Protein AF-A0A1V5K699-F1 (afdb_monomer)

Foldseek 3Di:
DVCCVPPNLVSLVVVVVCLVPDDPVVVVVSLVVLAVCVVVLCVSLVPDDLVSLLDPSVLQSLLSYDQVVLLVVLVVCVVVVNLSNSVSSLSSHDPVCQPPPSNLVSVCSSCLQLLALVSNLVSLVVVCPDDDCNVVSLQSNLVSCQQALVLLSNCVPCVLSSLLQCLLQLPLVSQLSNLVVLVVVLDPVSLLVNLVSNLVSLVVLLVLLLLLLLCQLPVPCQLVVLLVQLQVLVVQLVVDPDPVSNVVSVVSNLVSLVSNLVSLVSSLVSLVCLLPDDLVRLVVVLVVVCVVVVKDWDDPPPDDPPPPDVRPPPWWDTKIKHADDDGRCSPDPPNQDDDSSSSNSCLQSLWRWHWHGHPSMTMITTTHNDPADDCVPCPQQADSPDPCNSVSLSCLSLQANSSNSSSRSSSSSSVVSNVSSNVLSVLSSVLSVLSNVLSDDVCPPVNLVPDVPNDPVVVVSVVSNLVSSQSNCVSSVHDGRDDPDDDDDDDDDDDDDDDDDDDDDDDPPDDDPPPDDSLRSLLSNLVNVLVCQLVVNDDLVSNVCNLVSLLCNLLVLLCVQPVVLQDLVLLVVLLVVQFPDDDPPDTHGDPVLLVQLDVLLDDVQDSVNLVVLSNVLCCCRVVVPPDGCSPALCSQLSSLCSSCVVVVPPLSSQLSNLSNQLNVLSVVSVVVSVCPVPDDDDDSPVSSVSSVSNSVSSVSNNVSSNDDDDD

Sequence (711 aa):
MFELFHRGPKSIDRLRSFAESASLELRAKIEASVVRQWTRVQELLANLDPAALSSPGVKYALGLGPADAIARRALRSIERGEYETAACLAAALPEETSGRYDGAELESLLAMASGRPERALELLRPYLAPGAHTERATPMFARAALAAGRFSKAYPALHSEALVALIGGADSEGLGECVYQVATSGRPEMWKCMAEGICEAVASLAAECQRAVRDWADPTGDLVQAVEAVRYAADDLAQAGSEGLARSLRLELAAAAEELARQARTAAEALSELIEADHEELVATAGSLLEGEGFSAAQISDEPTVQAPTDGAKSLIARWFKEVQGFGAGGSRQDAGCPSRVRVIAGVAGLGVKAFWAGGRRIIELVEPTPGVPAERAERSIDFDSPDCVSATLAVLRGSVPALAAEGIVAQAITFVRARTRACARDGVRVMLDVINATGSDDGPAAREASGSVAGAESSALLRQAEAWRSVSAWLGLAPWPDAGGVDGQRCGDEEAGQGGECDGENPEQAGDDRLSDTEQAWRTASMLVRAAAAGQLPDEQCELIPFLMTRAVMGTLERERGDELATYRLRPTLIDMIDRAGKRRREFRPAAIARLSEALGTQWDAVRVRATLEKLCSIVLDGANRKVTAEPTIAGLALVGAGLASGDADQLLAGQALARLALVLQRVQARAGDGRAQGRGDHGDAHAIWSELEEAATDAFEAVARRKPV

Secondary structure (DSSP, 8-state):
-HHHHHH-THHHHHHHHHHHHS-HHHHHHHHHHHHHTHHHHHHHTTT--HHHHTSHHHHHHHHTS-HHHHHHHHHHHHHTT-HHHHHHHHTTS-GGGTT-HHHHHHHHHHHHHTT-HHHHHHHHGGG-SSSTTHHHHHHHHHHHHHHTT-HHHHTTT-HHHHHHHHHHTT-HHHHHHHHHHHHHHT-HHHHHHHHHHHHHHHHHHHHHHHHHHHHHH-SSSHHHHHHHHHHHHHHHHHT--SHHHHHHHHHHHHHHHHHHHHHHHHHHHHHHHHHH--HHHHHHHHHHHHHHTT-EEPPTT-S--S------TTSEEEEEEEE--SSSTTTSTTTSSPPHHHHHHHHHHT-EEEEEEETTEEEEEEEPPP-PSPGGG-S----TTSTTHHHHHHHHHHSS-HHHHHHHHHHHHHHHHHHHHHHHHHHHHHHHHHHHHHH--S--TTTTTS-S-HHHHHHHHHHHHHHHHHHHHHHHTPPPPPPS-----------------------S--S------HHHHHHHHHHHHHHHHHTT-S-HHHHTHHHHHHHHHHHHHHHHHHTTTT-HHHHHHHHHHTEEE--SS--EE-HHHHHHHHHHH-TT--HHHHHHHHHHHHHHHTT--SS-GGG-HHHHHHHHHHHHHHHT-HHHHHHHHHHHHHHHHHHHHHHHHHHTTT--S--HHHHHHHHHHHHHHHHHHHHHHH-----

Radius of gyration: 36.94 Å; Cα contacts (8 Å, |Δi|>4): 902; chains: 1; bounding box: 96×70×120 Å

Structure (mmCIF, N/CA/C/O backbone):
data_AF-A0A1V5K699-F1
#
_entry.id   AF-A0A1V5K699-F1
#
loop_
_atom_site.group_PDB
_atom_site.id
_atom_site.type_symbol
_atom_site.label_atom_id
_atom_site.label_alt_id
_atom_site.label_comp_id
_atom_site.label_asym_id
_atom_site.label_entity_id
_atom_site.label_seq_id
_atom_site.pdbx_PDB_ins_code
_atom_site.Cartn_x
_atom_site.Cartn_y
_atom_site.Cartn_z
_atom_site.occupancy
_atom_site.B_iso_or_equiv
_atom_site.auth_seq_id
_atom_site.auth_comp_id
_atom_site.auth_asym_id
_atom_site.auth_atom_id
_atom_site.pdbx_PDB_model_num
ATOM 1 N N . MET A 1 1 ? -48.395 5.084 -13.829 1.00 57.62 1 MET A N 1
ATOM 2 C CA . MET A 1 1 ? -48.309 4.176 -14.998 1.00 57.62 1 MET A CA 1
ATOM 3 C C . MET A 1 1 ? -48.771 4.831 -16.295 1.00 57.62 1 MET A C 1
ATOM 5 O O . MET A 1 1 ? -47.930 5.011 -17.159 1.00 57.62 1 MET A O 1
ATOM 9 N N . PHE A 1 2 ? -50.045 5.231 -16.439 1.00 62.12 2 PHE A N 1
ATOM 10 C CA . PHE A 1 2 ? -50.549 5.888 -17.663 1.00 62.12 2 PHE A CA 1
ATOM 11 C C . PHE A 1 2 ? -49.746 7.146 -18.050 1.00 62.12 2 PHE A C 1
ATOM 13 O O . PHE A 1 2 ? -49.212 7.212 -19.152 1.00 62.12 2 PHE A O 1
ATOM 20 N N . GLU A 1 3 ? -49.581 8.083 -17.111 1.00 60.97 3 GLU A N 1
ATOM 21 C CA . GLU A 1 3 ? -48.786 9.312 -17.294 1.00 60.97 3 GLU A CA 1
ATOM 22 C C . GLU A 1 3 ? -47.315 9.019 -17.647 1.00 60.97 3 GLU A C 1
ATOM 24 O O . GLU A 1 3 ? -46.775 9.582 -18.594 1.00 60.97 3 GLU A O 1
ATOM 29 N N . LEU A 1 4 ? -46.711 8.049 -16.955 1.00 58.53 4 LEU A N 1
ATOM 30 C CA . LEU A 1 4 ? -45.339 7.571 -17.169 1.00 58.53 4 LEU A CA 1
ATOM 31 C C . LEU A 1 4 ? -45.106 7.034 -18.594 1.00 58.53 4 LEU A C 1
ATOM 33 O O . LEU A 1 4 ? -44.118 7.395 -19.224 1.00 58.53 4 LEU A O 1
ATOM 37 N N . PHE A 1 5 ? -46.029 6.212 -19.108 1.00 57.25 5 PHE A N 1
ATOM 38 C CA . PHE A 1 5 ? -45.947 5.621 -20.451 1.00 57.25 5 PHE A CA 1
ATOM 39 C C . PHE A 1 5 ? -46.197 6.631 -21.583 1.00 57.25 5 PHE A C 1
ATOM 41 O O . PHE A 1 5 ? -45.643 6.468 -22.663 1.00 57.25 5 PHE A O 1
ATOM 48 N N . HIS A 1 6 ? -47.034 7.651 -21.362 1.00 58.59 6 HIS A N 1
ATOM 49 C CA . HIS A 1 6 ? -47.495 8.544 -22.439 1.00 58.59 6 HIS A CA 1
ATOM 50 C C . HIS A 1 6 ? -46.826 9.922 -22.438 1.00 58.59 6 HIS A C 1
ATOM 52 O O . HIS A 1 6 ? -46.829 10.599 -23.462 1.00 58.59 6 HIS A O 1
ATOM 58 N N . ARG A 1 7 ? -46.289 10.376 -21.299 1.00 65.19 7 ARG A N 1
ATOM 59 C CA . ARG A 1 7 ? -45.743 11.736 -21.136 1.00 65.19 7 ARG A CA 1
ATOM 60 C C . ARG A 1 7 ? -44.312 11.773 -20.591 1.00 65.19 7 ARG A C 1
ATOM 62 O O . ARG A 1 7 ? -43.765 12.860 -20.401 1.00 65.19 7 ARG A O 1
ATOM 69 N N . GLY A 1 8 ? -43.703 10.610 -20.362 1.00 62.88 8 GLY A N 1
ATOM 70 C CA . GLY A 1 8 ? -42.309 10.478 -19.943 1.00 62.88 8 GLY A CA 1
ATOM 71 C C . GLY A 1 8 ? -42.038 10.875 -18.480 1.00 62.88 8 GLY A C 1
ATOM 72 O O . GLY A 1 8 ? -42.974 11.127 -17.716 1.00 62.88 8 GLY A O 1
ATOM 73 N N . PRO A 1 9 ? -40.760 10.957 -18.067 1.00 63.03 9 PRO A N 1
ATOM 74 C CA . PRO A 1 9 ? -40.345 11.102 -16.661 1.00 63.03 9 PRO A CA 1
ATOM 75 C C . PRO A 1 9 ? -40.858 12.376 -15.977 1.00 63.03 9 PRO A C 1
ATOM 77 O O . PRO A 1 9 ? -41.264 12.336 -14.819 1.00 63.03 9 PRO A O 1
ATOM 80 N N . LYS A 1 10 ? -40.954 13.489 -16.720 1.00 69.62 10 LYS A N 1
ATOM 81 C CA . LYS A 1 10 ? -41.470 14.787 -16.230 1.00 69.62 10 LYS A CA 1
ATOM 82 C C . LYS A 1 10 ? -42.926 14.730 -15.750 1.00 69.62 10 LYS A C 1
ATOM 84 O O . LYS A 1 10 ? -43.391 15.616 -15.036 1.00 69.62 10 LYS A O 1
ATOM 89 N N . SER A 1 11 ? -43.680 13.709 -16.156 1.00 75.44 11 SER A N 1
ATOM 90 C CA . SER A 1 11 ? -45.047 13.493 -15.672 1.00 75.44 11 SER A CA 1
ATOM 91 C C . SER A 1 11 ? -45.093 13.003 -14.220 1.00 75.44 11 SER A C 1
ATOM 93 O O . SER A 1 11 ? -46.090 13.222 -13.532 1.00 75.44 11 SER A O 1
ATOM 95 N N . ILE A 1 12 ? -44.003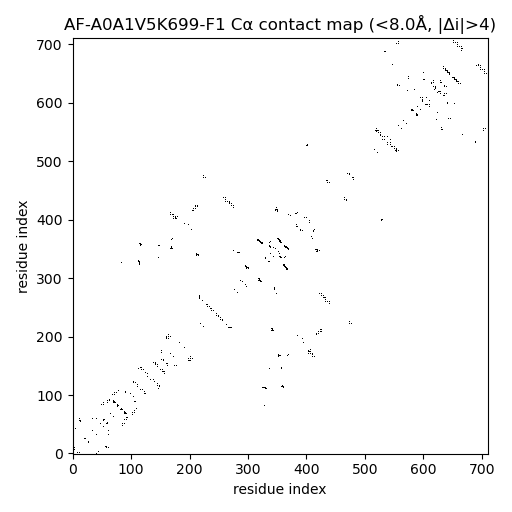 12.410 -13.721 1.00 74.25 12 ILE A N 1
ATOM 96 C CA . ILE A 1 12 ? -43.893 11.945 -12.336 1.00 74.25 12 ILE A CA 1
ATOM 97 C C . ILE A 1 12 ? -43.727 13.129 -11.383 1.00 74.25 12 ILE A C 1
ATOM 99 O O . ILE A 1 12 ? -44.324 13.128 -10.311 1.00 74.25 12 ILE A O 1
ATOM 103 N N . ASP A 1 13 ? -43.012 14.179 -11.790 1.00 79.75 13 ASP A N 1
ATOM 104 C CA . ASP A 1 13 ? -42.919 15.421 -11.009 1.00 79.75 13 ASP A CA 1
ATOM 105 C C . ASP A 1 13 ? -44.299 16.067 -10.817 1.00 79.75 13 ASP A C 1
ATOM 107 O O . ASP A 1 13 ? -44.636 16.538 -9.731 1.00 79.75 13 ASP A O 1
ATOM 111 N N . ARG A 1 14 ? -45.149 16.021 -11.853 1.00 80.25 14 ARG A N 1
ATOM 112 C CA . ARG A 1 14 ? -46.541 16.491 -11.766 1.00 80.25 14 ARG A CA 1
ATOM 113 C C . ARG A 1 14 ? -47.384 15.614 -10.847 1.00 80.25 14 ARG A C 1
ATOM 115 O O . ARG A 1 14 ? -48.176 16.143 -10.075 1.00 80.25 14 ARG A O 1
ATOM 122 N N . LEU A 1 15 ? -47.208 14.291 -10.911 1.00 76.19 15 LEU A N 1
ATOM 123 C CA . LEU A 1 15 ? -47.880 13.350 -10.012 1.00 76.19 15 LEU A CA 1
ATOM 124 C C . LEU A 1 15 ? -47.490 13.608 -8.551 1.00 76.19 15 LEU A C 1
ATOM 126 O O . LEU A 1 15 ? -48.363 13.627 -7.689 1.00 76.19 15 LEU A O 1
ATOM 130 N N . ARG A 1 16 ? -46.204 13.859 -8.285 1.00 83.00 16 ARG A N 1
ATOM 131 C CA . ARG A 1 16 ? -45.712 14.245 -6.961 1.00 83.00 16 ARG A CA 1
ATOM 132 C C . ARG A 1 16 ? -46.343 15.559 -6.497 1.00 83.00 16 ARG A C 1
ATOM 134 O O . ARG A 1 16 ? -46.926 15.592 -5.422 1.00 83.00 16 ARG A O 1
ATOM 141 N N . SER A 1 17 ? -46.279 16.613 -7.312 1.00 84.19 17 SER A N 1
ATOM 142 C CA . SER A 1 17 ? -46.859 17.923 -6.974 1.00 84.19 17 SER A CA 1
ATOM 143 C C . SER A 1 17 ? -48.371 17.839 -6.711 1.00 84.19 17 SER A C 1
ATOM 145 O O . SER A 1 17 ? -48.892 18.470 -5.789 1.00 84.19 17 SER A O 1
ATOM 147 N N . PHE A 1 18 ? -49.085 16.999 -7.466 1.00 83.19 18 PHE A N 1
ATOM 148 C CA . PHE A 1 18 ? -50.495 16.706 -7.217 1.00 83.19 18 PHE A CA 1
ATOM 149 C C . PHE A 1 18 ? -50.707 15.944 -5.901 1.00 83.19 18 PHE A C 1
ATOM 151 O O . PHE A 1 18 ? -51.585 16.303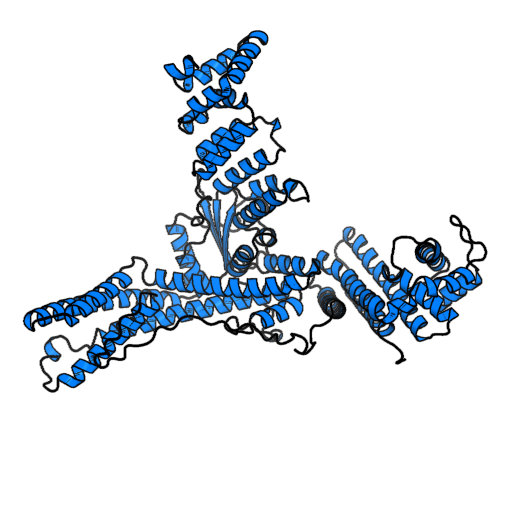 -5.126 1.00 83.19 18 PHE A O 1
ATOM 158 N N . ALA A 1 19 ? -49.899 14.921 -5.612 1.00 81.31 19 ALA A N 1
ATOM 159 C CA . ALA A 1 19 ? -49.985 14.168 -4.362 1.00 81.31 19 ALA A CA 1
ATOM 160 C C . ALA A 1 19 ? -49.675 15.034 -3.124 1.00 81.31 19 ALA A C 1
ATOM 162 O O . ALA A 1 19 ? -50.330 14.876 -2.096 1.00 81.31 19 ALA A O 1
ATOM 163 N N . GLU A 1 20 ? -48.725 15.969 -3.224 1.00 84.31 20 GLU A N 1
ATOM 164 C CA . GLU A 1 20 ? -48.370 16.919 -2.158 1.00 84.31 20 GLU A CA 1
ATOM 165 C C . GLU A 1 20 ? -49.467 17.964 -1.903 1.00 84.31 20 GLU A C 1
ATOM 167 O O . GLU A 1 20 ? -49.658 18.380 -0.763 1.00 84.31 20 GLU A O 1
ATOM 172 N N . SER A 1 21 ? -50.206 18.367 -2.942 1.00 85.88 21 SER A N 1
ATOM 173 C CA . SER A 1 21 ? -51.321 19.325 -2.841 1.00 85.88 21 SER A CA 1
ATOM 174 C C . SER A 1 21 ? -52.684 18.674 -2.567 1.00 85.88 21 SER A C 1
ATOM 176 O O . SER A 1 21 ? -53.663 19.373 -2.297 1.00 85.88 21 SER A O 1
ATOM 178 N N . ALA A 1 22 ? -52.767 17.344 -2.623 1.00 86.50 22 ALA A N 1
ATOM 179 C CA . ALA A 1 22 ? -53.984 16.585 -2.372 1.00 86.50 22 ALA A CA 1
ATOM 180 C C . ALA A 1 22 ? -54.299 16.448 -0.871 1.00 86.50 22 ALA A C 1
ATOM 182 O O . ALA A 1 22 ? -53.426 16.504 -0.007 1.00 86.50 22 ALA A O 1
ATOM 183 N N . SER A 1 23 ? -55.570 16.179 -0.550 1.00 89.94 23 SER A N 1
ATOM 184 C CA . SER A 1 23 ? -55.974 15.769 0.804 1.00 89.94 23 SER A CA 1
ATOM 185 C C . SER A 1 23 ? -55.221 14.507 1.251 1.00 89.94 23 SER A C 1
ATOM 187 O O . SER A 1 23 ? -54.981 13.626 0.422 1.00 89.94 23 SER A O 1
ATOM 189 N N . LEU A 1 24 ? -54.956 14.365 2.555 1.00 88.44 24 LEU A N 1
ATOM 190 C CA . LEU A 1 24 ? -54.247 13.212 3.139 1.00 88.44 24 LEU A CA 1
ATOM 191 C C . LEU A 1 24 ? -54.814 11.855 2.690 1.00 88.44 24 LEU A C 1
ATOM 193 O O . LEU A 1 24 ? -54.058 10.947 2.355 1.00 88.44 24 LEU A O 1
ATOM 197 N N . GLU A 1 25 ? -56.140 11.725 2.622 1.00 89.38 25 GLU A N 1
ATOM 198 C CA . GLU A 1 25 ? -56.799 10.478 2.218 1.00 89.38 25 GLU A CA 1
ATOM 199 C C . GLU A 1 25 ? -56.543 10.132 0.740 1.00 89.38 25 GLU A C 1
ATOM 201 O O . GLU A 1 25 ? -56.332 8.972 0.381 1.00 89.38 25 GLU A O 1
ATOM 206 N N . LEU A 1 26 ? -56.532 11.143 -0.134 1.00 85.88 26 LEU A N 1
ATOM 207 C CA . LEU A 1 26 ? -56.246 10.968 -1.557 1.00 85.88 26 LEU A CA 1
ATOM 208 C C . LEU A 1 26 ? -54.758 10.694 -1.797 1.00 85.88 26 LEU A C 1
ATOM 210 O O . LEU A 1 26 ? -54.428 9.817 -2.593 1.00 85.88 26 LEU A O 1
ATOM 214 N N . ARG A 1 27 ? -53.870 11.377 -1.067 1.00 85.62 27 ARG A N 1
ATOM 215 C CA . ARG A 1 27 ? -52.428 11.108 -1.086 1.00 85.62 27 ARG A CA 1
ATOM 216 C C . ARG A 1 27 ? -52.128 9.660 -0.694 1.00 85.62 27 ARG A C 1
ATOM 218 O O . ARG A 1 27 ? -51.453 8.966 -1.44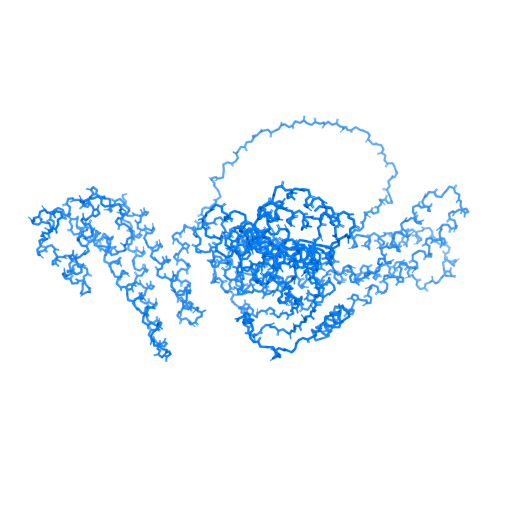8 1.00 85.62 27 ARG A O 1
ATOM 225 N N . ALA A 1 28 ? -52.715 9.168 0.398 1.00 85.81 28 ALA A N 1
ATOM 226 C CA . ALA A 1 28 ? -52.551 7.780 0.833 1.00 85.81 28 ALA A CA 1
ATOM 227 C C . ALA A 1 28 ? -53.043 6.766 -0.220 1.00 85.81 28 ALA A C 1
ATOM 229 O O . ALA A 1 28 ? -52.414 5.729 -0.432 1.00 85.81 28 ALA A O 1
ATOM 230 N N . LYS A 1 29 ? -54.140 7.067 -0.934 1.00 87.06 29 LYS A N 1
ATOM 231 C CA . LYS A 1 29 ? -54.632 6.232 -2.048 1.00 87.06 29 LYS A CA 1
ATOM 232 C C . LYS A 1 29 ? -53.664 6.221 -3.237 1.00 87.06 29 LYS A C 1
ATOM 234 O O . LYS A 1 29 ? -53.457 5.163 -3.833 1.00 87.06 29 LYS A O 1
ATOM 239 N N . ILE A 1 30 ? -53.067 7.368 -3.573 1.00 82.19 30 ILE A N 1
ATOM 240 C CA . ILE A 1 30 ? -52.050 7.481 -4.631 1.00 82.19 30 ILE A CA 1
ATOM 241 C C . ILE A 1 30 ? -50.810 6.664 -4.252 1.00 82.19 30 ILE A C 1
ATOM 243 O O . ILE A 1 30 ? -50.379 5.821 -5.038 1.00 82.19 30 ILE A O 1
ATOM 247 N N . GLU A 1 31 ? -50.285 6.850 -3.040 1.00 86.12 31 GLU A N 1
ATOM 248 C CA . GLU A 1 31 ? -49.111 6.131 -2.532 1.00 86.12 31 GLU A CA 1
ATOM 249 C C . GLU A 1 31 ? -49.355 4.615 -2.508 1.00 86.12 31 GLU A C 1
ATOM 251 O O . GLU A 1 31 ? -48.582 3.857 -3.094 1.00 86.12 31 GLU A O 1
ATOM 256 N N . ALA A 1 32 ? -50.490 4.160 -1.967 1.00 86.31 32 ALA A N 1
ATOM 257 C CA . ALA A 1 32 ? -50.862 2.744 -1.966 1.00 86.31 32 ALA A CA 1
ATOM 258 C C . ALA A 1 32 ? -50.978 2.153 -3.384 1.00 86.31 32 ALA A C 1
ATOM 260 O O . ALA A 1 32 ? -50.642 0.986 -3.608 1.00 86.31 32 ALA A O 1
ATOM 261 N N . SER A 1 33 ? -51.439 2.944 -4.360 1.00 83.50 33 SER A N 1
ATOM 262 C CA . SER A 1 33 ? -51.484 2.519 -5.761 1.00 83.50 33 SER A CA 1
ATOM 263 C C . SER A 1 33 ? -50.087 2.366 -6.366 1.00 83.50 33 SER A C 1
ATOM 265 O O . SER A 1 33 ? -49.875 1.435 -7.144 1.00 83.50 33 SER A O 1
ATOM 267 N N . VAL A 1 34 ? -49.145 3.256 -6.033 1.00 79.69 34 VAL A N 1
ATOM 268 C CA . VAL A 1 34 ? -47.747 3.164 -6.488 1.00 79.69 34 VAL A CA 1
ATOM 269 C C . VAL A 1 34 ? -47.075 1.935 -5.879 1.00 79.69 34 VAL A C 1
ATOM 271 O O . VAL A 1 34 ? -46.499 1.141 -6.620 1.00 79.69 34 VAL A O 1
ATOM 274 N N . VAL A 1 35 ? -47.243 1.715 -4.572 1.00 84.94 35 VAL A N 1
ATOM 275 C CA . VAL A 1 35 ? -46.706 0.547 -3.849 1.00 84.94 35 VAL A CA 1
ATOM 276 C C . VAL A 1 35 ? -47.173 -0.766 -4.487 1.00 84.94 35 VAL A C 1
ATOM 278 O O . VAL A 1 35 ? -46.361 -1.644 -4.773 1.00 84.94 35 VAL A O 1
ATOM 281 N N . ARG A 1 36 ? -48.474 -0.898 -4.791 1.00 87.06 36 ARG A N 1
ATOM 282 C CA . ARG A 1 36 ? -49.034 -2.107 -5.432 1.00 87.06 36 ARG A CA 1
ATOM 283 C C . ARG A 1 36 ? -48.464 -2.394 -6.821 1.00 87.06 36 ARG A C 1
ATOM 285 O O . ARG A 1 36 ? -48.504 -3.536 -7.266 1.00 87.06 36 ARG A O 1
ATOM 292 N N . GLN A 1 37 ? -47.985 -1.371 -7.523 1.00 83.62 37 GLN A N 1
ATOM 293 C CA . GLN A 1 37 ? -47.470 -1.480 -8.890 1.00 83.62 37 GLN A CA 1
ATOM 294 C C . GLN A 1 37 ? -45.950 -1.335 -8.953 1.00 83.62 37 GLN A C 1
ATOM 296 O O . GLN A 1 37 ? -45.396 -1.169 -10.041 1.00 83.62 37 GLN A O 1
ATOM 301 N N . TRP A 1 38 ? -45.275 -1.397 -7.805 1.00 84.50 38 TRP A N 1
ATOM 302 C CA . TRP A 1 38 ? -43.910 -0.920 -7.685 1.00 84.50 38 TRP A CA 1
ATOM 303 C C . TRP A 1 38 ? -42.923 -1.620 -8.629 1.00 84.50 38 TRP A C 1
ATOM 305 O O . TRP A 1 38 ? -42.141 -0.955 -9.303 1.00 84.50 38 TRP A O 1
ATOM 315 N N . THR A 1 39 ? -43.027 -2.939 -8.796 1.00 80.62 39 THR A N 1
ATOM 316 C CA . THR A 1 39 ? -42.201 -3.710 -9.744 1.00 80.62 39 THR A CA 1
ATOM 317 C C . THR A 1 39 ? -42.276 -3.151 -11.166 1.00 80.62 39 THR A C 1
ATOM 319 O O . THR A 1 39 ? -41.266 -3.010 -11.847 1.00 80.62 39 THR A O 1
ATOM 322 N N . ARG A 1 40 ? -43.472 -2.741 -11.595 1.00 79.62 40 ARG A N 1
ATOM 323 C CA . ARG A 1 40 ? -43.708 -2.201 -12.937 1.00 79.62 40 ARG A CA 1
ATOM 324 C C . ARG A 1 40 ? -43.250 -0.754 -13.076 1.00 79.62 40 ARG A C 1
ATOM 326 O O . ARG A 1 40 ? -42.863 -0.326 -14.160 1.00 79.62 40 ARG A O 1
ATOM 333 N N . VAL A 1 41 ? -43.276 0.006 -11.982 1.00 79.19 41 VAL A N 1
ATOM 334 C CA . VAL A 1 41 ? -42.654 1.332 -11.942 1.00 79.19 41 VAL A CA 1
ATOM 335 C C . VAL A 1 41 ? -41.130 1.188 -12.045 1.00 79.19 41 VAL A C 1
ATOM 337 O O . VAL A 1 41 ? -40.521 1.928 -12.808 1.00 79.19 41 VAL A O 1
ATOM 340 N N . GLN A 1 42 ? -40.506 0.197 -11.394 1.00 77.44 42 GLN A N 1
ATOM 341 C CA . GLN A 1 42 ? -39.064 -0.055 -11.538 1.00 77.44 42 GLN A CA 1
ATOM 342 C C . GLN A 1 42 ? -38.646 -0.375 -12.974 1.00 77.44 42 GLN A C 1
ATOM 344 O O . GLN A 1 42 ? -37.649 0.182 -13.432 1.00 77.44 42 GLN A O 1
ATOM 349 N N . GLU A 1 43 ? -39.388 -1.245 -13.661 1.00 77.56 43 GLU A N 1
ATOM 350 C CA . GLU A 1 43 ? -39.143 -1.609 -15.064 1.00 77.56 43 GLU A CA 1
ATOM 351 C C . GLU A 1 43 ? -39.199 -0.387 -15.984 1.00 77.56 43 GLU A C 1
ATOM 353 O O . GLU A 1 43 ? -38.342 -0.211 -16.845 1.00 77.56 43 GLU A O 1
ATOM 358 N N . LEU A 1 44 ? -40.168 0.505 -15.767 1.00 75.19 44 LEU A N 1
ATOM 359 C CA . LEU A 1 44 ? -40.284 1.733 -16.555 1.00 75.19 44 LEU A CA 1
ATOM 360 C C . LEU A 1 44 ? -39.149 2.719 -16.302 1.00 75.19 44 LEU A C 1
ATOM 362 O O . LEU A 1 44 ? -38.737 3.439 -17.207 1.00 75.19 44 LEU A O 1
ATOM 366 N N . LEU A 1 45 ? -38.653 2.753 -15.069 1.00 75.38 45 LEU A N 1
ATOM 367 C CA . LEU A 1 45 ? -37.528 3.591 -14.675 1.00 75.38 45 LEU A CA 1
ATOM 368 C C . LEU A 1 45 ? -36.173 2.923 -14.972 1.00 75.38 45 LEU A C 1
ATOM 370 O O . LEU A 1 45 ? -35.140 3.489 -14.627 1.00 75.38 45 LEU A O 1
ATOM 374 N N . ALA A 1 46 ? -36.141 1.705 -15.531 1.00 72.19 46 ALA A N 1
ATOM 375 C CA . ALA A 1 46 ? -34.912 0.943 -15.784 1.00 72.19 46 ALA A CA 1
ATOM 376 C C . ALA A 1 46 ? -34.003 1.596 -16.827 1.00 72.19 46 ALA A C 1
ATOM 378 O O . ALA A 1 46 ? -32.790 1.580 -16.660 1.00 72.19 46 ALA A O 1
ATOM 379 N N . ASN A 1 47 ? -34.605 2.203 -17.850 1.00 72.44 47 ASN A N 1
ATOM 380 C CA . ASN A 1 47 ? -33.905 2.713 -19.030 1.00 72.44 47 ASN A CA 1
ATOM 381 C C . ASN A 1 47 ? -33.801 4.244 -19.053 1.00 72.44 47 ASN A C 1
ATOM 383 O O . ASN A 1 47 ? -33.564 4.827 -20.108 1.00 72.44 47 ASN A O 1
ATOM 387 N N . LEU A 1 48 ? -34.066 4.907 -17.925 1.00 78.31 48 LEU A N 1
ATOM 388 C CA . LEU A 1 48 ? -33.906 6.354 -17.846 1.00 78.31 48 LEU A CA 1
ATOM 389 C C . LEU A 1 48 ? -32.432 6.716 -17.731 1.00 78.31 48 LEU A C 1
ATOM 391 O O . LEU A 1 48 ? -31.671 6.035 -17.046 1.00 78.31 48 LEU A O 1
ATOM 395 N N . ASP A 1 49 ? -32.064 7.819 -18.372 1.00 81.19 49 ASP A N 1
ATOM 396 C CA . ASP A 1 49 ? -30.766 8.436 -18.161 1.00 81.19 49 ASP A CA 1
ATOM 397 C C . ASP A 1 49 ? -30.648 8.964 -16.714 1.00 81.19 49 ASP A C 1
ATOM 399 O O . ASP A 1 49 ? -31.664 9.246 -16.058 1.00 81.19 49 ASP A O 1
ATOM 403 N N . PRO A 1 50 ? -29.421 9.117 -16.180 1.00 80.25 50 PRO A N 1
ATOM 404 C CA . PRO A 1 50 ? -29.214 9.624 -14.823 1.00 80.25 50 PRO A CA 1
ATOM 405 C C . PRO A 1 50 ? -29.899 10.976 -14.579 1.00 80.25 50 PRO A C 1
ATOM 407 O O . PRO A 1 50 ? -30.469 11.205 -13.510 1.00 80.25 50 PRO A O 1
ATOM 410 N N . ALA A 1 51 ? -29.937 11.847 -15.593 1.00 79.94 51 ALA A N 1
ATOM 411 C CA . ALA A 1 51 ? -30.611 13.138 -15.520 1.00 79.94 51 ALA A CA 1
ATOM 412 C C . ALA A 1 51 ? -32.114 12.995 -15.218 1.00 79.94 51 ALA A C 1
ATOM 414 O O . ALA A 1 51 ? -32.603 13.619 -14.272 1.00 79.94 51 ALA A O 1
ATOM 415 N N . ALA A 1 52 ? -32.855 12.147 -15.941 1.00 78.06 52 ALA A N 1
ATOM 416 C CA . ALA A 1 52 ? -34.268 11.914 -15.649 1.00 78.06 52 ALA A CA 1
ATOM 417 C C . ALA A 1 52 ? -34.482 11.121 -14.352 1.00 78.06 52 ALA A C 1
ATOM 419 O O . ALA A 1 52 ? -35.449 11.387 -13.627 1.00 78.06 52 ALA A O 1
ATOM 420 N N . LEU A 1 53 ? -33.585 10.182 -14.031 1.00 81.88 53 LEU A N 1
ATOM 421 C CA . LEU A 1 53 ? -33.654 9.386 -12.803 1.00 81.88 53 LEU A CA 1
ATOM 422 C C . LEU A 1 53 ? -33.458 10.243 -11.542 1.00 81.88 53 LEU A C 1
ATOM 424 O O . LEU A 1 53 ? -34.057 9.970 -10.504 1.00 81.88 53 LEU A O 1
ATOM 428 N N . SER A 1 54 ? -32.676 11.320 -11.645 1.00 81.69 54 SER A N 1
ATOM 429 C CA . SER A 1 54 ? -32.438 12.267 -10.552 1.00 81.69 54 SER A CA 1
ATOM 430 C C . SER A 1 54 ? -33.645 13.158 -10.214 1.00 81.69 54 SER A C 1
ATOM 432 O O . SER A 1 54 ? -33.612 13.863 -9.197 1.00 81.69 54 SER A O 1
ATOM 434 N N . SER A 1 55 ? -34.709 13.131 -11.030 1.00 85.19 55 SER A N 1
ATOM 435 C CA . SER A 1 55 ? -35.853 14.031 -10.868 1.00 85.19 55 SER A CA 1
ATOM 436 C C . SER A 1 55 ? -36.575 13.837 -9.523 1.00 85.19 55 SER A C 1
ATOM 438 O O . SER A 1 55 ? -36.705 12.709 -9.025 1.00 85.19 55 SER A O 1
ATOM 440 N N . PRO A 1 56 ? -37.078 14.922 -8.904 1.00 83.69 56 PRO A N 1
ATOM 441 C CA . PRO A 1 56 ? -37.680 14.853 -7.576 1.00 83.69 56 PRO A CA 1
ATOM 442 C C . PRO A 1 56 ? -38.920 13.946 -7.503 1.00 83.69 56 PRO A C 1
ATOM 444 O O . PRO A 1 56 ? -39.205 13.384 -6.445 1.00 83.69 56 PRO A O 1
ATOM 447 N N . GLY A 1 57 ? -39.667 13.807 -8.599 1.00 81.94 57 GLY A N 1
ATOM 448 C CA . GLY A 1 57 ? -40.797 12.897 -8.736 1.00 81.94 57 GLY A CA 1
ATOM 449 C C . GLY A 1 57 ? -40.369 11.439 -8.877 1.00 81.94 57 GLY A C 1
ATOM 450 O O . GLY A 1 57 ? -40.968 10.579 -8.231 1.00 81.94 57 GLY A O 1
ATOM 451 N N . VAL A 1 58 ? -39.325 11.142 -9.663 1.00 82.12 58 VAL A N 1
ATOM 452 C CA . VAL A 1 58 ? -38.774 9.778 -9.771 1.00 82.12 58 VAL A CA 1
ATOM 453 C C . VAL A 1 58 ? -38.261 9.298 -8.415 1.00 82.12 58 VAL A C 1
ATOM 455 O O . VAL A 1 58 ? -38.607 8.190 -8.008 1.00 82.12 58 VAL A O 1
ATOM 458 N N . LYS A 1 59 ? -37.533 10.145 -7.675 1.00 83.75 59 LYS A N 1
ATOM 459 C CA . LYS A 1 59 ? -37.088 9.844 -6.303 1.00 83.75 59 LYS A CA 1
ATOM 460 C C . LYS A 1 59 ? -38.258 9.542 -5.368 1.00 83.75 59 LYS A C 1
ATOM 462 O O . LYS A 1 59 ? -38.224 8.541 -4.663 1.00 83.75 59 LYS A O 1
ATOM 467 N N . TYR A 1 60 ? -39.315 10.357 -5.414 1.00 83.00 60 TYR A N 1
ATOM 468 C CA . TYR A 1 60 ? -40.534 10.123 -4.635 1.00 83.00 60 TYR A CA 1
ATOM 469 C C . TYR A 1 60 ? -41.194 8.780 -4.989 1.00 83.00 60 TYR A C 1
ATOM 471 O O . TYR A 1 60 ? -41.519 8.005 -4.098 1.00 83.00 60 TYR A O 1
ATOM 479 N N . ALA A 1 61 ? -41.341 8.462 -6.279 1.00 81.81 61 ALA A N 1
ATOM 480 C CA . ALA A 1 61 ? -41.941 7.202 -6.716 1.00 81.81 61 ALA A CA 1
ATOM 481 C C . ALA A 1 61 ? -41.087 5.974 -6.349 1.00 81.81 61 ALA A C 1
ATOM 483 O O . ALA A 1 61 ? -41.646 4.949 -5.964 1.00 81.81 61 ALA A O 1
ATOM 484 N N . LEU A 1 62 ? -39.756 6.083 -6.454 1.00 84.50 62 LEU A N 1
ATOM 485 C CA . LEU A 1 62 ? -38.801 5.056 -6.028 1.00 84.50 62 LEU A CA 1
ATOM 486 C C . LEU A 1 62 ? -38.868 4.817 -4.520 1.00 84.50 62 LEU A C 1
ATOM 488 O O . LEU A 1 62 ? -38.979 3.666 -4.106 1.00 84.50 62 LEU A O 1
ATOM 492 N N . GLY A 1 63 ? -38.857 5.882 -3.716 1.00 83.12 63 GLY A N 1
ATOM 493 C CA . GLY A 1 63 ? -38.835 5.808 -2.252 1.00 83.12 63 GLY A CA 1
ATOM 494 C C . GLY A 1 63 ? -40.090 5.205 -1.614 1.00 83.12 63 GLY A C 1
ATOM 495 O O . GLY A 1 63 ? -40.045 4.794 -0.460 1.00 83.12 63 GLY A O 1
ATOM 496 N N . LEU A 1 64 ? -41.194 5.083 -2.362 1.00 84.81 64 LEU A N 1
ATOM 497 C CA . LEU A 1 64 ? -42.388 4.341 -1.931 1.00 84.81 64 LEU A CA 1
ATOM 498 C C . LEU A 1 64 ? -42.205 2.810 -2.015 1.00 84.81 64 LEU A C 1
ATOM 500 O O . LEU A 1 64 ? -43.050 2.055 -1.537 1.00 84.81 64 LEU A O 1
ATOM 504 N N . GLY A 1 65 ? -41.133 2.334 -2.649 1.00 81.12 65 GLY A N 1
ATOM 505 C CA . GLY A 1 65 ? -40.789 0.921 -2.770 1.00 81.12 65 GLY A CA 1
ATOM 506 C C . GLY A 1 65 ? -40.047 0.331 -1.560 1.00 81.12 65 GLY A C 1
ATOM 507 O O . GLY A 1 65 ? -39.584 1.065 -0.692 1.00 81.12 65 GLY A O 1
ATOM 508 N N . PRO A 1 66 ? -39.850 -1.004 -1.499 1.00 83.00 66 PRO A N 1
ATOM 509 C CA . PRO A 1 66 ? -39.011 -1.618 -0.485 1.00 83.00 66 PRO A CA 1
ATOM 510 C C . PRO A 1 66 ? -37.544 -1.243 -0.718 1.00 83.00 66 PRO A C 1
ATOM 512 O O . PRO A 1 66 ? -36.981 -1.517 -1.784 1.00 83.00 66 PRO A O 1
ATOM 515 N N . ALA A 1 67 ? -36.930 -0.664 0.314 1.00 79.25 67 ALA A N 1
ATOM 516 C CA . ALA A 1 67 ? -35.553 -0.180 0.305 1.00 79.25 67 ALA A CA 1
ATOM 517 C C . ALA A 1 67 ? -34.543 -1.226 -0.193 1.00 79.25 67 ALA A C 1
ATOM 519 O O . ALA A 1 67 ? -33.736 -0.926 -1.069 1.00 79.25 67 ALA A O 1
ATOM 520 N N . ASP A 1 68 ? -34.642 -2.476 0.267 1.00 76.75 68 ASP A N 1
ATOM 521 C CA . ASP A 1 68 ? -33.688 -3.528 -0.105 1.00 76.75 68 ASP A CA 1
ATOM 522 C C . ASP A 1 68 ? -33.695 -3.821 -1.618 1.00 76.75 68 ASP A C 1
ATOM 524 O O . ASP A 1 68 ? -32.681 -4.206 -2.198 1.00 76.75 68 ASP A O 1
ATOM 528 N N . ALA A 1 69 ? -34.835 -3.640 -2.298 1.00 80.38 69 ALA A N 1
ATOM 529 C CA . ALA A 1 69 ? -34.918 -3.821 -3.747 1.00 80.38 69 ALA A CA 1
ATOM 530 C C . ALA A 1 69 ? -34.247 -2.669 -4.511 1.00 80.38 69 ALA A C 1
ATOM 532 O O . ALA A 1 69 ? -33.647 -2.903 -5.561 1.00 80.38 69 ALA A O 1
ATOM 533 N N . ILE A 1 70 ? -34.344 -1.445 -3.983 1.00 83.75 70 ILE A N 1
ATOM 534 C CA . ILE A 1 70 ? -33.687 -0.251 -4.529 1.00 83.75 70 ILE A CA 1
ATOM 535 C C . ILE A 1 70 ? -32.174 -0.372 -4.324 1.00 83.75 70 ILE A C 1
ATOM 537 O O . ILE A 1 70 ? -31.426 -0.237 -5.289 1.00 83.75 70 ILE A O 1
ATOM 541 N N . ALA A 1 71 ? -31.738 -0.738 -3.114 1.00 80.69 71 ALA A N 1
ATOM 542 C CA . ALA A 1 71 ? -30.332 -0.946 -2.774 1.00 80.69 71 ALA A CA 1
ATOM 543 C C . ALA A 1 71 ? -29.690 -2.040 -3.643 1.00 80.69 71 ALA A C 1
ATOM 545 O O . ALA A 1 71 ? -28.687 -1.786 -4.303 1.00 80.69 71 ALA A O 1
ATOM 546 N N . ARG A 1 72 ? -30.319 -3.221 -3.772 1.00 82.00 72 ARG A N 1
ATOM 547 C CA . ARG A 1 72 ? -29.830 -4.288 -4.672 1.00 82.00 72 ARG A CA 1
ATOM 548 C C . ARG A 1 72 ? -29.730 -3.846 -6.129 1.00 82.00 72 ARG A C 1
ATOM 550 O O . ARG A 1 72 ? -28.849 -4.301 -6.852 1.00 82.00 72 ARG A O 1
ATOM 557 N N . ARG A 1 73 ? -30.652 -3.002 -6.597 1.00 85.00 73 ARG A N 1
ATOM 558 C CA . ARG A 1 73 ? -30.590 -2.462 -7.960 1.00 85.00 73 ARG A CA 1
ATOM 559 C C . ARG A 1 73 ? -29.431 -1.477 -8.106 1.00 85.00 73 ARG A C 1
ATOM 561 O O . ARG A 1 73 ? -28.726 -1.560 -9.103 1.00 85.00 73 ARG A O 1
ATOM 568 N N . ALA A 1 74 ? -29.227 -0.599 -7.129 1.00 86.50 74 ALA A N 1
ATOM 569 C CA . ALA A 1 74 ? -28.114 0.341 -7.125 1.00 86.50 74 ALA A CA 1
ATOM 570 C C . ALA A 1 74 ? -26.761 -0.390 -7.101 1.00 86.50 74 ALA A C 1
ATOM 572 O O . ALA A 1 74 ? -25.892 -0.072 -7.906 1.00 86.50 74 ALA A O 1
ATOM 573 N N . LEU A 1 75 ? -26.625 -1.440 -6.282 1.00 84.44 75 LEU A N 1
ATOM 574 C CA . LEU A 1 75 ? -25.438 -2.303 -6.257 1.00 84.44 75 LEU A CA 1
ATOM 575 C C . LEU A 1 75 ? -25.179 -2.970 -7.619 1.00 84.44 75 LEU A C 1
ATOM 577 O O . LEU A 1 75 ? -24.062 -2.907 -8.119 1.00 84.44 75 LEU A O 1
ATOM 581 N N . ARG A 1 76 ? -26.210 -3.507 -8.287 1.00 85.75 76 ARG A N 1
ATOM 582 C CA . ARG A 1 76 ? -26.065 -4.047 -9.654 1.00 85.75 76 ARG A CA 1
ATOM 583 C C . ARG A 1 76 ? -25.660 -2.997 -10.691 1.00 85.75 76 ARG A C 1
ATOM 585 O O . ARG A 1 76 ? -24.973 -3.332 -11.649 1.00 85.75 76 ARG A O 1
ATOM 592 N N . SER A 1 77 ? -26.095 -1.746 -10.540 1.00 86.00 77 SER A N 1
ATOM 593 C CA . SER A 1 77 ? -25.625 -0.653 -11.401 1.00 86.00 77 SER A CA 1
ATOM 594 C C . SER A 1 77 ? -24.146 -0.351 -11.146 1.00 86.00 77 SER A C 1
ATOM 596 O O . SER A 1 77 ? -23.400 -0.170 -12.102 1.00 86.00 77 SER A O 1
ATOM 598 N N . ILE A 1 78 ? -23.682 -0.405 -9.893 1.00 83.94 78 ILE A N 1
ATOM 599 C CA . ILE A 1 78 ? -22.250 -0.294 -9.562 1.00 83.94 78 ILE A CA 1
ATOM 600 C C . ILE A 1 78 ? -21.439 -1.434 -10.190 1.00 83.94 78 ILE A C 1
ATOM 602 O O . ILE A 1 78 ? -20.401 -1.172 -10.789 1.00 83.94 78 ILE A O 1
ATOM 606 N N . GLU A 1 79 ? -21.926 -2.678 -10.128 1.00 84.19 79 GLU A N 1
ATOM 607 C CA . GLU A 1 79 ? -21.281 -3.838 -10.772 1.00 84.19 79 GLU A CA 1
ATOM 608 C C . GLU A 1 79 ? -21.118 -3.669 -12.293 1.00 84.19 79 GLU A C 1
ATOM 610 O O . GLU A 1 79 ? -20.201 -4.233 -12.884 1.00 84.19 79 GLU A O 1
ATOM 615 N N . ARG A 1 80 ? -21.988 -2.876 -12.930 1.00 84.88 80 ARG A N 1
ATOM 616 C CA . ARG A 1 80 ? -21.939 -2.550 -14.366 1.00 84.88 80 ARG A CA 1
ATOM 617 C C . ARG A 1 80 ? -21.137 -1.284 -14.686 1.00 84.88 80 ARG A C 1
ATOM 619 O O . ARG A 1 80 ? -21.044 -0.919 -15.852 1.00 84.88 80 ARG A O 1
ATOM 626 N N . GLY A 1 81 ? -20.594 -0.599 -13.678 1.00 81.38 81 GLY A N 1
ATOM 627 C CA . GLY A 1 81 ? -19.921 0.695 -13.835 1.00 81.38 81 GLY A CA 1
ATOM 628 C C . GLY A 1 81 ? -20.868 1.892 -14.010 1.00 81.38 81 GLY A C 1
ATOM 629 O O . GLY A 1 81 ? -20.420 3.000 -14.289 1.00 81.38 81 GLY A O 1
ATOM 630 N N . GLU A 1 82 ? -22.177 1.715 -13.816 1.00 85.44 82 GLU A N 1
ATOM 631 C CA . GLU A 1 82 ? -23.208 2.756 -13.939 1.00 85.44 82 GLU A CA 1
ATOM 632 C C . GLU A 1 82 ? -23.351 3.559 -12.627 1.00 85.44 82 GLU A C 1
ATOM 634 O O . GLU A 1 82 ? -24.411 3.590 -11.990 1.00 85.44 82 GLU A O 1
ATOM 639 N N . TYR A 1 83 ? -22.270 4.195 -12.175 1.00 84.38 83 TYR A N 1
ATOM 640 C CA . TYR A 1 83 ? -22.229 4.830 -10.852 1.00 84.38 83 TYR A CA 1
ATOM 641 C C . TYR A 1 83 ? -23.193 6.017 -10.690 1.00 84.38 83 TYR A C 1
ATOM 643 O O . TYR A 1 83 ? -23.760 6.200 -9.615 1.00 84.38 83 TYR A O 1
ATOM 651 N N . GLU A 1 84 ? -23.437 6.800 -11.744 1.00 84.69 84 GLU A N 1
ATOM 652 C CA . GLU A 1 84 ? -24.405 7.908 -11.702 1.00 84.69 84 GLU A CA 1
ATOM 653 C C . GLU A 1 84 ? -25.845 7.409 -11.513 1.00 84.69 84 GLU A C 1
ATOM 655 O O . GLU A 1 84 ? -26.611 7.960 -10.715 1.00 84.69 84 GLU A O 1
ATOM 660 N N . THR A 1 85 ? -26.199 6.318 -12.197 1.00 86.69 85 THR A N 1
ATOM 661 C CA . THR A 1 85 ? -27.477 5.616 -12.024 1.00 86.69 85 THR A CA 1
ATOM 662 C C . THR A 1 85 ? -27.600 5.096 -10.598 1.00 86.69 85 THR A C 1
ATOM 664 O O . THR A 1 85 ? -28.626 5.304 -9.947 1.00 86.69 85 THR A O 1
ATOM 667 N N . ALA A 1 86 ? -26.544 4.466 -10.078 1.00 87.12 86 ALA A N 1
ATOM 668 C CA . ALA A 1 86 ? -26.514 3.973 -8.709 1.00 87.12 86 ALA A CA 1
ATOM 669 C C . ALA A 1 86 ? -26.673 5.099 -7.676 1.00 87.12 86 ALA A C 1
ATOM 671 O O . ALA A 1 86 ? -27.446 4.941 -6.733 1.00 87.12 86 ALA A O 1
ATOM 672 N N . ALA A 1 87 ? -26.031 6.254 -7.878 1.00 86.75 87 ALA A N 1
ATOM 673 C CA . ALA A 1 87 ? -26.175 7.423 -7.011 1.00 86.75 87 ALA A CA 1
ATOM 674 C C . ALA A 1 87 ? -27.604 7.983 -7.019 1.00 86.75 87 ALA A C 1
ATOM 676 O O . ALA A 1 87 ? -28.160 8.309 -5.969 1.00 86.75 87 ALA A O 1
ATOM 677 N N . CYS A 1 88 ? -28.236 8.044 -8.193 1.00 86.94 88 CYS A N 1
ATOM 678 C CA . CYS A 1 88 ? -29.629 8.468 -8.319 1.00 86.94 88 CYS A CA 1
ATOM 679 C C . CYS A 1 88 ? -30.597 7.505 -7.612 1.00 86.94 88 CYS A C 1
ATOM 681 O O . CYS A 1 88 ? -31.549 7.958 -6.975 1.00 86.94 88 CYS A O 1
ATOM 683 N N . LEU A 1 89 ? -30.343 6.193 -7.685 1.00 86.75 89 LEU A N 1
ATOM 684 C CA . LEU A 1 89 ? -31.116 5.171 -6.971 1.00 86.75 89 LEU A CA 1
ATOM 685 C C . LEU A 1 89 ? -30.890 5.230 -5.454 1.00 86.75 89 LEU A C 1
ATOM 687 O O . LEU A 1 89 ? -31.854 5.136 -4.698 1.00 86.75 89 LEU A O 1
ATOM 691 N N . ALA A 1 90 ? -29.645 5.421 -5.011 1.00 86.44 90 ALA A N 1
ATOM 692 C CA . ALA A 1 90 ? -29.298 5.576 -3.600 1.00 86.44 90 ALA A CA 1
ATOM 693 C C . ALA A 1 90 ? -29.994 6.796 -2.981 1.00 86.44 90 ALA A C 1
ATOM 695 O O . ALA A 1 90 ? -30.570 6.698 -1.904 1.00 86.44 90 ALA A O 1
ATOM 696 N N . ALA A 1 91 ? -30.049 7.916 -3.708 1.00 84.94 91 ALA A N 1
ATOM 697 C CA . ALA A 1 91 ? -30.731 9.138 -3.277 1.00 84.94 91 ALA A CA 1
ATOM 698 C C . ALA A 1 91 ? -32.263 9.004 -3.137 1.00 84.94 91 ALA A C 1
ATOM 700 O O . ALA A 1 91 ? -32.913 9.953 -2.699 1.00 84.94 91 ALA A O 1
ATOM 701 N N . ALA A 1 92 ? -32.851 7.878 -3.552 1.00 84.25 92 ALA A N 1
ATOM 702 C CA . ALA A 1 92 ? -34.266 7.574 -3.361 1.00 84.25 92 ALA A CA 1
ATOM 703 C C . ALA A 1 92 ? -34.538 6.668 -2.145 1.00 84.25 92 ALA A C 1
ATOM 705 O O . ALA A 1 92 ? -35.699 6.366 -1.869 1.00 84.25 92 ALA A O 1
ATOM 706 N N . LEU A 1 93 ? -33.499 6.208 -1.436 1.00 81.69 93 LEU A N 1
ATOM 707 C CA . LEU A 1 93 ? -33.662 5.407 -0.225 1.00 81.69 93 LEU A CA 1
ATOM 708 C C . LEU A 1 93 ? -34.221 6.265 0.931 1.00 81.69 93 LEU A C 1
ATOM 710 O O . LEU A 1 93 ? -33.824 7.421 1.077 1.00 81.69 93 LEU A O 1
ATOM 714 N N . PRO A 1 94 ? -35.133 5.726 1.765 1.00 71.88 94 PRO A N 1
ATOM 715 C CA . PRO A 1 94 ? -35.658 6.442 2.931 1.00 71.88 94 PRO A CA 1
ATOM 716 C C . PRO A 1 94 ? -34.560 6.748 3.959 1.00 71.88 94 PRO A C 1
ATOM 718 O O . PRO A 1 94 ? -33.719 5.889 4.213 1.00 71.88 94 PRO A O 1
ATOM 721 N N . GLU A 1 95 ? -34.612 7.896 4.642 1.00 66.56 95 GLU A N 1
ATOM 722 C CA . GLU A 1 95 ? -33.639 8.253 5.697 1.00 66.56 95 GLU A CA 1
ATOM 723 C C . GLU A 1 95 ? -33.565 7.210 6.828 1.00 66.56 95 GLU A C 1
ATOM 725 O O . GLU A 1 95 ? -32.503 7.001 7.403 1.00 66.56 95 GLU A O 1
ATOM 730 N N . GLU A 1 96 ? -34.646 6.472 7.098 1.00 57.94 96 GLU A N 1
ATOM 731 C CA . GLU A 1 96 ? -34.703 5.366 8.075 1.00 57.94 96 GLU A CA 1
ATOM 732 C C . GLU A 1 96 ? -33.823 4.154 7.705 1.00 57.94 96 GLU A C 1
ATOM 734 O O . GLU A 1 96 ? -33.656 3.227 8.500 1.00 57.94 96 GLU A O 1
ATOM 739 N N . THR A 1 97 ? -33.259 4.130 6.493 1.00 57.78 97 THR A N 1
ATOM 740 C CA . THR A 1 97 ? -32.227 3.156 6.104 1.00 57.78 97 THR A CA 1
ATOM 741 C C . THR A 1 97 ? -30.820 3.572 6.528 1.00 57.78 97 THR A C 1
ATOM 743 O O . THR A 1 97 ? -29.919 2.728 6.508 1.00 57.78 97 THR A O 1
ATOM 746 N N . SER A 1 98 ? -30.636 4.817 6.988 1.00 52.75 98 SER A N 1
ATOM 747 C CA . SER A 1 98 ? -29.411 5.248 7.659 1.00 52.75 98 SER A CA 1
ATOM 748 C C . SER A 1 98 ? -29.195 4.383 8.910 1.00 52.75 98 SER A C 1
ATOM 750 O O . SER A 1 98 ? -30.027 4.322 9.812 1.00 52.75 98 SER A O 1
ATOM 752 N N . GLY A 1 99 ? -28.108 3.608 8.916 1.00 58.31 99 GLY A N 1
ATOM 753 C CA . GLY A 1 99 ? -27.808 2.630 9.972 1.00 58.31 99 GLY A CA 1
ATOM 754 C C . GLY A 1 99 ? -28.085 1.162 9.624 1.00 58.31 99 GLY A C 1
ATOM 755 O O . GLY A 1 99 ? -27.821 0.294 10.454 1.00 58.31 99 GLY A O 1
ATOM 756 N N . ARG A 1 100 ? -28.562 0.847 8.408 1.00 77.88 100 ARG A N 1
ATOM 757 C CA . ARG A 1 100 ? -28.519 -0.523 7.863 1.00 77.88 100 ARG A CA 1
ATOM 758 C C . ARG A 1 100 ? -27.230 -0.747 7.077 1.00 77.88 100 ARG A C 1
ATOM 760 O O . ARG A 1 100 ? -26.797 0.134 6.334 1.00 77.88 100 ARG A O 1
ATOM 767 N N . TYR A 1 101 ? -26.672 -1.955 7.177 1.00 82.88 101 TYR A N 1
ATOM 768 C CA . TYR A 1 101 ? -25.421 -2.297 6.500 1.00 82.88 101 TYR A CA 1
ATOM 769 C C . TYR A 1 101 ? -25.499 -2.120 4.978 1.00 82.88 101 TYR A C 1
ATOM 771 O O . TYR A 1 101 ? -24.629 -1.476 4.412 1.00 82.88 101 TYR A O 1
ATOM 779 N N . ASP A 1 102 ? -26.562 -2.597 4.322 1.00 80.12 102 ASP A N 1
ATOM 780 C CA . ASP A 1 102 ? -26.687 -2.509 2.855 1.00 80.12 102 ASP A CA 1
ATOM 781 C C . ASP A 1 102 ? -26.749 -1.051 2.344 1.00 80.12 102 ASP A C 1
ATOM 783 O O . ASP A 1 102 ? -26.296 -0.751 1.240 1.00 80.12 102 ASP A O 1
ATOM 787 N N . GLY A 1 103 ? -27.279 -0.125 3.154 1.00 80.06 103 GLY A N 1
ATOM 788 C CA . GLY A 1 103 ? -27.247 1.312 2.859 1.00 80.06 103 GLY A CA 1
ATOM 789 C C . GLY A 1 103 ? -25.838 1.889 3.011 1.00 80.06 103 GLY A C 1
ATOM 790 O O . GLY A 1 103 ? -25.352 2.579 2.118 1.00 80.06 103 GLY A O 1
ATOM 791 N N . ALA A 1 104 ? -25.149 1.533 4.100 1.00 86.00 104 ALA A N 1
ATOM 792 C CA . ALA A 1 104 ? -23.765 1.938 4.336 1.00 86.00 104 ALA A CA 1
ATOM 793 C C . ALA A 1 104 ? -22.796 1.369 3.282 1.00 86.00 104 ALA A C 1
ATOM 795 O O . ALA A 1 104 ? -21.893 2.078 2.850 1.00 86.00 104 ALA A O 1
ATOM 796 N N . GLU A 1 105 ? -22.991 0.127 2.833 1.00 87.69 105 GLU A N 1
ATOM 797 C CA . GLU A 1 105 ? -22.231 -0.521 1.755 1.00 87.69 105 GLU A CA 1
ATOM 798 C C . GLU A 1 105 ? -22.399 0.235 0.431 1.00 87.69 105 GLU A C 1
ATOM 800 O O . GLU A 1 105 ? -21.412 0.597 -0.211 1.00 87.69 105 GLU A O 1
ATOM 805 N N . LEU A 1 106 ? -23.642 0.544 0.052 1.00 87.31 106 LEU A N 1
ATOM 806 C CA . LEU A 1 106 ? -23.942 1.303 -1.159 1.00 87.31 106 LEU A CA 1
ATOM 807 C C . LEU A 1 106 ? -23.347 2.718 -1.119 1.00 87.31 106 LEU A C 1
ATOM 809 O O . LEU A 1 106 ? -22.684 3.135 -2.070 1.00 87.31 106 LEU A O 1
ATOM 813 N N . GLU A 1 107 ? -23.555 3.455 -0.026 1.00 87.69 107 GLU A N 1
ATOM 814 C CA . GLU A 1 107 ? -22.999 4.802 0.139 1.00 87.69 107 GLU A CA 1
ATOM 815 C C . GLU A 1 107 ? -21.468 4.791 0.144 1.00 87.69 107 GLU A C 1
ATOM 817 O O . GLU A 1 107 ? -20.846 5.680 -0.436 1.00 87.69 107 GLU A O 1
ATOM 822 N N . SER A 1 108 ? -20.853 3.764 0.734 1.00 89.81 108 SER A N 1
ATOM 823 C CA . SER A 1 108 ? -19.398 3.598 0.747 1.00 89.81 108 SER A CA 1
ATOM 824 C C . SER A 1 108 ? -18.847 3.350 -0.652 1.00 89.81 108 SER A C 1
ATOM 826 O O . SER A 1 108 ? -17.870 3.984 -1.041 1.00 89.81 108 SER A O 1
ATOM 828 N N . LEU A 1 109 ? -19.487 2.488 -1.446 1.00 88.31 109 LEU A N 1
ATOM 829 C CA . LEU A 1 109 ? -19.090 2.242 -2.835 1.00 88.31 109 LEU A CA 1
ATOM 830 C C . LEU A 1 109 ? -19.209 3.500 -3.704 1.00 88.31 109 LEU A C 1
ATOM 832 O O . LEU A 1 109 ? -18.324 3.777 -4.513 1.00 88.31 109 LEU A O 1
ATOM 836 N N . LEU A 1 110 ? -20.268 4.290 -3.515 1.00 86.88 110 LEU A N 1
ATOM 837 C CA . LEU A 1 110 ? -20.438 5.568 -4.207 1.00 86.88 110 LEU A CA 1
ATOM 838 C C . LEU A 1 110 ? -19.402 6.604 -3.756 1.00 86.88 110 LEU A C 1
ATOM 840 O O . LEU A 1 110 ? -18.824 7.301 -4.591 1.00 86.88 110 LEU A O 1
ATOM 844 N N . ALA A 1 111 ? -19.116 6.677 -2.454 1.00 87.75 111 ALA A N 1
ATOM 845 C CA . ALA A 1 111 ? -18.087 7.553 -1.907 1.00 87.75 111 ALA A CA 1
ATOM 846 C C . ALA A 1 111 ? -16.707 7.211 -2.488 1.00 87.75 111 ALA A C 1
ATOM 848 O O . ALA A 1 111 ? -16.014 8.104 -2.979 1.00 87.75 111 ALA A O 1
ATOM 849 N N . MET A 1 112 ? -16.357 5.924 -2.535 1.00 87.00 112 MET A N 1
ATOM 850 C CA . MET A 1 112 ? -15.141 5.419 -3.177 1.00 87.00 112 MET A CA 1
ATOM 851 C C . MET A 1 112 ? -15.071 5.803 -4.659 1.00 87.00 112 MET A C 1
ATOM 853 O O . MET A 1 112 ? -14.074 6.368 -5.103 1.00 87.00 112 MET A O 1
ATOM 857 N N . ALA A 1 113 ? -16.151 5.580 -5.413 1.00 83.88 113 ALA A N 1
ATOM 858 C CA . ALA A 1 113 ? -16.218 5.914 -6.837 1.00 83.88 113 ALA A CA 1
ATOM 859 C C . ALA A 1 113 ? -16.094 7.423 -7.125 1.00 83.88 113 ALA A C 1
ATOM 861 O O . ALA A 1 113 ? -15.681 7.797 -8.224 1.00 83.88 113 ALA A O 1
ATOM 862 N N . SER A 1 114 ? -16.438 8.268 -6.148 1.00 81.88 114 SER A N 1
ATOM 863 C CA . SER A 1 114 ? -16.308 9.732 -6.195 1.00 81.88 114 SER A CA 1
ATOM 864 C C . SER A 1 114 ? -14.993 10.271 -5.611 1.00 81.88 114 SER A C 1
ATOM 866 O O . SER A 1 114 ? -14.873 11.475 -5.389 1.00 81.88 114 SER A O 1
ATOM 868 N N . GLY A 1 115 ? -14.022 9.405 -5.288 1.00 82.38 115 GLY A N 1
ATOM 869 C CA . GLY A 1 115 ? -12.739 9.832 -4.719 1.00 82.38 115 GLY A CA 1
ATOM 870 C C . GLY A 1 115 ? -12.837 10.363 -3.284 1.00 82.38 115 GLY A C 1
ATOM 871 O O . GLY A 1 115 ? -12.043 11.208 -2.868 1.00 82.38 115 GLY A O 1
ATOM 872 N N . ARG A 1 116 ? -13.829 9.903 -2.510 1.00 86.88 116 ARG A N 1
ATOM 873 C CA . ARG A 1 116 ? -14.063 10.289 -1.105 1.00 86.88 116 ARG A CA 1
ATOM 874 C C . ARG A 1 116 ? -13.954 9.081 -0.165 1.00 86.88 116 ARG A C 1
ATOM 876 O O . ARG A 1 116 ? -14.904 8.783 0.559 1.00 86.88 116 ARG A O 1
ATOM 883 N N . PRO A 1 117 ? -12.816 8.371 -0.149 1.00 88.62 117 PRO A N 1
ATOM 884 C CA . PRO A 1 117 ? -12.664 7.143 0.628 1.00 88.62 117 PRO A CA 1
ATOM 885 C C . PRO A 1 117 ? -12.754 7.363 2.146 1.00 88.62 117 PRO A C 1
ATOM 887 O O . PRO A 1 117 ? -13.264 6.498 2.849 1.00 88.62 117 PRO A O 1
ATOM 890 N N . GLU A 1 118 ? -12.374 8.538 2.662 1.00 89.94 118 GLU A N 1
ATOM 891 C CA . GLU A 1 118 ? -12.545 8.882 4.087 1.00 89.94 118 GLU A CA 1
ATOM 892 C C . GLU A 1 118 ? -14.022 8.815 4.521 1.00 89.94 118 GLU A C 1
ATOM 894 O O . GLU A 1 118 ? -14.342 8.313 5.598 1.00 89.94 118 GLU A O 1
ATOM 899 N N . ARG A 1 119 ? -14.957 9.191 3.636 1.00 90.19 119 ARG A N 1
ATOM 900 C CA . ARG A 1 119 ? -16.392 9.041 3.912 1.00 90.19 119 ARG A CA 1
ATOM 901 C C . ARG A 1 119 ? -16.809 7.570 3.990 1.00 90.19 119 ARG A C 1
ATOM 903 O O . ARG A 1 119 ? -17.629 7.214 4.831 1.00 90.19 119 ARG A O 1
ATOM 910 N N . ALA A 1 120 ? -16.243 6.710 3.144 1.00 90.44 120 ALA A N 1
ATOM 911 C CA . ALA A 1 120 ? -16.485 5.269 3.215 1.00 90.44 120 ALA A CA 1
ATOM 912 C C . ALA A 1 120 ? -15.942 4.668 4.526 1.00 90.44 120 ALA A C 1
ATOM 914 O O . ALA A 1 120 ? -16.602 3.829 5.138 1.00 90.44 120 ALA A O 1
ATOM 915 N N . LEU A 1 121 ? -14.785 5.138 5.010 1.00 92.00 121 LEU A N 1
ATOM 916 C CA . LEU A 1 121 ? -14.237 4.716 6.303 1.00 92.00 121 LEU A CA 1
ATOM 917 C C . LEU A 1 121 ? -15.178 5.060 7.463 1.00 92.00 121 LEU A C 1
ATOM 919 O O . LEU A 1 121 ? -15.429 4.207 8.315 1.00 92.00 121 LEU A O 1
ATOM 923 N N . GLU A 1 122 ? -15.732 6.275 7.486 1.00 92.25 122 GLU A N 1
ATOM 924 C CA . GLU A 1 122 ? -16.717 6.691 8.494 1.00 92.25 122 GLU A CA 1
ATOM 925 C C . GLU A 1 122 ? -17.967 5.804 8.492 1.00 92.25 122 GLU A C 1
ATOM 927 O O . GLU A 1 122 ? -18.425 5.380 9.554 1.00 92.25 122 GLU A O 1
ATOM 932 N N . LEU A 1 123 ? -18.503 5.511 7.303 1.00 90.56 123 LEU A N 1
ATOM 933 C CA . LEU A 1 123 ? -19.724 4.725 7.123 1.00 90.56 123 LEU A CA 1
ATOM 934 C C . LEU A 1 123 ? -19.549 3.256 7.531 1.00 90.56 123 LEU A C 1
ATOM 936 O O . LEU A 1 123 ? -20.468 2.659 8.091 1.00 90.56 123 LEU A O 1
ATOM 940 N N . LEU A 1 124 ? -18.377 2.671 7.267 1.00 91.75 124 LEU A N 1
ATOM 941 C CA . LEU A 1 124 ? -18.099 1.254 7.523 1.00 91.75 124 LEU A CA 1
ATOM 942 C C . LEU A 1 124 ? -17.609 0.975 8.947 1.00 91.75 124 LEU A C 1
ATOM 944 O O . LEU A 1 124 ? -17.807 -0.133 9.448 1.00 91.75 124 LEU A O 1
ATOM 948 N N . ARG A 1 125 ? -17.010 1.965 9.623 1.00 91.94 125 ARG A N 1
ATOM 949 C CA . ARG A 1 125 ? -16.434 1.822 10.972 1.00 91.94 125 ARG A CA 1
ATOM 950 C C . ARG A 1 125 ? -17.364 1.147 11.997 1.00 91.94 125 ARG A C 1
ATOM 952 O O . ARG A 1 125 ? -16.866 0.283 12.720 1.00 91.94 125 ARG A O 1
ATOM 959 N N . PRO A 1 126 ? -18.676 1.456 12.081 1.00 90.75 126 PRO A N 1
ATOM 960 C CA . PRO A 1 126 ? -19.575 0.806 13.041 1.00 90.75 126 PRO A CA 1
ATOM 961 C C . PRO A 1 126 ? -19.710 -0.712 12.848 1.00 90.75 126 PRO A C 1
ATOM 963 O O . PRO A 1 126 ? -20.047 -1.420 13.793 1.00 90.75 126 PRO A O 1
ATOM 966 N N . TYR A 1 127 ? -19.433 -1.221 11.644 1.00 90.19 127 TYR A N 1
ATOM 967 C CA . TYR A 1 127 ? -19.629 -2.623 11.265 1.00 90.19 127 TYR A CA 1
ATOM 968 C C . TYR A 1 127 ? -18.356 -3.476 11.368 1.00 90.19 127 TYR A C 1
ATOM 970 O O . TYR A 1 127 ? -18.384 -4.657 11.027 1.00 90.19 127 TYR A O 1
ATOM 978 N N . LEU A 1 128 ? -17.246 -2.899 11.844 1.00 89.00 128 LEU A N 1
ATOM 979 C CA . LEU A 1 128 ? -15.988 -3.619 12.083 1.00 89.00 128 LEU A CA 1
ATOM 980 C C . LEU A 1 128 ? -15.966 -4.369 13.419 1.00 89.00 128 LEU A C 1
ATOM 982 O O . LEU A 1 128 ? -15.154 -5.274 13.603 1.00 89.00 128 LEU A O 1
ATOM 986 N N . ALA A 1 129 ? -16.845 -4.010 14.357 1.00 87.38 129 ALA A N 1
ATOM 987 C CA . ALA A 1 129 ? -17.004 -4.773 15.588 1.00 87.38 129 ALA A CA 1
ATOM 988 C C . ALA A 1 129 ? -17.498 -6.197 15.262 1.00 87.38 129 ALA A C 1
ATOM 990 O O . ALA A 1 129 ? -18.298 -6.339 14.333 1.00 87.38 129 ALA A O 1
ATOM 991 N N . PRO A 1 130 ? -17.067 -7.240 16.002 1.00 84.12 130 PRO A N 1
ATOM 992 C CA . PRO A 1 130 ? -17.503 -8.614 15.760 1.00 84.12 130 PRO A CA 1
ATOM 993 C C . PRO A 1 130 ? -19.033 -8.741 15.719 1.00 84.12 130 PRO A C 1
ATOM 995 O O . PRO A 1 130 ? -19.720 -8.402 16.683 1.00 84.12 130 PRO A O 1
ATOM 998 N N . GLY A 1 131 ? -19.569 -9.231 14.601 1.00 86.56 131 GLY A N 1
ATOM 999 C CA . GLY A 1 131 ? -21.004 -9.318 14.352 1.00 86.56 131 GLY A CA 1
ATOM 1000 C C . GLY A 1 131 ? -21.344 -9.843 12.954 1.00 86.56 131 GLY A C 1
ATOM 1001 O O . GLY A 1 131 ? -20.478 -10.265 12.193 1.00 86.56 131 GLY A O 1
ATOM 1002 N N . ALA A 1 132 ? -22.632 -9.799 12.598 1.00 85.62 132 ALA A N 1
ATOM 1003 C CA . ALA A 1 132 ? -23.162 -10.405 11.369 1.00 85.62 132 ALA A CA 1
ATOM 1004 C C . ALA A 1 132 ? -22.617 -9.801 10.057 1.00 85.62 132 ALA A C 1
ATOM 1006 O O . ALA A 1 132 ? -22.744 -10.412 8.999 1.00 85.62 132 ALA A O 1
ATOM 1007 N N . HIS A 1 133 ? -22.037 -8.599 10.110 1.00 87.25 133 HIS A N 1
ATOM 1008 C CA . HIS A 1 133 ? -21.578 -7.864 8.929 1.00 87.25 133 HIS A CA 1
ATOM 1009 C C . HIS A 1 133 ? -20.055 -7.685 8.865 1.00 87.25 133 HIS A C 1
ATOM 1011 O O . HIS A 1 133 ? -19.557 -7.174 7.865 1.00 87.25 133 HIS A O 1
ATOM 1017 N N . THR A 1 134 ? -19.305 -8.129 9.880 1.00 87.88 134 THR A N 1
ATOM 1018 C CA . THR A 1 134 ? -17.854 -7.892 9.991 1.00 87.88 134 THR A CA 1
ATOM 1019 C C . THR A 1 134 ? -17.071 -8.481 8.823 1.00 87.88 134 THR A C 1
ATOM 1021 O O . THR A 1 134 ? -16.189 -7.820 8.280 1.00 87.88 134 THR A O 1
ATOM 1024 N N . GLU A 1 135 ? -17.416 -9.694 8.390 1.00 88.12 135 GLU A N 1
ATOM 1025 C CA . GLU A 1 135 ? -16.740 -10.372 7.275 1.00 88.12 135 GLU A CA 1
ATOM 1026 C C . GLU A 1 135 ? -16.925 -9.635 5.942 1.00 88.12 135 GLU A C 1
ATOM 1028 O O . GLU A 1 135 ? -16.019 -9.618 5.113 1.00 88.12 135 GLU A O 1
ATOM 1033 N N . ARG A 1 136 ? -18.072 -8.970 5.750 1.00 88.50 136 ARG A N 1
ATOM 1034 C CA . ARG A 1 136 ? -18.348 -8.159 4.553 1.00 88.50 136 ARG A CA 1
ATOM 1035 C C . ARG A 1 136 ? -17.738 -6.758 4.663 1.00 88.50 136 ARG A C 1
ATOM 1037 O O . ARG A 1 136 ? -17.201 -6.237 3.689 1.00 88.50 136 ARG A O 1
ATOM 1044 N N . ALA A 1 137 ? -17.793 -6.148 5.850 1.00 90.75 137 ALA A N 1
ATOM 1045 C CA . ALA A 1 137 ? -17.322 -4.785 6.097 1.00 90.75 137 ALA A CA 1
ATOM 1046 C C . ALA A 1 137 ? -15.794 -4.667 6.045 1.00 90.75 137 ALA A C 1
ATOM 1048 O O . ALA A 1 137 ? -15.278 -3.720 5.457 1.00 90.75 137 ALA A O 1
ATOM 1049 N N . THR A 1 138 ? -15.078 -5.634 6.623 1.00 91.81 138 THR A N 1
ATOM 1050 C CA . THR A 1 138 ? -13.611 -5.636 6.743 1.00 91.81 138 THR A CA 1
ATOM 1051 C C . THR A 1 138 ? -12.878 -5.447 5.403 1.00 91.81 138 THR A C 1
ATOM 1053 O O . THR A 1 138 ? -12.099 -4.497 5.296 1.00 91.81 138 THR A O 1
ATOM 1056 N N . PRO A 1 139 ? -13.117 -6.256 4.348 1.00 91.12 139 PRO A N 1
ATOM 1057 C CA . PRO A 1 139 ? -12.414 -6.084 3.075 1.00 91.12 139 PRO A CA 1
ATOM 1058 C C . PRO A 1 139 ? -12.772 -4.765 2.377 1.00 91.12 139 PRO A C 1
ATOM 1060 O O . PRO A 1 139 ? -11.918 -4.157 1.733 1.00 91.12 139 PRO A O 1
ATOM 1063 N N . MET A 1 140 ? -14.013 -4.285 2.513 1.00 91.19 140 MET A N 1
ATOM 1064 C CA . MET A 1 140 ? -14.417 -3.000 1.936 1.00 91.19 140 MET A CA 1
ATOM 1065 C C . MET A 1 140 ? -13.756 -1.824 2.667 1.00 91.19 140 MET A C 1
ATOM 1067 O O . MET A 1 140 ? -13.260 -0.902 2.021 1.00 91.19 140 MET A O 1
ATOM 1071 N N . PHE A 1 141 ? -13.685 -1.886 3.997 1.00 94.38 141 PHE A N 1
ATOM 1072 C CA . PHE A 1 141 ? -12.995 -0.896 4.815 1.00 94.38 141 PHE A CA 1
ATOM 1073 C C . PHE A 1 141 ? -11.503 -0.846 4.484 1.00 94.38 141 PHE A C 1
ATOM 1075 O O . PHE A 1 141 ? -10.960 0.237 4.306 1.00 94.38 141 PHE A O 1
ATOM 1082 N N . ALA A 1 142 ? -10.850 -1.999 4.322 1.00 92.25 142 ALA A N 1
ATOM 1083 C CA . ALA A 1 142 ? -9.441 -2.047 3.947 1.00 92.25 142 ALA A CA 1
ATOM 1084 C C . ALA A 1 142 ? -9.181 -1.447 2.556 1.00 92.25 142 ALA A C 1
ATOM 1086 O O . ALA A 1 142 ? -8.226 -0.694 2.383 1.00 92.25 142 ALA A O 1
ATOM 1087 N N . ARG A 1 143 ? -10.064 -1.686 1.575 1.00 91.81 143 ARG A N 1
ATOM 1088 C CA . ARG A 1 143 ? -9.981 -1.024 0.258 1.00 91.81 143 ARG A CA 1
ATOM 1089 C C . ARG A 1 143 ? -10.155 0.489 0.361 1.00 91.81 143 ARG A C 1
ATOM 1091 O O . ARG A 1 143 ? -9.430 1.226 -0.301 1.00 91.81 143 ARG A O 1
ATOM 1098 N N . ALA A 1 144 ? -11.088 0.949 1.192 1.00 91.62 144 ALA A N 1
ATOM 1099 C CA . ALA A 1 144 ? -11.252 2.372 1.467 1.00 91.62 144 ALA A CA 1
ATOM 1100 C C . ALA A 1 144 ? -10.022 2.964 2.160 1.00 91.62 144 ALA A C 1
ATOM 1102 O O . ALA A 1 144 ? -9.593 4.058 1.811 1.00 91.62 144 ALA A O 1
ATOM 1103 N N . ALA A 1 145 ? -9.402 2.219 3.072 1.00 91.62 145 ALA A N 1
ATOM 1104 C CA . ALA A 1 145 ? -8.197 2.644 3.764 1.00 91.62 145 ALA A CA 1
ATOM 1105 C C . ALA A 1 145 ? -7.015 2.778 2.793 1.00 91.62 145 ALA A C 1
ATOM 1107 O O . ALA A 1 145 ? -6.354 3.812 2.811 1.00 91.62 145 ALA A O 1
ATOM 1108 N N . LEU A 1 146 ? -6.812 1.814 1.884 1.00 89.81 146 LEU A N 1
ATOM 1109 C CA . LEU A 1 146 ? -5.811 1.929 0.813 1.00 89.81 146 LEU A CA 1
ATOM 1110 C C . LEU A 1 146 ? -6.063 3.157 -0.064 1.00 89.81 146 LEU A C 1
ATOM 1112 O O . LEU A 1 146 ? -5.155 3.953 -0.282 1.00 89.81 146 LEU A O 1
ATOM 1116 N N . ALA A 1 147 ? -7.300 3.345 -0.530 1.00 87.75 147 ALA A N 1
ATOM 1117 C CA . ALA A 1 147 ? -7.639 4.480 -1.382 1.00 87.75 147 ALA A CA 1
ATOM 1118 C C . ALA A 1 147 ? -7.480 5.831 -0.668 1.00 87.75 147 ALA A C 1
ATOM 1120 O O . ALA A 1 147 ? -7.165 6.816 -1.325 1.00 87.75 147 ALA A O 1
ATOM 1121 N N . ALA A 1 148 ? -7.681 5.885 0.652 1.00 87.81 148 ALA A N 1
ATOM 1122 C CA . ALA A 1 148 ? -7.500 7.081 1.476 1.00 87.81 148 ALA A CA 1
ATOM 1123 C C . ALA A 1 148 ? -6.039 7.350 1.881 1.00 87.81 148 ALA A C 1
ATOM 1125 O O . ALA A 1 148 ? -5.791 8.306 2.608 1.00 87.81 148 ALA A O 1
ATOM 1126 N N . GLY A 1 149 ? -5.083 6.498 1.492 1.00 86.56 149 GLY A N 1
ATOM 1127 C CA . GLY A 1 149 ? -3.696 6.612 1.956 1.00 86.56 149 GLY A CA 1
ATOM 1128 C C . GLY A 1 149 ? -3.482 6.155 3.406 1.00 86.56 149 GLY A C 1
ATOM 1129 O O . GLY A 1 149 ? -2.431 6.393 3.985 1.00 86.56 149 GLY A O 1
ATOM 1130 N N . ARG A 1 150 ? -4.465 5.487 4.025 1.00 89.19 150 ARG A N 1
ATOM 1131 C CA . ARG A 1 150 ? -4.407 4.950 5.397 1.00 89.19 150 ARG A CA 1
ATOM 1132 C C . ARG A 1 150 ? -3.908 3.504 5.387 1.00 89.19 150 ARG A C 1
ATOM 1134 O O . ARG A 1 150 ? -4.614 2.594 5.824 1.00 89.19 150 ARG A O 1
ATOM 1141 N N . PHE A 1 151 ? -2.714 3.277 4.848 1.00 90.25 151 PHE A N 1
ATOM 1142 C CA . PHE A 1 151 ? -2.224 1.933 4.524 1.00 90.25 151 PHE A CA 1
ATOM 1143 C C . PHE A 1 151 ? -2.112 1.009 5.749 1.00 90.25 151 PHE A C 1
ATOM 1145 O O . PHE A 1 151 ? -2.487 -0.161 5.659 1.00 90.25 151 PHE A O 1
ATOM 1152 N N . SER A 1 152 ? -1.727 1.534 6.920 1.00 90.75 152 SER A N 1
ATOM 1153 C CA . SER A 1 152 ? -1.666 0.750 8.166 1.00 90.75 152 SER A CA 1
ATOM 1154 C C . SER A 1 152 ? -3.023 0.165 8.577 1.00 90.75 152 SER A C 1
ATOM 1156 O O . SER A 1 152 ? -3.108 -0.962 9.060 1.00 90.75 152 SER A O 1
ATOM 1158 N N . LYS A 1 153 ? -4.121 0.881 8.305 1.00 91.00 153 LYS A N 1
ATOM 1159 C CA . LYS A 1 153 ? -5.491 0.409 8.570 1.00 91.00 153 LYS A CA 1
ATOM 1160 C C . LYS A 1 153 ? -5.972 -0.637 7.565 1.00 91.00 153 LYS A C 1
ATOM 1162 O O . LYS A 1 153 ? -6.921 -1.360 7.862 1.00 91.00 153 LYS A O 1
ATOM 1167 N N . ALA A 1 154 ? -5.363 -0.705 6.383 1.00 90.56 154 ALA A N 1
ATOM 1168 C CA . ALA A 1 154 ? -5.678 -1.715 5.379 1.00 90.56 154 ALA A CA 1
ATOM 1169 C C . ALA A 1 154 ? -4.961 -3.047 5.630 1.00 90.56 154 ALA A C 1
ATOM 1171 O O . ALA A 1 154 ? -5.503 -4.102 5.289 1.00 90.56 154 ALA A O 1
ATOM 1172 N N . TYR A 1 155 ? -3.778 -2.994 6.251 1.00 92.06 155 TYR A N 1
ATOM 1173 C CA . TYR A 1 155 ? -2.905 -4.142 6.483 1.00 92.06 155 TYR A CA 1
ATOM 1174 C C . TYR A 1 155 ? -3.610 -5.379 7.068 1.00 92.06 155 TYR A C 1
ATOM 1176 O O . TYR A 1 155 ? -3.422 -6.455 6.504 1.00 92.06 155 TYR A O 1
ATOM 1184 N N . PRO A 1 156 ? -4.497 -5.280 8.084 1.00 87.56 156 PRO A N 1
ATOM 1185 C CA . PRO A 1 156 ? -5.132 -6.461 8.678 1.00 87.56 156 PRO A CA 1
ATOM 1186 C C . PRO A 1 156 ? -5.964 -7.319 7.714 1.00 87.56 156 PRO A C 1
ATOM 1188 O O . PRO A 1 156 ? -6.239 -8.477 8.018 1.00 87.56 156 PRO A O 1
ATOM 1191 N N . ALA A 1 157 ? -6.401 -6.769 6.576 1.00 88.19 157 ALA A N 1
ATOM 1192 C CA . ALA A 1 157 ? -7.189 -7.501 5.584 1.00 88.19 157 ALA A CA 1
ATOM 1193 C C . ALA A 1 157 ? -6.509 -7.597 4.210 1.00 88.19 157 ALA A C 1
ATOM 1195 O O . ALA A 1 157 ? -6.770 -8.550 3.481 1.00 88.19 157 ALA A O 1
ATOM 1196 N N . LEU A 1 158 ? -5.648 -6.639 3.856 1.00 88.75 158 LEU A N 1
ATOM 1197 C CA . LEU A 1 158 ? -4.957 -6.538 2.565 1.00 88.75 158 LEU A CA 1
ATOM 1198 C C . LEU A 1 158 ? -3.451 -6.371 2.803 1.00 88.75 158 LEU A C 1
ATOM 1200 O O . LEU A 1 158 ? -2.893 -5.292 2.614 1.00 88.75 158 LEU A O 1
ATOM 1204 N N . HIS A 1 159 ? -2.816 -7.436 3.299 1.00 89.69 159 HIS A N 1
ATOM 1205 C CA . HIS A 1 159 ? -1.444 -7.405 3.810 1.00 89.69 159 HIS A CA 1
ATOM 1206 C C . HIS A 1 159 ? -0.450 -6.994 2.715 1.00 89.69 159 HIS A C 1
ATOM 1208 O O . HIS A 1 159 ? 0.308 -6.044 2.898 1.00 89.69 159 HIS A O 1
ATOM 1214 N N . SER A 1 160 ? -0.491 -7.663 1.560 1.00 89.75 160 SER A N 1
ATOM 1215 C CA . SER A 1 160 ? 0.449 -7.437 0.459 1.00 89.75 160 SER A CA 1
ATOM 1216 C C . SER A 1 160 ? 0.298 -6.040 -0.148 1.00 89.75 160 SER A C 1
ATOM 1218 O O . SER A 1 160 ? 1.286 -5.320 -0.272 1.00 89.75 160 SER A O 1
ATOM 1220 N N . GLU A 1 161 ? -0.925 -5.606 -0.472 1.00 90.62 161 GLU A N 1
ATOM 1221 C CA . GLU A 1 161 ? -1.147 -4.280 -1.061 1.00 90.62 161 GLU A CA 1
ATOM 1222 C C . GLU A 1 161 ? -0.803 -3.145 -0.089 1.00 90.62 161 GLU A C 1
ATOM 1224 O O . GLU A 1 161 ? -0.250 -2.126 -0.504 1.00 90.62 161 GLU A O 1
ATOM 1229 N N . ALA A 1 162 ? -1.090 -3.322 1.205 1.00 91.69 162 ALA A N 1
ATOM 1230 C CA . ALA A 1 162 ? -0.715 -2.350 2.225 1.00 91.69 162 ALA A CA 1
ATOM 1231 C C . ALA A 1 162 ? 0.806 -2.250 2.380 1.00 91.69 162 ALA A C 1
ATOM 1233 O O . ALA A 1 162 ? 1.322 -1.139 2.434 1.00 91.69 162 ALA A O 1
ATOM 1234 N N . LEU A 1 163 ? 1.533 -3.374 2.406 1.00 95.00 163 LEU A N 1
ATOM 1235 C CA . LEU A 1 163 ? 2.996 -3.367 2.513 1.00 95.00 163 LEU A CA 1
ATOM 1236 C C . LEU A 1 163 ? 3.665 -2.736 1.287 1.00 95.00 163 LEU A C 1
ATOM 1238 O O . LEU A 1 163 ? 4.577 -1.929 1.453 1.00 95.00 163 LEU A O 1
ATOM 1242 N N . VAL A 1 164 ? 3.183 -3.032 0.074 1.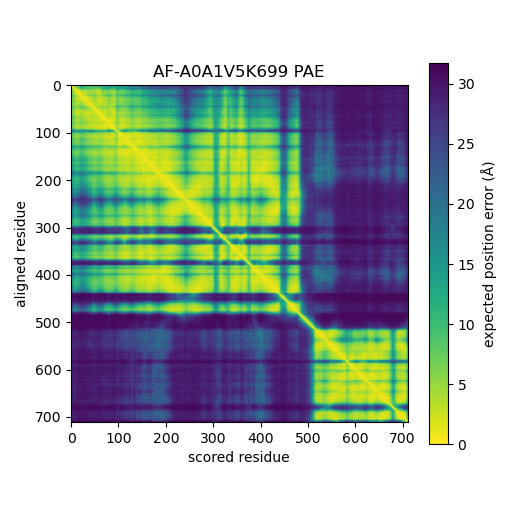00 93.44 164 VAL A N 1
ATOM 1243 C CA . VAL A 1 164 ? 3.654 -2.376 -1.159 1.00 93.44 164 VAL A CA 1
ATOM 1244 C C . VAL A 1 164 ? 3.447 -0.863 -1.080 1.00 93.44 164 VAL A C 1
ATOM 1246 O O . VAL A 1 164 ? 4.363 -0.107 -1.396 1.00 93.44 164 VAL A O 1
ATOM 1249 N N . ALA A 1 165 ? 2.279 -0.408 -0.619 1.00 90.75 165 ALA A N 1
ATOM 1250 C CA . ALA A 1 165 ? 1.984 1.017 -0.490 1.00 90.75 165 ALA A CA 1
ATOM 1251 C C . ALA A 1 165 ? 2.791 1.704 0.627 1.00 90.75 165 ALA A C 1
ATOM 1253 O O . ALA A 1 165 ? 3.272 2.818 0.431 1.00 90.75 165 ALA A O 1
ATOM 1254 N N . LEU A 1 166 ? 2.986 1.042 1.772 1.00 92.31 166 LEU A N 1
ATOM 1255 C CA . LEU A 1 166 ? 3.792 1.552 2.886 1.00 92.31 166 LEU A CA 1
ATOM 1256 C C . LEU A 1 166 ? 5.262 1.698 2.485 1.00 92.31 166 LEU A C 1
ATOM 1258 O O . LEU A 1 166 ? 5.847 2.763 2.657 1.00 92.31 166 LEU A O 1
ATOM 1262 N N . ILE A 1 167 ? 5.856 0.652 1.905 1.00 92.31 167 ILE A N 1
ATOM 1263 C CA . ILE A 1 167 ? 7.265 0.666 1.495 1.00 92.31 167 ILE A CA 1
ATOM 1264 C C . ILE A 1 167 ? 7.459 1.611 0.309 1.00 92.31 167 ILE A C 1
ATOM 1266 O O . ILE A 1 167 ? 8.330 2.476 0.352 1.00 92.31 167 ILE A O 1
ATOM 1270 N N . GLY A 1 168 ? 6.621 1.491 -0.725 1.00 89.56 168 GLY A N 1
ATOM 1271 C CA . GLY A 1 168 ? 6.680 2.337 -1.916 1.00 89.56 168 GLY A CA 1
ATOM 1272 C C . GLY A 1 168 ? 6.416 3.811 -1.615 1.00 89.56 168 GLY A C 1
ATOM 1273 O O . GLY A 1 168 ? 6.985 4.670 -2.276 1.00 89.56 168 GLY A O 1
ATOM 1274 N N . GLY A 1 169 ? 5.613 4.113 -0.592 1.00 89.00 169 GLY A N 1
ATOM 1275 C CA . GLY A 1 169 ? 5.340 5.462 -0.094 1.00 89.00 169 GLY A CA 1
ATOM 1276 C C . GLY A 1 169 ? 6.341 5.989 0.936 1.00 89.00 169 GLY A C 1
ATOM 1277 O O . GLY A 1 169 ? 6.114 7.072 1.472 1.00 89.00 169 GLY A O 1
ATOM 1278 N N . ALA A 1 170 ? 7.407 5.236 1.232 1.00 89.06 170 ALA A N 1
ATOM 1279 C CA . ALA A 1 170 ? 8.372 5.522 2.293 1.00 89.06 170 ALA A CA 1
ATOM 1280 C C . ALA A 1 170 ? 7.728 5.809 3.672 1.00 89.06 170 ALA A C 1
ATOM 1282 O O . ALA A 1 170 ? 8.191 6.654 4.435 1.00 89.06 170 ALA A O 1
ATOM 1283 N N . ASP A 1 171 ? 6.645 5.098 3.993 1.00 87.75 171 ASP A N 1
ATOM 1284 C CA . ASP A 1 171 ? 5.833 5.271 5.198 1.00 87.75 171 ASP A CA 1
ATOM 1285 C C . ASP A 1 171 ? 6.317 4.367 6.346 1.00 87.75 171 ASP A C 1
ATOM 1287 O O . ASP A 1 171 ? 5.752 3.307 6.639 1.00 87.75 171 ASP A O 1
ATOM 1291 N N . SER A 1 172 ? 7.417 4.776 6.979 1.00 87.44 172 SER A N 1
ATOM 1292 C CA . SER A 1 172 ? 8.008 4.064 8.118 1.00 87.44 172 SER A CA 1
ATOM 1293 C C . SER A 1 172 ? 7.110 4.076 9.357 1.00 87.44 172 SER A C 1
ATOM 1295 O O . SER A 1 172 ? 7.077 3.091 10.091 1.00 87.44 172 SER A O 1
ATOM 1297 N N . GLU A 1 173 ? 6.344 5.145 9.579 1.00 85.75 173 GLU A N 1
ATOM 1298 C CA . GLU A 1 173 ? 5.419 5.263 10.709 1.00 85.75 173 GLU A CA 1
ATOM 1299 C C . GLU A 1 173 ? 4.262 4.264 10.580 1.00 85.75 173 GLU A C 1
ATOM 1301 O O . GLU A 1 173 ? 4.028 3.460 11.488 1.00 85.75 173 GLU A O 1
ATOM 1306 N N . GLY A 1 174 ? 3.601 4.230 9.417 1.00 89.00 174 GLY A N 1
ATOM 1307 C CA . GLY A 1 174 ? 2.532 3.277 9.136 1.00 89.00 174 GLY A CA 1
ATOM 1308 C C . GLY A 1 174 ? 3.014 1.823 9.145 1.00 89.00 174 GLY A C 1
ATOM 1309 O O . GLY A 1 174 ? 2.315 0.941 9.654 1.00 89.00 174 GLY A O 1
ATOM 1310 N N . LEU A 1 175 ? 4.227 1.552 8.645 1.00 90.94 175 LEU A N 1
ATOM 1311 C CA . LEU A 1 175 ? 4.834 0.224 8.752 1.00 90.94 175 LEU A CA 1
ATOM 1312 C C . LEU A 1 175 ? 5.141 -0.125 10.214 1.00 90.94 175 LEU A C 1
ATOM 1314 O O . LEU A 1 175 ? 4.856 -1.243 10.640 1.00 90.94 175 LEU A O 1
ATOM 1318 N N . GLY A 1 176 ? 5.647 0.825 11.002 1.00 89.19 176 GLY A N 1
ATOM 1319 C CA . GLY A 1 176 ? 5.889 0.667 12.436 1.00 89.19 176 GLY A CA 1
ATOM 1320 C C . GLY A 1 176 ? 4.615 0.333 13.215 1.00 89.19 176 GLY A C 1
ATOM 1321 O O . GLY A 1 176 ? 4.644 -0.543 14.081 1.00 89.19 176 GLY A O 1
ATOM 1322 N N . GLU A 1 177 ? 3.480 0.948 12.862 1.00 89.62 177 GLU A N 1
ATOM 1323 C CA . GLU A 1 177 ? 2.162 0.602 13.410 1.00 89.62 177 GLU A CA 1
ATOM 1324 C C . GLU A 1 177 ? 1.777 -0.849 13.072 1.00 89.62 177 GLU A C 1
ATOM 1326 O O . GLU A 1 177 ? 1.330 -1.592 13.948 1.00 89.62 177 GLU A O 1
ATOM 1331 N N . CYS A 1 178 ? 2.015 -1.302 11.837 1.00 91.25 178 CYS A N 1
ATOM 1332 C CA . CYS A 1 178 ? 1.763 -2.693 11.445 1.00 91.25 178 CYS A CA 1
ATOM 1333 C C . CYS A 1 178 ? 2.654 -3.673 12.225 1.00 91.25 178 CYS A C 1
ATOM 1335 O O . CYS A 1 178 ? 2.168 -4.694 12.717 1.00 91.25 178 CYS A O 1
ATOM 1337 N N . VAL A 1 179 ? 3.942 -3.349 12.403 1.00 89.25 179 VAL A N 1
ATOM 1338 C CA . VAL A 1 179 ? 4.877 -4.158 13.206 1.00 89.25 179 VAL A CA 1
ATOM 1339 C C . VAL A 1 179 ? 4.404 -4.219 14.660 1.00 89.25 179 VAL A C 1
ATOM 1341 O O . VAL A 1 179 ? 4.405 -5.286 15.274 1.00 89.25 179 VAL A O 1
ATOM 1344 N N . TYR A 1 180 ? 3.940 -3.095 15.208 1.00 86.19 180 TYR A N 1
ATOM 1345 C CA . TYR A 1 180 ? 3.365 -3.025 16.549 1.00 86.19 180 TYR A CA 1
ATOM 1346 C C . TYR A 1 180 ? 2.105 -3.898 16.686 1.00 86.19 180 TYR A C 1
ATOM 1348 O O . TYR A 1 180 ? 1.967 -4.643 17.661 1.00 86.19 180 TYR A O 1
ATOM 1356 N N . GLN A 1 181 ? 1.197 -3.870 15.706 1.00 85.62 181 GLN A N 1
ATOM 1357 C CA . GLN A 1 181 ? 0.005 -4.728 15.687 1.00 85.62 181 GLN A CA 1
ATOM 1358 C C . GLN A 1 181 ? 0.380 -6.219 15.649 1.00 85.62 181 GLN A C 1
ATOM 1360 O O . GLN A 1 181 ? -0.179 -7.026 16.396 1.00 85.62 181 GLN A O 1
ATOM 1365 N N . VAL A 1 182 ? 1.379 -6.595 14.843 1.00 86.62 182 VAL A N 1
ATOM 1366 C CA . VAL A 1 182 ? 1.908 -7.968 14.808 1.00 86.62 182 VAL A CA 1
ATOM 1367 C C . VAL A 1 182 ? 2.506 -8.356 16.162 1.00 86.62 182 VAL A C 1
ATOM 1369 O O . VAL A 1 182 ? 2.181 -9.424 16.686 1.00 86.62 182 VAL A O 1
ATOM 1372 N N . ALA A 1 183 ? 3.296 -7.478 16.781 1.00 82.00 183 ALA A N 1
ATOM 1373 C CA . ALA A 1 183 ? 3.905 -7.727 18.085 1.00 82.00 183 ALA A CA 1
ATOM 1374 C C . ALA A 1 183 ? 2.869 -7.922 19.203 1.00 82.00 183 ALA A C 1
ATOM 1376 O O . ALA A 1 183 ? 2.995 -8.834 20.024 1.00 82.00 183 ALA A O 1
ATOM 1377 N N . THR A 1 184 ? 1.820 -7.100 19.216 1.00 78.56 184 THR A N 1
ATOM 1378 C CA . THR A 1 184 ? 0.755 -7.146 20.231 1.00 78.56 184 THR A CA 1
ATOM 1379 C C . THR A 1 184 ? -0.221 -8.305 20.033 1.00 78.56 184 THR A C 1
ATOM 1381 O O . THR A 1 184 ? -0.806 -8.773 21.010 1.00 78.56 184 THR A O 1
ATOM 1384 N N . SER A 1 185 ? -0.344 -8.843 18.813 1.00 78.94 185 SER A N 1
ATOM 1385 C CA . SER A 1 185 ? -1.186 -10.015 18.530 1.00 78.94 185 SER A CA 1
ATOM 1386 C C . SER A 1 185 ? -0.762 -11.276 19.299 1.00 78.94 185 SER A C 1
ATOM 1388 O O . SER A 1 185 ? -1.579 -12.169 19.526 1.00 78.94 185 SER A O 1
ATOM 1390 N N . GLY A 1 186 ? 0.514 -11.361 19.699 1.00 70.00 186 GLY A N 1
ATOM 1391 C CA . GLY A 1 186 ? 1.077 -12.510 20.407 1.00 70.00 186 GLY A CA 1
ATOM 1392 C C . GLY A 1 186 ? 1.156 -13.794 19.575 1.00 70.00 186 GLY A C 1
ATOM 1393 O O . GLY A 1 186 ? 1.326 -14.859 20.163 1.00 70.00 186 GLY A O 1
ATOM 1394 N N . ARG A 1 187 ? 1.015 -13.694 18.247 1.00 76.94 187 ARG A N 1
ATOM 1395 C CA . ARG A 1 187 ? 1.004 -14.806 17.292 1.00 76.94 187 ARG A CA 1
ATOM 1396 C C . ARG A 1 187 ? 2.357 -14.936 16.574 1.00 76.94 187 ARG A C 1
ATOM 1398 O O . ARG A 1 187 ? 2.698 -14.050 15.785 1.00 76.94 187 ARG A O 1
ATOM 1405 N N . PRO A 1 188 ? 3.159 -15.986 16.832 1.00 76.69 188 PRO A N 1
ATOM 1406 C CA . PRO A 1 188 ? 4.502 -16.117 16.260 1.00 76.69 188 PRO A CA 1
ATOM 1407 C C . PRO A 1 188 ? 4.511 -16.224 14.726 1.00 76.69 188 PRO A C 1
ATOM 1409 O O . PRO A 1 188 ? 5.447 -15.742 14.082 1.00 76.69 188 PRO A O 1
ATOM 1412 N N . GLU A 1 189 ? 3.469 -16.806 14.136 1.00 85.62 189 GLU A N 1
ATOM 1413 C CA . GLU A 1 189 ? 3.283 -16.984 12.694 1.00 85.62 189 GLU A CA 1
ATOM 1414 C C . GLU A 1 189 ? 3.141 -15.657 11.937 1.00 85.62 189 GLU A C 1
ATOM 1416 O O . GLU A 1 189 ? 3.632 -15.532 10.814 1.00 85.62 189 GLU A O 1
ATOM 1421 N N . MET A 1 190 ? 2.560 -14.634 12.574 1.00 86.12 190 MET A N 1
ATOM 1422 C CA . MET A 1 190 ? 2.342 -13.319 11.962 1.00 86.12 190 MET A CA 1
ATOM 1423 C C . MET A 1 190 ? 3.659 -12.592 11.670 1.00 86.12 190 MET A C 1
ATOM 1425 O O . MET A 1 190 ? 3.746 -11.840 10.704 1.00 86.12 190 MET A O 1
ATOM 1429 N N . TRP A 1 191 ? 4.706 -12.850 12.459 1.00 87.12 191 TRP A N 1
ATOM 1430 C CA . TRP A 1 191 ? 6.037 -12.292 12.210 1.00 87.12 191 TRP A CA 1
ATOM 1431 C C . TRP A 1 191 ? 6.659 -12.827 10.926 1.00 87.12 191 TRP A C 1
ATOM 1433 O O . TRP A 1 191 ? 7.278 -12.071 10.182 1.00 87.12 191 TRP A O 1
ATOM 1443 N N . LYS A 1 192 ? 6.499 -14.132 10.675 1.00 90.44 192 LYS A N 1
ATOM 1444 C CA . LYS A 1 192 ? 7.007 -14.761 9.457 1.00 90.44 192 LYS A CA 1
ATOM 1445 C C . LYS A 1 192 ? 6.234 -14.252 8.239 1.00 90.44 192 LYS A C 1
ATOM 1447 O O . LYS A 1 192 ? 6.869 -13.806 7.293 1.00 90.44 192 LYS A O 1
ATOM 1452 N N . CYS A 1 193 ? 4.902 -14.205 8.326 1.00 91.56 193 CYS A N 1
ATOM 1453 C CA . CYS A 1 193 ? 4.054 -13.665 7.258 1.00 91.56 193 CYS A CA 1
ATOM 1454 C C . CYS A 1 193 ? 4.408 -12.205 6.928 1.00 91.56 193 CYS A C 1
ATOM 1456 O O . CYS A 1 193 ? 4.456 -11.827 5.763 1.00 91.56 193 CYS A O 1
ATOM 1458 N N . MET A 1 194 ? 4.691 -11.382 7.945 1.00 94.19 194 MET A N 1
ATOM 1459 C CA . MET A 1 194 ? 5.111 -9.996 7.735 1.00 94.19 194 MET A CA 1
ATOM 1460 C C . MET A 1 194 ? 6.482 -9.904 7.052 1.00 94.19 194 MET A C 1
ATOM 1462 O O . MET A 1 194 ? 6.648 -9.096 6.146 1.00 94.19 194 MET A O 1
ATOM 1466 N N . ALA A 1 195 ? 7.455 -10.724 7.462 1.00 94.25 195 ALA A N 1
ATOM 1467 C CA . ALA A 1 195 ? 8.777 -10.750 6.837 1.00 94.25 195 ALA A CA 1
ATOM 1468 C C . ALA A 1 195 ? 8.706 -11.189 5.364 1.00 94.25 195 ALA A C 1
ATOM 1470 O O . ALA A 1 195 ? 9.281 -10.523 4.508 1.00 94.25 195 ALA A O 1
ATOM 1471 N N . GLU A 1 196 ? 7.957 -12.256 5.068 1.00 94.81 196 GLU A N 1
ATOM 1472 C CA . GLU A 1 196 ? 7.702 -12.727 3.699 1.00 94.81 196 GLU A CA 1
ATOM 1473 C C . GLU A 1 196 ? 7.019 -11.638 2.865 1.00 94.81 196 GLU A C 1
ATOM 1475 O O . GLU A 1 196 ? 7.523 -11.269 1.806 1.00 94.81 196 GLU A O 1
ATOM 1480 N N . GLY A 1 197 ? 5.947 -11.037 3.390 1.00 95.75 197 GLY A N 1
ATOM 1481 C CA . GLY A 1 197 ? 5.219 -9.970 2.707 1.00 95.75 197 GLY A CA 1
ATOM 1482 C C . GLY A 1 197 ? 6.066 -8.723 2.436 1.00 95.75 197 GLY A C 1
ATOM 1483 O O . GLY A 1 197 ? 5.893 -8.083 1.402 1.00 95.75 197 GLY A O 1
ATOM 1484 N N . ILE A 1 198 ? 7.006 -8.373 3.323 1.00 96.69 198 ILE A N 1
ATOM 1485 C CA . ILE A 1 198 ? 7.948 -7.267 3.095 1.00 96.69 198 ILE A CA 1
ATOM 1486 C C . ILE A 1 198 ? 8.895 -7.610 1.943 1.00 96.69 198 ILE A C 1
ATOM 1488 O O . ILE A 1 198 ? 9.044 -6.803 1.028 1.00 96.69 198 ILE A O 1
ATOM 1492 N N . CYS A 1 199 ? 9.512 -8.795 1.953 1.00 95.69 199 CYS A N 1
ATOM 1493 C CA . CYS A 1 199 ? 10.409 -9.221 0.877 1.00 95.69 199 CYS A CA 1
ATOM 1494 C C . CYS A 1 199 ? 9.685 -9.266 -0.479 1.00 95.69 199 CYS A C 1
ATOM 1496 O O . CYS A 1 199 ? 10.195 -8.738 -1.468 1.00 95.69 199 CYS A O 1
ATOM 1498 N N . GLU A 1 200 ? 8.468 -9.815 -0.517 1.00 95.31 200 GLU A N 1
ATOM 1499 C CA . GLU A 1 200 ? 7.618 -9.840 -1.713 1.00 95.31 200 GLU A CA 1
ATOM 1500 C C . GLU A 1 200 ? 7.241 -8.434 -2.194 1.00 95.31 200 GLU A C 1
ATOM 1502 O O . GLU A 1 200 ? 7.271 -8.162 -3.398 1.00 95.31 200 GLU A O 1
ATOM 1507 N N . ALA A 1 201 ? 6.917 -7.521 -1.275 1.00 95.56 201 ALA A N 1
ATOM 1508 C CA . ALA A 1 201 ? 6.592 -6.140 -1.608 1.00 95.56 201 ALA A CA 1
ATOM 1509 C C . ALA A 1 201 ? 7.796 -5.404 -2.217 1.00 95.56 201 ALA A C 1
ATOM 1511 O O . ALA A 1 201 ? 7.647 -4.730 -3.236 1.00 95.56 201 ALA A O 1
ATOM 1512 N N . VAL A 1 202 ? 8.996 -5.574 -1.651 1.00 95.38 202 VAL A N 1
ATOM 1513 C CA . VAL A 1 202 ? 10.233 -4.977 -2.185 1.00 95.38 202 VAL A CA 1
ATOM 1514 C C . VAL A 1 202 ? 10.567 -5.535 -3.568 1.00 95.38 202 VAL A C 1
ATOM 1516 O O . VAL A 1 202 ? 10.857 -4.763 -4.485 1.00 95.38 202 VAL A O 1
ATOM 1519 N N . ALA A 1 203 ? 10.473 -6.854 -3.750 1.00 93.44 203 ALA A N 1
ATOM 1520 C CA . ALA A 1 203 ? 10.686 -7.491 -5.048 1.00 93.44 203 ALA A CA 1
ATOM 1521 C C . ALA A 1 203 ? 9.672 -7.000 -6.096 1.00 93.44 203 ALA A C 1
ATOM 1523 O O . ALA A 1 203 ? 10.047 -6.677 -7.226 1.00 93.44 203 ALA A O 1
ATOM 1524 N N . SER A 1 204 ? 8.399 -6.872 -5.708 1.00 92.44 204 SER A N 1
ATOM 1525 C CA . SER A 1 204 ? 7.329 -6.363 -6.575 1.00 92.44 204 SER A CA 1
ATOM 1526 C C . SER A 1 204 ? 7.572 -4.912 -6.990 1.00 92.44 204 SER A C 1
ATOM 1528 O O . SER A 1 204 ? 7.468 -4.595 -8.175 1.00 92.44 204 SER A O 1
ATOM 1530 N N . LEU A 1 205 ? 7.967 -4.044 -6.051 1.00 91.56 205 LEU A N 1
ATOM 1531 C CA . LEU A 1 205 ? 8.313 -2.646 -6.327 1.00 91.56 205 LEU A CA 1
ATOM 1532 C C . LEU A 1 205 ? 9.516 -2.533 -7.272 1.00 91.56 205 LEU A C 1
ATOM 1534 O O . LEU A 1 205 ? 9.472 -1.770 -8.237 1.00 91.56 205 LEU A O 1
ATOM 1538 N N . ALA A 1 206 ? 10.569 -3.327 -7.056 1.00 91.88 206 ALA A N 1
ATOM 1539 C CA . ALA A 1 206 ? 11.727 -3.352 -7.947 1.00 91.88 206 ALA A CA 1
ATOM 1540 C C . ALA A 1 206 ? 11.343 -3.799 -9.370 1.00 91.88 206 ALA A C 1
ATOM 1542 O O . ALA A 1 206 ? 11.747 -3.164 -10.345 1.00 91.88 206 ALA A O 1
ATOM 1543 N N . ALA A 1 207 ? 10.524 -4.847 -9.501 1.00 90.75 207 ALA A N 1
ATOM 1544 C CA . ALA A 1 207 ? 10.040 -5.335 -10.792 1.00 90.75 207 ALA A CA 1
ATOM 1545 C C . ALA A 1 207 ? 9.107 -4.330 -11.496 1.00 90.75 207 ALA A C 1
ATOM 1547 O O . ALA A 1 207 ? 9.128 -4.215 -12.723 1.00 90.75 207 ALA A O 1
ATOM 1548 N N . GLU A 1 208 ? 8.283 -3.594 -10.744 1.00 89.38 208 GLU A N 1
ATOM 1549 C CA . GLU A 1 208 ? 7.474 -2.487 -11.266 1.00 89.38 208 GLU A CA 1
ATOM 1550 C C . GLU A 1 208 ? 8.343 -1.354 -11.815 1.00 89.38 208 GLU A C 1
ATOM 1552 O O . GLU A 1 208 ? 8.127 -0.926 -12.949 1.00 89.38 208 GLU A O 1
ATOM 1557 N N . CYS A 1 209 ? 9.352 -0.908 -11.063 1.00 89.62 209 CYS A N 1
ATOM 1558 C CA . CYS A 1 209 ? 10.272 0.134 -11.516 1.00 89.62 209 CYS A CA 1
ATOM 1559 C C . CYS A 1 209 ? 11.072 -0.299 -12.753 1.00 89.62 209 CYS A C 1
ATOM 1561 O O . CYS A 1 209 ? 11.225 0.492 -13.677 1.00 89.62 209 CYS A O 1
ATOM 1563 N N . GLN A 1 210 ? 11.531 -1.552 -12.825 1.00 89.88 210 GLN A N 1
ATOM 1564 C CA . GLN A 1 210 ? 12.235 -2.081 -14.003 1.00 89.88 210 GLN A CA 1
ATOM 1565 C C . GLN A 1 210 ? 11.353 -2.110 -15.255 1.00 89.88 210 GLN A C 1
ATOM 1567 O O . GLN A 1 210 ? 11.807 -1.731 -16.334 1.00 89.88 210 GLN A O 1
ATOM 1572 N N . ARG A 1 211 ? 10.085 -2.524 -15.126 1.00 90.12 211 ARG A N 1
ATOM 1573 C CA . ARG A 1 211 ? 9.120 -2.438 -16.234 1.00 90.12 211 ARG A CA 1
ATOM 1574 C C . ARG A 1 211 ? 8.924 -0.992 -16.673 1.00 90.12 211 ARG A C 1
ATOM 1576 O O . ARG A 1 211 ? 9.035 -0.701 -17.855 1.00 90.12 211 ARG A O 1
ATOM 1583 N N . ALA A 1 212 ? 8.751 -0.084 -15.720 1.00 88.88 212 ALA A N 1
ATOM 1584 C CA . ALA A 1 212 ? 8.563 1.324 -16.026 1.00 88.88 212 ALA A CA 1
ATOM 1585 C C . ALA A 1 212 ? 9.813 1.972 -16.669 1.00 88.88 212 ALA A C 1
ATOM 1587 O O . ALA A 1 212 ? 9.665 2.866 -17.494 1.00 88.88 212 ALA A O 1
ATOM 1588 N N . VAL A 1 213 ? 11.036 1.510 -16.360 1.00 92.69 213 VAL A N 1
ATOM 1589 C CA . VAL A 1 213 ? 12.274 1.932 -17.057 1.00 92.69 213 VAL A CA 1
ATOM 1590 C C . VAL A 1 213 ? 12.253 1.524 -18.532 1.00 92.69 213 VAL A C 1
ATOM 1592 O O . VAL A 1 213 ? 12.684 2.295 -19.386 1.00 92.69 213 VAL A O 1
ATOM 1595 N N . ARG A 1 214 ? 11.732 0.336 -18.857 1.00 90.69 214 ARG A N 1
ATOM 1596 C CA . ARG A 1 214 ? 11.565 -0.096 -20.255 1.00 90.69 214 ARG A CA 1
ATOM 1597 C C . ARG A 1 214 ? 10.530 0.768 -20.973 1.00 90.69 214 ARG A C 1
ATOM 1599 O O . ARG A 1 214 ? 10.816 1.256 -22.059 1.00 90.69 214 ARG A O 1
ATOM 1606 N N . ASP A 1 215 ? 9.402 1.047 -20.319 1.00 89.56 215 ASP A N 1
ATOM 1607 C CA . ASP A 1 215 ? 8.374 1.961 -20.839 1.00 89.56 215 ASP A CA 1
ATOM 1608 C C . ASP A 1 215 ? 8.904 3.402 -21.006 1.00 89.56 215 ASP A C 1
ATOM 1610 O O . ASP A 1 215 ? 8.434 4.156 -21.855 1.00 89.56 215 ASP A O 1
ATOM 1614 N N . TRP A 1 216 ? 9.882 3.815 -20.188 1.00 90.12 216 TRP A N 1
ATOM 1615 C CA . TRP A 1 216 ? 10.568 5.102 -20.335 1.00 90.12 216 TRP A CA 1
ATOM 1616 C C . TRP A 1 216 ? 11.451 5.136 -21.584 1.00 90.12 216 TRP A C 1
ATOM 1618 O O . TRP A 1 216 ? 11.454 6.139 -22.295 1.00 90.12 216 TRP A O 1
ATOM 1628 N N . ALA A 1 217 ? 12.181 4.049 -21.849 1.00 90.56 217 ALA A N 1
ATOM 1629 C CA . ALA A 1 217 ? 13.062 3.919 -23.007 1.00 90.56 217 ALA A CA 1
ATOM 1630 C C . ALA A 1 217 ? 12.296 3.820 -24.336 1.00 90.56 217 ALA A C 1
ATOM 1632 O O . ALA A 1 217 ? 12.798 4.284 -25.356 1.00 90.56 217 ALA A O 1
ATOM 1633 N N . ASP A 1 218 ? 11.098 3.231 -24.322 1.00 89.75 218 ASP A N 1
ATOM 1634 C CA . ASP A 1 218 ? 10.257 3.046 -25.507 1.00 89.75 218 ASP A CA 1
ATOM 1635 C C . ASP A 1 218 ? 8.786 3.420 -25.238 1.00 89.75 218 ASP A C 1
ATOM 1637 O O . ASP A 1 218 ? 7.916 2.555 -25.121 1.00 89.75 218 ASP A O 1
ATOM 1641 N N . PRO A 1 219 ? 8.471 4.720 -25.116 1.00 85.25 219 PRO A N 1
ATOM 1642 C CA . PRO A 1 219 ? 7.140 5.155 -24.706 1.00 85.25 219 PRO A CA 1
ATOM 1643 C C . PRO A 1 219 ? 6.066 4.984 -25.784 1.00 85.25 219 PRO A C 1
ATOM 1645 O O . PRO A 1 219 ? 4.876 4.982 -25.467 1.00 85.25 219 PRO A O 1
ATOM 1648 N N . THR A 1 220 ? 6.470 4.896 -27.050 1.00 88.00 220 THR A N 1
ATOM 1649 C CA . THR A 1 220 ? 5.589 4.739 -28.214 1.00 88.00 220 THR A CA 1
ATOM 1650 C C . THR A 1 220 ? 5.537 3.300 -28.723 1.00 88.00 220 THR A C 1
ATOM 1652 O O . THR A 1 220 ? 4.638 2.970 -29.496 1.00 88.00 220 THR A O 1
ATOM 1655 N N . GLY A 1 221 ? 6.439 2.426 -28.263 1.00 89.06 221 GLY A N 1
ATOM 1656 C CA . GLY A 1 221 ? 6.573 1.061 -28.770 1.00 89.06 221 GLY A CA 1
ATOM 1657 C C . GLY A 1 221 ? 7.352 0.979 -30.088 1.00 89.06 221 GLY A C 1
ATOM 1658 O O . GLY A 1 221 ? 7.310 -0.057 -30.753 1.00 89.06 221 GLY A O 1
ATOM 1659 N N . ASP A 1 222 ? 8.012 2.060 -30.508 1.00 91.81 222 ASP A N 1
ATOM 1660 C CA . ASP A 1 222 ? 8.723 2.139 -31.785 1.00 91.81 222 ASP A CA 1
ATOM 1661 C C . ASP A 1 222 ? 9.996 1.287 -31.768 1.00 91.81 222 ASP A C 1
ATOM 1663 O O . ASP A 1 222 ? 10.354 0.677 -32.778 1.00 91.81 222 ASP A O 1
ATOM 1667 N N . LEU A 1 223 ? 10.670 1.198 -30.617 1.00 88.38 223 LEU A N 1
ATOM 1668 C CA . LEU A 1 223 ? 11.842 0.340 -30.470 1.00 88.38 223 LEU A CA 1
ATOM 1669 C C . LEU A 1 223 ? 11.441 -1.136 -30.554 1.00 88.38 223 LEU A C 1
ATOM 1671 O O . LEU A 1 223 ? 12.081 -1.899 -31.278 1.00 88.38 223 LEU A O 1
ATOM 1675 N N . VAL A 1 224 ? 10.363 -1.536 -29.872 1.00 89.62 224 VAL A N 1
ATOM 1676 C CA . VAL A 1 224 ? 9.799 -2.890 -29.987 1.00 89.62 224 VAL A CA 1
ATOM 1677 C C . VAL A 1 224 ? 9.441 -3.204 -31.442 1.00 89.62 224 VAL A C 1
ATOM 1679 O O . VAL A 1 224 ? 9.838 -4.253 -31.950 1.00 89.62 224 VAL A O 1
ATOM 1682 N N . GLN A 1 225 ? 8.764 -2.290 -32.144 1.00 90.50 225 GLN A N 1
ATOM 1683 C CA . GLN A 1 225 ? 8.421 -2.471 -33.559 1.00 90.50 225 GLN A CA 1
ATOM 1684 C C . GLN A 1 225 ? 9.661 -2.634 -34.447 1.00 90.50 225 GLN A C 1
ATOM 1686 O O . GLN A 1 225 ? 9.681 -3.505 -35.318 1.00 90.50 225 GLN A O 1
ATOM 1691 N N . ALA A 1 226 ? 10.714 -1.846 -34.217 1.00 88.69 226 ALA A N 1
ATOM 1692 C CA . ALA A 1 226 ? 11.956 -1.948 -34.978 1.00 88.69 226 ALA A CA 1
ATOM 1693 C C . ALA A 1 226 ? 12.674 -3.292 -34.746 1.00 88.69 226 ALA A C 1
ATOM 1695 O O . ALA A 1 226 ? 13.175 -3.900 -35.694 1.00 88.69 226 ALA A O 1
ATOM 1696 N N . VAL A 1 227 ? 12.675 -3.804 -33.510 1.00 87.50 227 VAL A N 1
ATOM 1697 C CA . VAL A 1 227 ? 13.219 -5.135 -33.187 1.00 87.50 227 VAL A CA 1
ATOM 1698 C C . VAL A 1 227 ? 12.440 -6.238 -33.902 1.00 87.50 227 VAL A C 1
ATOM 1700 O O . VAL A 1 227 ? 13.039 -7.157 -34.466 1.00 87.50 227 VAL A O 1
ATOM 1703 N N . GLU A 1 228 ? 11.108 -6.156 -33.912 1.00 87.44 228 GLU A N 1
ATOM 1704 C CA . GLU A 1 228 ? 10.276 -7.130 -34.618 1.00 87.44 228 GLU A CA 1
ATOM 1705 C C . GLU A 1 228 ? 10.479 -7.075 -36.134 1.00 87.44 228 GLU A C 1
ATOM 1707 O O . GLU A 1 228 ? 10.571 -8.128 -36.763 1.00 87.44 228 GLU A O 1
ATOM 1712 N N . ALA A 1 229 ? 10.623 -5.883 -36.719 1.00 86.62 229 ALA A N 1
ATOM 1713 C CA . ALA A 1 229 ? 10.917 -5.718 -38.141 1.00 86.62 229 ALA A CA 1
ATOM 1714 C C . ALA A 1 229 ? 12.248 -6.381 -38.534 1.00 86.62 229 ALA A C 1
ATOM 1716 O O . ALA A 1 229 ? 12.312 -7.087 -39.540 1.00 86.62 229 ALA A O 1
ATOM 1717 N N . VAL A 1 230 ? 13.292 -6.221 -37.710 1.00 84.31 230 VAL A N 1
ATOM 1718 C CA . VAL A 1 230 ? 14.580 -6.907 -37.901 1.00 84.31 230 VAL A CA 1
ATOM 1719 C C . VAL A 1 230 ? 14.425 -8.424 -37.792 1.00 84.31 230 VAL A C 1
ATOM 1721 O O . VAL A 1 230 ? 14.994 -9.149 -38.607 1.00 84.31 230 VAL A O 1
ATOM 1724 N N . ARG A 1 231 ? 13.630 -8.916 -36.831 1.00 82.38 231 ARG A N 1
ATOM 1725 C CA . ARG A 1 231 ? 13.347 -10.352 -36.681 1.00 82.38 231 ARG A CA 1
ATOM 1726 C C . ARG A 1 231 ? 12.668 -10.923 -37.928 1.00 82.38 231 ARG A C 1
ATOM 1728 O O . ARG A 1 231 ? 13.161 -11.900 -38.479 1.00 82.38 231 ARG A O 1
ATOM 1735 N N . TYR A 1 232 ? 11.594 -10.292 -38.406 1.00 83.31 232 TYR A N 1
ATOM 1736 C CA . TYR A 1 232 ? 10.878 -10.751 -39.601 1.00 83.31 232 TYR A CA 1
ATOM 1737 C C . TYR A 1 232 ? 11.766 -10.720 -40.852 1.00 83.31 232 TYR A C 1
ATOM 1739 O O . TYR A 1 232 ? 11.819 -11.704 -41.585 1.00 83.31 232 TYR A O 1
ATOM 1747 N N . ALA A 1 233 ? 12.536 -9.647 -41.057 1.00 81.62 233 ALA A N 1
ATOM 1748 C CA . ALA A 1 233 ? 13.448 -9.548 -42.196 1.00 81.62 233 ALA A CA 1
ATOM 1749 C C . ALA A 1 233 ? 14.581 -10.595 -42.149 1.00 81.62 233 ALA A C 1
ATOM 1751 O O . ALA A 1 233 ? 15.016 -11.092 -43.191 1.00 81.62 233 ALA A O 1
ATOM 1752 N N . ALA A 1 234 ? 15.066 -10.951 -40.953 1.00 79.56 234 ALA A N 1
ATOM 1753 C CA . ALA A 1 234 ? 16.073 -11.995 -40.775 1.00 79.56 234 ALA A CA 1
ATOM 1754 C C . ALA A 1 234 ? 15.508 -13.396 -41.069 1.00 79.56 234 ALA A C 1
ATOM 1756 O O . ALA A 1 234 ? 16.167 -14.186 -41.752 1.00 79.56 234 ALA A O 1
ATOM 1757 N N . ASP A 1 235 ? 14.287 -13.681 -40.611 1.00 80.81 235 ASP A N 1
ATOM 1758 C CA . ASP A 1 235 ? 13.589 -14.942 -40.881 1.00 80.81 235 ASP A CA 1
ATOM 1759 C C . ASP A 1 235 ? 13.288 -15.110 -42.381 1.00 80.81 235 ASP A C 1
ATOM 1761 O O . ASP A 1 235 ? 13.564 -16.170 -42.954 1.00 80.81 235 ASP A O 1
ATOM 1765 N N . ASP A 1 236 ? 12.810 -14.054 -43.046 1.00 79.94 236 ASP A N 1
ATOM 1766 C CA . ASP A 1 236 ? 12.552 -14.054 -44.490 1.00 79.94 236 ASP A CA 1
ATOM 1767 C C . ASP A 1 236 ? 13.842 -14.301 -45.288 1.00 79.94 236 ASP A C 1
ATOM 1769 O O . ASP A 1 236 ? 13.861 -15.087 -46.243 1.00 79.94 236 ASP A O 1
ATOM 1773 N N . LEU A 1 237 ? 14.956 -13.676 -44.880 1.00 75.31 237 LEU A N 1
ATOM 1774 C CA . LEU A 1 237 ? 16.263 -13.888 -45.503 1.00 75.31 237 LEU A CA 1
ATOM 1775 C C . LEU A 1 237 ? 16.761 -15.331 -45.325 1.00 75.31 237 LEU A C 1
ATOM 1777 O O . LEU A 1 237 ? 17.326 -15.895 -46.266 1.00 75.31 237 LEU A O 1
ATOM 1781 N N . ALA A 1 238 ? 16.547 -15.942 -44.156 1.00 77.12 238 ALA A N 1
ATOM 1782 C CA . ALA A 1 238 ? 16.920 -17.334 -43.894 1.00 77.12 238 ALA A CA 1
ATOM 1783 C C . ALA A 1 238 ? 16.124 -18.331 -44.758 1.00 77.12 238 ALA A C 1
ATOM 1785 O O . ALA A 1 238 ? 16.636 -19.394 -45.111 1.00 77.12 238 ALA A O 1
ATOM 1786 N N . GLN A 1 239 ? 14.896 -17.975 -45.144 1.00 80.44 239 GLN A N 1
ATOM 1787 C CA . GLN A 1 239 ? 14.013 -18.786 -45.989 1.00 80.44 239 GLN A CA 1
ATOM 1788 C C . GLN A 1 239 ? 14.149 -18.481 -47.493 1.00 80.44 239 GLN A C 1
ATOM 1790 O O . GLN A 1 239 ? 13.429 -19.054 -48.319 1.00 80.44 239 GLN A O 1
ATOM 1795 N N . ALA A 1 240 ? 15.073 -17.600 -47.887 1.00 79.44 240 ALA A N 1
ATOM 1796 C CA . ALA A 1 240 ? 15.217 -17.168 -49.271 1.00 79.44 240 ALA A CA 1
ATOM 1797 C C . ALA A 1 240 ? 15.647 -18.320 -50.204 1.00 79.44 240 ALA A C 1
ATOM 1799 O O . ALA A 1 240 ? 16.789 -18.773 -50.199 1.00 79.44 240 ALA A O 1
ATOM 1800 N N . GLY A 1 241 ? 14.743 -18.750 -51.090 1.00 72.12 241 GLY A N 1
ATOM 1801 C CA . GLY A 1 241 ? 14.993 -19.835 -52.052 1.00 72.12 241 GLY A CA 1
ATOM 1802 C C . GLY A 1 241 ? 15.808 -19.452 -53.299 1.00 72.12 241 GLY A C 1
ATOM 1803 O O . GLY A 1 241 ? 16.031 -20.299 -54.162 1.00 72.12 241 GLY A O 1
ATOM 1804 N N . SER A 1 242 ? 16.225 -18.187 -53.447 1.00 84.56 242 SER A N 1
ATOM 1805 C CA . SER A 1 242 ? 17.047 -17.729 -54.579 1.00 84.56 242 SER A CA 1
ATOM 1806 C C . SER A 1 242 ? 17.979 -16.576 -54.202 1.00 84.56 242 SER A C 1
ATOM 1808 O O . SER A 1 242 ? 17.653 -15.747 -53.354 1.00 84.56 242 SER A O 1
ATOM 1810 N N . GLU A 1 243 ? 19.123 -16.474 -54.884 1.00 77.88 243 GLU A N 1
ATOM 1811 C CA . GLU A 1 243 ? 20.139 -15.448 -54.606 1.00 77.88 243 GLU A CA 1
ATOM 1812 C C . GLU A 1 243 ? 19.654 -14.016 -54.912 1.00 77.88 243 GLU A C 1
ATOM 1814 O O . GLU A 1 243 ? 20.023 -13.068 -54.218 1.00 77.88 243 GLU A O 1
ATOM 1819 N N . GLY A 1 244 ? 18.785 -13.849 -55.918 1.00 76.44 244 GLY A N 1
ATOM 1820 C CA . GLY A 1 244 ? 18.176 -12.556 -56.253 1.00 76.44 244 GLY A CA 1
ATOM 1821 C C . GLY A 1 244 ? 17.221 -12.053 -55.166 1.00 76.44 244 GLY A C 1
ATOM 1822 O O . GLY A 1 244 ? 17.292 -10.885 -54.787 1.00 76.44 244 GLY A O 1
ATOM 1823 N N . LEU A 1 245 ? 16.392 -12.948 -54.614 1.00 76.44 245 LEU A N 1
ATOM 1824 C CA . LEU A 1 245 ? 15.523 -12.652 -53.472 1.00 76.44 245 LEU A CA 1
ATOM 1825 C C . LEU A 1 245 ? 16.351 -12.356 -52.212 1.00 76.44 245 LEU A C 1
ATOM 1827 O O . LEU A 1 245 ? 16.120 -11.346 -51.556 1.00 76.44 245 LEU A O 1
ATOM 1831 N N . ALA A 1 246 ? 17.381 -13.165 -51.936 1.00 70.31 246 ALA A N 1
ATOM 1832 C CA . ALA A 1 246 ? 18.287 -12.948 -50.807 1.00 70.31 246 ALA A CA 1
ATOM 1833 C C . ALA A 1 246 ? 18.999 -11.585 -50.874 1.00 70.31 246 ALA A C 1
ATOM 1835 O O . ALA A 1 246 ? 19.266 -10.970 -49.845 1.00 70.31 246 ALA A O 1
ATOM 1836 N N . ARG A 1 247 ? 19.302 -11.072 -52.075 1.00 75.69 247 ARG A N 1
ATOM 1837 C CA . ARG A 1 247 ? 19.895 -9.736 -52.242 1.00 75.69 247 ARG A CA 1
ATOM 1838 C C . ARG A 1 247 ? 18.910 -8.611 -51.902 1.00 75.69 247 ARG A C 1
ATOM 1840 O O . ARG A 1 247 ? 19.328 -7.648 -51.271 1.00 75.69 247 ARG A O 1
ATOM 1847 N N . SER A 1 248 ? 17.634 -8.745 -52.274 1.00 75.69 248 SER A N 1
ATOM 1848 C CA . SER A 1 248 ? 16.580 -7.785 -51.900 1.00 75.69 248 SER A CA 1
ATOM 1849 C C . SER A 1 248 ? 16.328 -7.789 -50.391 1.00 75.69 248 SER A C 1
ATOM 1851 O O . SER A 1 248 ? 16.361 -6.739 -49.759 1.00 75.69 248 SER A O 1
ATOM 1853 N N . LEU A 1 249 ? 16.186 -8.976 -49.795 1.00 75.00 249 LEU A N 1
ATOM 1854 C CA . LEU A 1 249 ? 15.926 -9.138 -48.360 1.00 75.00 249 LEU A CA 1
ATOM 1855 C C . LEU A 1 249 ? 17.097 -8.665 -47.485 1.00 75.00 249 LEU A C 1
ATOM 1857 O O . LEU A 1 249 ? 16.883 -8.149 -46.396 1.00 75.00 249 LEU A O 1
ATOM 1861 N N . ARG A 1 250 ? 18.347 -8.748 -47.968 1.00 77.62 250 ARG A N 1
ATOM 1862 C CA . ARG A 1 250 ? 19.503 -8.129 -47.289 1.00 77.62 250 ARG A CA 1
ATOM 1863 C C . ARG A 1 250 ? 19.412 -6.603 -47.224 1.00 77.62 250 ARG A C 1
ATOM 1865 O O . ARG A 1 250 ? 19.870 -6.030 -46.242 1.00 77.62 250 ARG A O 1
ATOM 1872 N N . LEU A 1 251 ? 18.856 -5.951 -48.250 1.00 78.56 251 LEU A N 1
ATOM 1873 C CA . LEU A 1 251 ? 18.644 -4.498 -48.243 1.00 78.56 251 LEU A CA 1
ATOM 1874 C C . LEU A 1 251 ? 17.515 -4.112 -47.280 1.00 78.56 251 LEU A C 1
ATOM 1876 O O . LEU A 1 251 ? 17.657 -3.139 -46.547 1.00 78.56 251 LEU A O 1
ATOM 1880 N N . GLU A 1 252 ? 16.437 -4.897 -47.238 1.00 80.00 252 GLU A N 1
ATOM 1881 C CA . GLU A 1 252 ? 15.339 -4.709 -46.279 1.00 80.00 252 GLU A CA 1
ATOM 1882 C C . GLU A 1 252 ? 15.807 -4.913 -44.832 1.00 80.00 252 GLU A C 1
ATOM 1884 O O . GLU A 1 252 ? 15.544 -4.067 -43.978 1.00 80.00 252 GLU A O 1
ATOM 1889 N N . LEU A 1 253 ? 16.590 -5.964 -44.566 1.00 80.81 253 LEU A N 1
ATOM 1890 C CA . LEU A 1 253 ? 17.204 -6.205 -43.258 1.00 80.81 253 LEU A CA 1
ATOM 1891 C C . LEU A 1 253 ? 18.162 -5.074 -42.858 1.00 80.81 253 LEU A C 1
ATOM 1893 O O . LEU A 1 253 ? 18.171 -4.668 -41.700 1.00 80.81 253 LEU A O 1
ATOM 1897 N N . ALA A 1 254 ? 18.947 -4.540 -43.800 1.00 80.19 254 ALA A N 1
ATOM 1898 C CA . ALA A 1 254 ? 19.834 -3.409 -43.534 1.00 80.19 254 ALA A CA 1
ATOM 1899 C C . ALA A 1 254 ? 19.052 -2.137 -43.161 1.00 80.19 254 ALA A C 1
ATOM 1901 O O . ALA A 1 254 ? 19.423 -1.464 -42.203 1.00 80.19 254 ALA A O 1
ATOM 1902 N N . ALA A 1 255 ? 17.951 -1.845 -43.861 1.00 80.69 255 ALA A N 1
ATOM 1903 C CA . ALA A 1 255 ? 17.082 -0.711 -43.547 1.00 80.69 255 ALA A CA 1
ATOM 1904 C C . ALA A 1 255 ? 16.380 -0.877 -42.186 1.00 80.69 255 ALA A C 1
ATOM 1906 O O . ALA A 1 255 ? 16.337 0.063 -41.395 1.00 80.69 255 ALA A O 1
ATOM 1907 N N . ALA A 1 256 ? 15.883 -2.081 -41.875 1.00 84.50 256 ALA A N 1
ATOM 1908 C CA . ALA A 1 256 ? 15.296 -2.386 -40.569 1.00 84.50 256 ALA A CA 1
ATOM 1909 C C . ALA A 1 256 ? 16.329 -2.265 -39.435 1.00 84.50 256 ALA A C 1
ATOM 1911 O O . ALA A 1 256 ? 16.025 -1.739 -38.366 1.00 84.50 256 ALA A O 1
ATOM 1912 N N . ALA A 1 257 ? 17.567 -2.706 -39.674 1.00 84.88 257 ALA A N 1
ATOM 1913 C CA . ALA A 1 257 ? 18.661 -2.591 -38.718 1.00 84.88 257 ALA A CA 1
ATOM 1914 C C . ALA A 1 257 ? 19.084 -1.130 -38.481 1.00 84.88 257 ALA A C 1
ATOM 1916 O O . ALA A 1 257 ? 19.386 -0.764 -37.348 1.00 84.88 257 ALA A O 1
ATOM 1917 N N . GLU A 1 258 ? 19.079 -0.287 -39.517 1.00 86.31 258 GLU A N 1
ATOM 1918 C CA . GLU A 1 258 ? 19.345 1.152 -39.395 1.00 86.31 258 GLU A CA 1
ATOM 1919 C C . GLU A 1 258 ? 18.255 1.862 -38.581 1.00 86.31 258 GLU A C 1
ATOM 1921 O O . GLU A 1 258 ? 18.562 2.643 -37.679 1.00 86.31 258 GLU A O 1
ATOM 1926 N N . GLU A 1 259 ? 16.985 1.538 -38.830 1.00 88.56 259 GLU A N 1
ATOM 1927 C CA . GLU A 1 259 ? 15.865 2.059 -38.044 1.00 88.56 259 GLU A CA 1
ATOM 1928 C C . GLU A 1 259 ? 15.945 1.602 -36.579 1.00 88.56 259 GLU A C 1
ATOM 1930 O O . GLU A 1 259 ? 15.808 2.419 -35.669 1.00 88.56 259 GLU A O 1
ATOM 1935 N N . LEU A 1 260 ? 16.273 0.329 -36.329 1.00 88.38 260 LEU A N 1
ATOM 1936 C CA . LEU A 1 260 ? 16.529 -0.175 -34.980 1.00 88.38 260 LEU A CA 1
ATOM 1937 C C . LEU A 1 260 ? 17.681 0.578 -34.298 1.00 88.38 260 LEU A C 1
ATOM 1939 O O . LEU A 1 260 ? 17.560 0.952 -33.135 1.00 88.38 260 LEU A O 1
ATOM 1943 N N . ALA A 1 261 ? 18.780 0.847 -35.006 1.00 88.50 261 ALA A N 1
ATOM 1944 C CA . ALA A 1 261 ? 19.900 1.620 -34.473 1.00 88.50 261 ALA A CA 1
ATOM 1945 C C . ALA A 1 261 ? 19.495 3.055 -34.114 1.00 88.50 261 ALA A C 1
ATOM 1947 O O . ALA A 1 261 ? 19.942 3.601 -33.102 1.00 88.50 261 ALA A O 1
ATOM 1948 N N . ARG A 1 262 ? 18.636 3.671 -34.934 1.00 91.56 262 ARG A N 1
ATOM 1949 C CA . ARG A 1 262 ? 18.100 5.011 -34.694 1.00 91.56 262 ARG A CA 1
ATOM 1950 C C . ARG A 1 262 ? 17.232 5.041 -33.437 1.00 91.56 262 ARG A C 1
ATOM 1952 O O . ARG A 1 262 ? 17.450 5.899 -32.586 1.00 91.56 262 ARG A O 1
ATOM 1959 N N . GLN A 1 263 ? 16.303 4.097 -33.299 1.00 93.75 263 GLN A N 1
ATOM 1960 C CA . GLN A 1 263 ? 15.443 3.996 -32.115 1.00 93.75 263 GLN A CA 1
ATOM 1961 C C . GLN A 1 263 ? 16.248 3.647 -30.858 1.00 93.75 263 GLN A C 1
ATOM 1963 O O . GLN A 1 263 ? 16.045 4.248 -29.806 1.00 93.75 263 GLN A O 1
ATOM 1968 N N . ALA A 1 264 ? 17.231 2.749 -30.975 1.00 92.12 264 ALA A N 1
ATOM 1969 C CA . ALA A 1 264 ? 18.145 2.415 -29.886 1.00 92.12 264 ALA A CA 1
ATOM 1970 C C . ALA A 1 264 ? 18.945 3.641 -29.420 1.00 92.12 264 ALA A C 1
ATOM 1972 O O . ALA A 1 264 ? 19.158 3.809 -28.223 1.00 92.12 264 ALA A O 1
ATOM 1973 N N . ARG A 1 265 ? 19.344 4.536 -30.335 1.00 93.88 265 ARG A N 1
ATOM 1974 C CA . ARG A 1 265 ? 20.029 5.789 -29.984 1.00 93.88 265 ARG A CA 1
ATOM 1975 C C . ARG A 1 265 ? 19.137 6.715 -29.166 1.00 93.88 265 ARG A C 1
ATOM 1977 O O . ARG A 1 265 ? 19.562 7.155 -28.104 1.00 93.88 265 ARG A O 1
ATOM 1984 N N . THR A 1 266 ? 17.899 6.937 -29.604 1.00 93.88 266 THR A N 1
ATOM 1985 C CA . THR A 1 266 ? 16.924 7.741 -28.850 1.00 93.88 266 THR A CA 1
ATOM 1986 C C . THR A 1 266 ? 16.641 7.138 -27.470 1.00 93.88 266 THR A C 1
ATOM 1988 O O . THR A 1 266 ? 16.628 7.860 -26.475 1.00 93.88 266 THR A O 1
ATOM 1991 N N . ALA A 1 267 ? 16.490 5.814 -27.379 1.00 93.75 267 ALA A N 1
ATOM 1992 C CA . ALA A 1 267 ? 16.308 5.117 -26.107 1.00 93.75 267 ALA A CA 1
ATOM 1993 C C . ALA A 1 267 ? 17.542 5.235 -25.187 1.00 93.75 267 ALA A C 1
ATOM 1995 O O . ALA A 1 267 ? 17.402 5.469 -23.985 1.00 93.75 267 ALA A O 1
ATOM 1996 N N . ALA A 1 268 ? 18.756 5.103 -25.735 1.00 93.88 268 ALA A N 1
ATOM 1997 C CA . ALA A 1 268 ? 20.010 5.246 -24.994 1.00 93.88 268 ALA A CA 1
ATOM 1998 C C . ALA A 1 268 ? 20.195 6.662 -24.440 1.00 93.88 268 ALA A C 1
ATOM 2000 O O . ALA A 1 268 ? 20.599 6.810 -23.287 1.00 93.88 268 ALA A O 1
ATOM 2001 N N . GLU A 1 269 ? 19.886 7.685 -25.239 1.00 94.25 269 GLU A N 1
ATOM 2002 C CA . GLU A 1 269 ? 19.908 9.091 -24.828 1.00 94.25 269 GLU A CA 1
ATOM 2003 C C . GLU A 1 269 ? 18.910 9.320 -23.684 1.00 94.25 269 GLU A C 1
ATOM 2005 O O . GLU A 1 269 ? 19.315 9.750 -22.605 1.00 94.25 269 GLU A O 1
ATOM 2010 N N . ALA A 1 270 ? 17.650 8.897 -23.846 1.00 91.94 270 ALA A N 1
ATOM 2011 C CA . ALA A 1 270 ? 16.609 9.063 -22.827 1.00 91.94 270 ALA A CA 1
ATOM 2012 C C . ALA A 1 270 ? 16.925 8.355 -21.494 1.00 91.94 270 ALA A C 1
ATOM 2014 O O . ALA A 1 270 ? 16.589 8.855 -20.417 1.00 91.94 270 ALA A O 1
ATOM 2015 N N . LEU A 1 271 ? 17.555 7.175 -21.545 1.00 94.06 271 LEU A N 1
ATOM 2016 C CA . LEU A 1 271 ? 18.007 6.457 -20.351 1.00 94.06 271 LEU A CA 1
ATOM 2017 C C . LEU A 1 271 ? 19.263 7.083 -19.731 1.00 94.06 271 LEU A C 1
ATOM 2019 O O . LEU A 1 271 ? 19.404 7.057 -18.510 1.00 94.06 271 LEU A O 1
ATOM 2023 N N . SER A 1 272 ? 20.172 7.632 -20.540 1.00 93.06 272 SER A N 1
ATOM 2024 C CA . SER A 1 272 ? 21.385 8.290 -20.036 1.00 93.06 272 SER A CA 1
ATOM 2025 C C . SER A 1 272 ? 21.030 9.579 -19.302 1.00 93.06 272 SER A C 1
ATOM 2027 O O . SER A 1 272 ? 21.430 9.732 -18.149 1.00 93.06 272 SER A O 1
ATOM 2029 N N . GLU A 1 273 ? 20.180 10.421 -19.901 1.00 91.31 273 GLU A N 1
ATOM 2030 C CA . GLU A 1 273 ? 19.646 11.635 -19.266 1.00 91.31 273 GLU A CA 1
ATOM 2031 C C . GLU A 1 273 ? 19.006 11.319 -17.908 1.00 91.31 273 GLU A C 1
ATOM 2033 O O . GLU A 1 273 ? 19.298 11.970 -16.909 1.00 91.31 273 GLU A O 1
ATOM 2038 N N . LEU A 1 274 ? 18.206 10.251 -17.831 1.00 90.50 274 LEU A N 1
ATOM 2039 C CA . LEU A 1 274 ? 17.570 9.814 -16.587 1.00 90.50 274 LEU A CA 1
ATOM 2040 C C . LEU A 1 274 ? 18.580 9.436 -15.483 1.00 90.50 274 LEU A C 1
ATOM 2042 O O . LEU A 1 274 ? 18.319 9.660 -14.301 1.00 90.50 274 LEU A O 1
ATOM 2046 N N . ILE A 1 275 ? 19.705 8.802 -15.828 1.00 90.56 275 ILE A N 1
ATOM 2047 C CA . ILE A 1 275 ? 20.682 8.298 -14.844 1.00 90.56 275 ILE A CA 1
ATOM 2048 C C . ILE A 1 275 ? 21.655 9.394 -14.399 1.00 90.56 275 ILE A C 1
ATOM 2050 O O . ILE A 1 275 ? 22.097 9.358 -13.239 1.00 90.56 275 ILE A O 1
ATOM 2054 N N . GLU A 1 276 ? 21.997 10.298 -15.321 1.00 90.44 276 GLU A N 1
ATOM 2055 C CA . GLU A 1 276 ? 22.898 11.438 -15.128 1.00 90.44 276 GLU A CA 1
ATOM 2056 C C . GLU A 1 276 ? 22.228 12.603 -14.396 1.00 90.44 276 GLU A C 1
ATOM 2058 O O . GLU A 1 276 ? 22.929 13.324 -13.686 1.00 90.44 276 GLU A O 1
ATOM 2063 N N . ALA A 1 277 ? 20.900 12.726 -14.498 1.00 89.94 277 ALA A N 1
ATOM 2064 C CA . ALA A 1 277 ? 20.135 13.750 -13.802 1.00 89.94 277 ALA A CA 1
ATOM 2065 C C . ALA A 1 277 ? 20.375 13.732 -12.286 1.00 89.94 277 ALA A C 1
ATOM 2067 O O . ALA A 1 277 ? 20.413 12.674 -11.627 1.00 89.94 277 ALA A O 1
ATOM 2068 N N . ASP A 1 278 ? 20.522 14.929 -11.725 1.00 90.19 278 ASP A N 1
ATOM 2069 C CA . ASP A 1 278 ? 20.654 15.100 -10.287 1.00 90.19 278 ASP A CA 1
ATOM 2070 C C . ASP A 1 278 ? 19.299 14.985 -9.563 1.00 90.19 278 ASP A C 1
ATOM 2072 O O . ASP A 1 278 ? 18.246 14.732 -10.150 1.00 90.19 278 ASP A O 1
ATOM 2076 N N . HIS A 1 279 ? 19.324 15.088 -8.234 1.00 85.31 279 HIS A N 1
ATOM 2077 C CA . HIS A 1 279 ? 18.114 14.917 -7.436 1.00 85.31 279 HIS A CA 1
ATOM 2078 C C . HIS A 1 279 ? 17.060 16.003 -7.706 1.00 85.31 279 HIS A C 1
ATOM 2080 O O . HIS A 1 279 ? 15.869 15.692 -7.759 1.00 85.31 279 HIS A O 1
ATOM 2086 N N . GLU A 1 280 ? 17.479 17.258 -7.881 1.00 86.50 280 GLU A N 1
ATOM 2087 C CA . GLU A 1 280 ? 16.570 18.386 -8.094 1.00 86.50 280 GLU A CA 1
ATOM 2088 C C . GLU A 1 280 ? 15.952 18.328 -9.497 1.00 86.50 280 GLU A C 1
ATOM 2090 O O . GLU A 1 280 ? 14.740 18.506 -9.646 1.00 86.50 280 GLU A O 1
ATOM 2095 N N . GLU A 1 281 ? 16.752 17.987 -10.509 1.00 89.88 281 GLU A N 1
ATOM 2096 C CA . GLU A 1 281 ? 16.311 17.780 -11.891 1.00 89.88 281 GLU A CA 1
ATOM 2097 C C . GLU A 1 281 ? 15.280 16.652 -11.998 1.00 89.88 281 GLU A C 1
ATOM 2099 O O . GLU A 1 281 ? 14.251 16.799 -12.667 1.00 89.88 281 GLU A O 1
ATOM 2104 N N . LEU A 1 282 ? 15.508 15.538 -11.296 1.00 88.94 282 LEU A N 1
ATOM 2105 C CA . LEU A 1 282 ? 14.563 14.425 -11.236 1.00 88.94 282 LEU A CA 1
ATOM 2106 C C . LEU A 1 282 ? 13.229 14.868 -10.619 1.00 88.94 282 LEU A C 1
ATOM 2108 O O . LEU A 1 282 ? 12.174 14.656 -11.219 1.00 88.94 282 LEU A O 1
ATOM 2112 N N . VAL A 1 283 ? 13.247 15.541 -9.464 1.00 87.69 283 VAL A N 1
ATOM 2113 C CA . VAL A 1 283 ? 12.019 16.038 -8.814 1.00 87.69 283 VAL A CA 1
ATOM 2114 C C . VAL A 1 283 ? 11.272 17.033 -9.710 1.00 87.69 283 VAL A C 1
ATOM 2116 O O . VAL A 1 283 ? 10.050 16.928 -9.855 1.00 87.69 283 VAL A O 1
ATOM 2119 N N . ALA A 1 284 ? 11.984 17.954 -10.364 1.00 88.38 284 ALA A N 1
ATOM 2120 C CA . ALA A 1 284 ? 11.392 18.904 -11.305 1.00 88.38 284 ALA A CA 1
ATOM 2121 C C . ALA A 1 284 ? 10.755 18.198 -12.514 1.00 88.38 284 ALA A C 1
ATOM 2123 O O . ALA A 1 284 ? 9.639 18.536 -12.918 1.00 88.38 284 ALA A O 1
ATOM 2124 N N . THR A 1 285 ? 11.414 17.167 -13.050 1.00 90.69 285 THR A N 1
ATOM 2125 C CA . THR A 1 285 ? 10.898 16.358 -14.164 1.00 90.69 285 THR A CA 1
ATOM 2126 C C . THR A 1 285 ? 9.627 15.607 -13.763 1.00 90.69 285 THR A C 1
ATOM 2128 O O . THR A 1 285 ? 8.653 15.602 -14.518 1.00 90.69 285 THR A O 1
ATOM 2131 N N . ALA A 1 286 ? 9.580 15.026 -12.558 1.00 90.00 286 ALA A N 1
ATOM 2132 C CA . ALA A 1 286 ? 8.359 14.410 -12.034 1.00 90.00 286 ALA A CA 1
ATOM 2133 C C . ALA A 1 286 ? 7.213 15.424 -11.918 1.00 90.00 286 ALA A C 1
ATOM 2135 O O . ALA A 1 286 ? 6.088 15.118 -12.315 1.00 90.00 286 ALA A O 1
ATOM 2136 N N . GLY A 1 287 ? 7.502 16.634 -11.430 1.00 88.38 287 GLY A N 1
ATOM 2137 C CA . GLY A 1 287 ? 6.525 17.719 -11.367 1.00 88.38 287 GLY A CA 1
ATOM 2138 C C . GLY A 1 287 ? 5.979 18.104 -12.739 1.00 88.38 287 GLY A C 1
ATOM 2139 O O . GLY A 1 287 ? 4.764 18.145 -12.920 1.00 88.38 287 GLY A O 1
ATOM 2140 N N . SER A 1 288 ? 6.857 18.289 -13.728 1.00 90.12 288 SER A N 1
ATOM 2141 C CA . SER A 1 288 ? 6.461 18.628 -15.100 1.00 90.12 288 SER A CA 1
ATOM 2142 C C . SER A 1 288 ? 5.592 17.543 -15.747 1.00 90.12 288 SER A C 1
ATOM 2144 O O . SER A 1 288 ? 4.603 17.857 -16.411 1.00 90.12 288 SER A O 1
ATOM 2146 N N . LEU A 1 289 ? 5.903 16.264 -15.511 1.00 89.88 289 LEU A N 1
ATOM 2147 C CA . LEU A 1 289 ? 5.080 15.149 -15.989 1.00 89.88 289 LEU A CA 1
ATOM 2148 C C . LEU A 1 289 ? 3.684 15.157 -15.361 1.00 89.88 289 LEU A C 1
ATOM 2150 O O . LEU A 1 289 ? 2.691 14.991 -16.068 1.00 89.88 289 LEU A O 1
ATOM 2154 N N . LEU A 1 290 ? 3.597 15.379 -14.047 1.00 89.44 290 LEU A N 1
ATOM 2155 C CA . LEU A 1 290 ? 2.318 15.465 -13.340 1.00 89.44 290 LEU A CA 1
ATOM 2156 C C . LEU A 1 290 ? 1.483 16.654 -13.831 1.00 89.44 290 LEU A C 1
ATOM 2158 O O . LEU A 1 290 ? 0.284 16.510 -14.072 1.00 89.44 290 LEU A O 1
ATOM 2162 N N . GLU A 1 291 ? 2.107 17.810 -14.037 1.00 89.38 291 GLU A N 1
ATOM 2163 C CA . GLU A 1 291 ? 1.448 18.991 -14.602 1.00 89.38 291 GLU A CA 1
ATOM 2164 C C . GLU A 1 291 ? 0.957 18.747 -16.034 1.00 89.38 291 GLU A C 1
ATOM 2166 O O . GLU A 1 291 ? -0.173 19.111 -16.369 1.00 89.38 291 GLU A O 1
ATOM 2171 N N . GLY A 1 292 ? 1.742 18.042 -16.856 1.00 85.75 292 GLY A N 1
ATOM 2172 C CA . GLY A 1 292 ? 1.335 17.589 -18.189 1.00 85.75 292 GLY A CA 1
ATOM 2173 C C . GLY A 1 292 ? 0.121 16.651 -18.173 1.00 85.75 292 GLY A C 1
ATOM 2174 O O . GLY A 1 292 ? -0.700 16.682 -19.089 1.00 85.75 292 GLY A O 1
ATOM 2175 N N . GLU A 1 293 ? -0.054 15.872 -17.103 1.00 84.81 293 GLU A N 1
ATOM 2176 C CA . GLU A 1 293 ? -1.243 15.041 -16.870 1.00 84.81 293 GLU A CA 1
ATOM 2177 C C . GLU A 1 293 ? -2.422 15.801 -16.228 1.00 84.81 293 GLU A C 1
ATOM 2179 O O . GLU A 1 293 ? -3.473 15.214 -15.930 1.00 84.81 293 GLU A O 1
ATOM 2184 N N . GLY A 1 294 ? -2.289 17.115 -16.032 1.00 85.06 294 GLY A N 1
ATOM 2185 C CA . GLY A 1 294 ? -3.326 17.984 -15.484 1.00 85.06 294 GLY A CA 1
ATOM 2186 C C . GLY A 1 294 ? -3.411 17.980 -13.957 1.00 85.06 294 GLY A C 1
ATOM 2187 O O . GLY A 1 294 ? -4.464 18.316 -13.414 1.00 85.06 294 GLY A O 1
ATOM 2188 N N . PHE A 1 295 ? -2.348 17.580 -13.257 1.00 88.19 295 PHE A N 1
ATOM 2189 C CA . PHE A 1 295 ? -2.219 17.848 -11.828 1.00 88.19 295 PHE A CA 1
ATOM 2190 C C . PHE A 1 295 ? -1.747 19.287 -11.583 1.00 88.19 295 PHE A C 1
ATOM 2192 O O . PHE A 1 295 ? -1.063 19.889 -12.401 1.00 88.19 295 PHE A O 1
ATOM 2199 N N . SER A 1 296 ? -2.106 19.844 -10.433 1.00 87.19 296 SER A N 1
ATOM 2200 C CA . SER A 1 296 ? -1.652 21.149 -9.955 1.00 87.19 296 SER A CA 1
ATOM 2201 C C . SER A 1 296 ? -0.782 20.971 -8.717 1.00 87.19 296 SER A C 1
ATOM 2203 O O . SER A 1 296 ? -1.138 20.207 -7.814 1.00 87.19 296 SER A O 1
ATOM 2205 N N . ALA A 1 297 ? 0.353 21.667 -8.668 1.00 84.19 297 ALA A N 1
ATOM 2206 C CA . ALA A 1 297 ? 1.195 21.706 -7.480 1.00 84.19 297 ALA A CA 1
ATOM 2207 C C . ALA A 1 297 ? 0.437 22.369 -6.316 1.00 84.19 297 ALA A C 1
ATOM 2209 O O . ALA A 1 297 ? -0.177 23.426 -6.480 1.00 84.19 297 ALA A O 1
ATOM 2210 N N . ALA A 1 298 ? 0.472 21.751 -5.137 1.00 76.94 298 ALA A N 1
ATOM 2211 C CA . ALA A 1 298 ? -0.069 22.333 -3.913 1.00 76.94 298 ALA A CA 1
ATOM 2212 C C . ALA A 1 298 ? 1.047 23.022 -3.125 1.00 76.94 298 ALA A C 1
ATOM 2214 O O . ALA A 1 298 ? 2.084 22.410 -2.860 1.00 76.94 298 ALA A O 1
ATOM 2215 N N . GLN A 1 299 ? 0.820 24.260 -2.675 1.00 64.06 299 GLN A N 1
ATOM 2216 C CA . GLN A 1 299 ? 1.668 24.825 -1.627 1.00 64.06 299 GLN A CA 1
ATOM 2217 C C . GLN A 1 299 ? 1.394 24.082 -0.317 1.00 64.06 299 GLN A C 1
ATOM 2219 O O . GLN A 1 299 ? 0.241 23.877 0.064 1.00 64.06 299 GLN A O 1
ATOM 2224 N N . ILE A 1 300 ? 2.458 23.706 0.394 1.00 58.94 300 ILE A N 1
ATOM 2225 C CA . ILE A 1 300 ? 2.380 22.958 1.661 1.00 58.94 300 ILE A CA 1
ATOM 2226 C C . ILE A 1 300 ? 1.579 23.741 2.735 1.00 58.94 300 ILE A C 1
ATOM 2228 O O . ILE A 1 300 ? 1.075 23.143 3.682 1.00 58.94 300 ILE A O 1
ATOM 2232 N N . SER A 1 301 ? 1.400 25.061 2.569 1.00 46.28 301 SER A N 1
ATOM 2233 C CA . SER A 1 301 ? 0.722 25.973 3.503 1.00 46.28 301 SER A CA 1
ATOM 2234 C C . SER A 1 301 ? -0.739 26.346 3.192 1.00 46.28 301 SER A C 1
ATOM 2236 O O . SER A 1 301 ? -1.372 26.951 4.054 1.00 46.28 301 SER A O 1
ATOM 2238 N N . ASP A 1 302 ? -1.284 26.044 2.007 1.00 41.75 302 ASP A N 1
ATOM 2239 C CA . ASP A 1 302 ? -2.429 26.808 1.460 1.00 41.75 302 ASP A CA 1
ATOM 2240 C C . ASP A 1 302 ? -3.842 26.230 1.688 1.00 41.75 302 ASP A C 1
ATOM 2242 O O . ASP A 1 302 ? -4.808 26.781 1.160 1.00 41.75 302 ASP A O 1
ATOM 2246 N N . GLU A 1 303 ? -4.036 25.186 2.504 1.00 42.44 303 GLU A N 1
ATOM 2247 C CA . GLU A 1 303 ? -5.387 24.649 2.760 1.00 42.44 303 GLU A CA 1
ATOM 2248 C C . GLU A 1 303 ? -5.773 24.521 4.244 1.00 42.44 303 GLU A C 1
ATOM 2250 O O . GLU A 1 303 ? -4.932 24.208 5.093 1.00 42.44 303 GLU A O 1
ATOM 2255 N N . PRO A 1 304 ? -7.067 24.751 4.578 1.00 36.50 304 PRO A N 1
ATOM 2256 C CA . PRO A 1 304 ? -7.579 24.589 5.927 1.00 36.50 304 PRO A CA 1
ATOM 2257 C C . PRO A 1 304 ? -7.471 23.121 6.329 1.00 36.50 304 PRO A C 1
ATOM 2259 O O . PRO A 1 304 ? -7.866 22.221 5.593 1.00 36.50 304 PRO A O 1
ATOM 2262 N N . THR A 1 305 ? -6.951 22.907 7.530 1.00 39.44 305 THR A N 1
ATOM 2263 C CA . THR A 1 305 ? -6.781 21.638 8.234 1.00 39.44 305 THR A CA 1
ATOM 2264 C C . THR A 1 305 ? -8.061 20.787 8.277 1.00 39.44 305 THR A C 1
ATOM 2266 O O . THR A 1 305 ? -8.713 20.656 9.310 1.00 39.44 305 THR A O 1
ATOM 2269 N N . VAL A 1 306 ? -8.390 20.095 7.185 1.00 35.94 306 VAL A N 1
ATOM 2270 C CA . VAL A 1 306 ? -9.052 18.786 7.256 1.00 35.94 306 VAL A CA 1
ATOM 2271 C C . VAL A 1 306 ? -7.956 17.832 7.675 1.00 35.94 306 VAL A C 1
ATOM 2273 O O . VAL A 1 306 ? -7.359 17.255 6.782 1.00 35.94 306 VAL A O 1
ATOM 2276 N N . GLN A 1 307 ? -7.622 17.799 8.979 1.00 37.03 307 GLN A N 1
ATOM 2277 C CA . GLN A 1 307 ? -6.568 16.979 9.607 1.00 37.03 307 GLN A CA 1
ATOM 2278 C C . GLN A 1 307 ? -5.818 16.112 8.587 1.00 37.03 307 GLN A C 1
ATOM 2280 O O . GLN A 1 307 ? -6.039 14.900 8.490 1.00 37.03 307 GLN A O 1
ATOM 2285 N N . ALA A 1 308 ? -4.967 16.767 7.783 1.00 36.41 308 ALA A N 1
ATOM 2286 C CA . ALA A 1 308 ? -3.971 16.055 7.021 1.00 36.41 308 ALA A CA 1
ATOM 2287 C C . ALA A 1 308 ? -3.192 15.299 8.096 1.00 36.41 308 ALA A C 1
ATOM 2289 O O . ALA A 1 308 ? -2.996 15.871 9.182 1.00 36.41 308 ALA A O 1
ATOM 2290 N N . PRO A 1 309 ? -2.885 14.013 7.875 1.00 42.03 309 PRO A N 1
ATOM 2291 C CA . PRO A 1 309 ? -2.285 13.195 8.908 1.00 42.03 309 PRO A CA 1
ATOM 2292 C C . PRO A 1 309 ? -1.134 13.981 9.522 1.00 42.03 309 PRO A C 1
ATOM 2294 O O . PRO A 1 309 ? -0.359 14.619 8.807 1.00 42.03 309 PRO A O 1
ATOM 2297 N N . THR A 1 310 ? -1.046 13.980 10.843 1.00 38.94 310 THR A N 1
ATOM 2298 C CA . THR A 1 310 ? 0.147 14.401 11.576 1.00 38.94 310 THR A CA 1
ATOM 2299 C C . THR A 1 310 ? 1.316 13.442 11.297 1.00 38.94 310 THR A C 1
ATOM 2301 O O . THR A 1 310 ? 2.040 13.097 12.220 1.00 38.94 310 THR A O 1
ATOM 2304 N N . ASP A 1 311 ? 1.482 13.007 10.046 1.00 43.47 311 ASP A N 1
ATOM 2305 C CA . ASP A 1 311 ? 2.613 12.242 9.548 1.00 43.47 311 ASP A CA 1
ATOM 2306 C C . ASP A 1 311 ? 3.767 13.239 9.460 1.00 43.47 311 ASP A C 1
ATOM 2308 O O . ASP A 1 311 ? 3.641 14.318 8.869 1.00 43.47 311 ASP A O 1
ATOM 2312 N N . GLY A 1 312 ? 4.864 12.924 10.142 1.00 40.75 312 GLY A N 1
ATOM 2313 C CA . GLY A 1 312 ? 5.977 13.829 10.401 1.00 40.75 312 GLY A CA 1
ATOM 2314 C C . GLY A 1 312 ? 6.346 14.732 9.218 1.00 40.75 312 GLY A C 1
ATOM 2315 O O . GLY A 1 312 ? 6.852 14.274 8.198 1.00 40.75 312 GLY A O 1
ATOM 2316 N N . ALA A 1 313 ? 6.167 16.044 9.404 1.00 43.28 313 ALA A N 1
ATOM 2317 C CA . ALA A 1 313 ? 6.485 17.124 8.464 1.00 43.28 313 ALA A CA 1
ATOM 2318 C C . ALA A 1 313 ? 7.999 17.297 8.176 1.00 43.28 313 ALA A C 1
ATOM 2320 O O . ALA A 1 313 ? 8.504 18.415 8.105 1.00 43.28 313 ALA A O 1
ATOM 2321 N N . LYS A 1 314 ? 8.750 16.199 8.053 1.00 50.97 314 LYS A N 1
ATOM 2322 C CA . LYS A 1 314 ? 10.186 16.176 7.754 1.00 50.97 314 LYS A CA 1
ATOM 2323 C C . LYS A 1 314 ? 10.545 15.393 6.486 1.00 50.97 314 LYS A C 1
ATOM 2325 O O . LYS A 1 314 ? 11.700 15.467 6.095 1.00 50.97 314 LYS A O 1
ATOM 2330 N N . SER A 1 315 ? 9.606 14.680 5.852 1.00 68.56 315 SER A N 1
ATOM 2331 C CA . SER A 1 315 ? 9.881 13.825 4.681 1.00 68.56 315 SER A CA 1
ATOM 2332 C C . SER A 1 315 ? 9.152 14.216 3.388 1.00 68.56 315 SER A C 1
ATOM 2334 O O . SER A 1 315 ? 9.504 13.713 2.331 1.00 68.56 315 SER A O 1
ATOM 2336 N N . LEU A 1 316 ? 8.147 15.096 3.410 1.00 78.88 316 LEU A N 1
ATOM 2337 C CA . LEU A 1 316 ? 7.420 15.488 2.193 1.00 78.88 316 LEU A CA 1
ATOM 2338 C C . LEU A 1 316 ? 8.242 16.481 1.350 1.00 78.88 316 LEU A C 1
ATOM 2340 O O . LEU A 1 316 ? 8.516 17.585 1.815 1.00 78.88 316 LEU A O 1
ATOM 2344 N N . ILE A 1 317 ? 8.562 16.120 0.104 1.00 81.69 317 ILE A N 1
ATOM 2345 C CA . ILE A 1 317 ? 9.260 17.001 -0.851 1.00 81.69 317 ILE A CA 1
ATOM 2346 C C . ILE A 1 317 ? 8.259 17.891 -1.574 1.00 81.69 317 ILE A C 1
ATOM 2348 O O . ILE A 1 317 ? 8.398 19.111 -1.620 1.00 81.69 317 ILE A O 1
ATOM 2352 N N . ALA A 1 318 ? 7.255 17.263 -2.182 1.00 84.06 318 ALA A N 1
ATOM 2353 C CA . ALA A 1 318 ? 6.313 17.940 -3.052 1.00 84.06 318 ALA A CA 1
ATOM 2354 C C . ALA A 1 318 ? 5.001 17.161 -3.148 1.00 84.06 318 ALA A C 1
ATOM 2356 O O . ALA A 1 318 ? 4.963 15.935 -3.006 1.00 84.06 318 ALA A O 1
ATOM 2357 N N . ARG A 1 319 ? 3.916 17.899 -3.387 1.00 88.75 319 ARG A N 1
ATOM 2358 C CA . ARG A 1 319 ? 2.552 17.380 -3.462 1.00 88.75 319 ARG A CA 1
ATOM 2359 C C . ARG A 1 319 ? 1.840 17.970 -4.670 1.00 88.75 319 ARG A C 1
ATOM 2361 O O . ARG A 1 319 ? 1.865 19.181 -4.891 1.00 88.75 319 ARG A O 1
ATOM 2368 N N . TRP A 1 320 ? 1.117 17.114 -5.377 1.00 89.44 320 TRP A N 1
ATOM 2369 C CA . TRP A 1 320 ? 0.261 17.478 -6.494 1.00 89.44 320 TRP A CA 1
ATOM 2370 C C . TRP A 1 320 ? -1.145 16.944 -6.285 1.00 89.44 320 TRP A C 1
ATOM 2372 O O . TRP A 1 320 ? -1.335 15.867 -5.716 1.00 89.44 320 TRP A O 1
ATOM 2382 N N . PHE A 1 321 ? -2.135 17.678 -6.783 1.00 89.38 321 PHE A N 1
ATOM 2383 C CA . PHE A 1 321 ? -3.519 17.234 -6.779 1.00 89.38 321 PHE A CA 1
ATOM 2384 C C . PHE A 1 321 ? -4.185 17.435 -8.134 1.00 89.38 321 PHE A C 1
ATOM 2386 O O . PHE A 1 321 ? -3.874 18.361 -8.876 1.00 89.38 321 PHE A O 1
ATOM 2393 N N . LYS A 1 322 ? -5.144 16.571 -8.441 1.00 86.12 322 LYS A N 1
ATOM 2394 C CA . LYS A 1 322 ? -6.019 16.692 -9.602 1.00 86.12 322 LYS A CA 1
ATOM 2395 C C . LYS A 1 322 ? -7.453 16.563 -9.128 1.00 86.12 322 LYS A C 1
ATOM 2397 O O . LYS A 1 322 ? -7.820 15.554 -8.522 1.00 86.12 322 LYS A O 1
ATOM 2402 N N . GLU A 1 323 ? -8.257 17.596 -9.364 1.00 83.12 323 GLU A N 1
ATOM 2403 C CA . GLU A 1 323 ? -9.692 17.506 -9.110 1.00 83.12 323 GLU A CA 1
ATOM 2404 C C . GLU A 1 323 ? -10.316 16.564 -10.126 1.00 83.12 323 GLU A C 1
ATOM 2406 O O . GLU A 1 323 ? -10.079 16.691 -11.330 1.00 83.12 323 GLU A O 1
ATOM 2411 N N . VAL A 1 324 ? -11.123 15.621 -9.643 1.00 75.06 324 VAL A N 1
ATOM 2412 C CA . VAL A 1 324 ? -11.850 14.731 -10.535 1.00 75.06 324 VAL A CA 1
ATOM 2413 C C . VAL A 1 324 ? -13.338 14.850 -10.268 1.00 75.06 324 VAL A C 1
ATOM 2415 O O . VAL A 1 324 ? -13.817 14.624 -9.159 1.00 75.06 324 VAL A O 1
ATOM 2418 N N . GLN A 1 325 ? -14.069 15.275 -11.296 1.00 68.44 325 GLN A N 1
ATOM 2419 C CA . GLN A 1 325 ? -15.510 15.472 -11.221 1.00 68.44 325 GLN A CA 1
ATOM 2420 C C . GLN A 1 325 ? -16.250 14.194 -11.627 1.00 68.44 325 GLN A C 1
ATOM 2422 O O . GLN A 1 325 ? -15.870 13.524 -12.584 1.00 68.44 325 GLN A O 1
ATOM 2427 N N . GLY A 1 326 ? -17.344 13.897 -10.923 1.00 66.75 326 GLY A N 1
ATOM 2428 C CA . GLY A 1 326 ? -18.235 12.777 -11.237 1.00 66.75 326 GLY A CA 1
ATOM 2429 C C . GLY A 1 326 ? -17.859 11.454 -10.565 1.00 66.75 326 GLY A C 1
ATOM 2430 O O . GLY A 1 326 ? -16.995 11.391 -9.690 1.00 66.75 326 GLY A O 1
ATOM 2431 N N . PHE A 1 327 ? -18.568 10.392 -10.950 1.00 63.06 327 PHE A N 1
ATOM 2432 C CA . PHE A 1 327 ? -18.317 9.034 -10.475 1.00 63.06 327 PHE A CA 1
ATOM 2433 C C . PHE A 1 327 ? -17.559 8.225 -11.534 1.00 63.06 327 PHE A C 1
ATOM 2435 O O . PHE A 1 327 ? -17.859 8.331 -12.718 1.00 63.06 327 PHE A O 1
ATOM 2442 N N . GLY A 1 328 ? -16.624 7.374 -11.106 1.00 54.53 328 GLY A N 1
ATOM 2443 C CA . GLY A 1 328 ? -15.949 6.409 -11.988 1.00 54.53 328 GLY A CA 1
ATOM 2444 C C . GLY A 1 328 ? -14.445 6.625 -12.143 1.00 54.53 328 GLY A C 1
ATOM 2445 O O . GLY A 1 328 ? -13.745 5.688 -12.508 1.00 54.53 328 GLY A O 1
ATOM 2446 N N . ALA A 1 329 ? -13.916 7.784 -11.751 1.00 52.94 329 ALA A N 1
ATOM 2447 C CA . ALA A 1 329 ? -12.471 8.015 -11.742 1.00 52.94 329 ALA A CA 1
ATOM 2448 C C . ALA A 1 329 ? -11.714 7.236 -10.650 1.00 52.94 329 ALA A C 1
ATOM 2450 O O . ALA A 1 329 ? -10.527 6.977 -10.792 1.00 52.94 329 ALA A O 1
ATOM 2451 N N . GLY A 1 330 ? -12.395 6.843 -9.568 1.00 45.38 330 GLY A N 1
ATOM 2452 C CA . GLY A 1 330 ? -11.838 5.979 -8.516 1.00 45.38 330 GLY A CA 1
ATOM 2453 C C . GLY A 1 330 ? -12.147 4.484 -8.689 1.00 45.38 330 GLY A C 1
ATOM 2454 O O . GLY A 1 330 ? -11.817 3.696 -7.807 1.00 45.38 330 GLY A O 1
ATOM 2455 N N . GLY A 1 331 ? -12.845 4.092 -9.766 1.00 39.47 331 GLY A N 1
ATOM 2456 C CA . GLY A 1 331 ? -13.390 2.737 -9.945 1.00 39.47 331 GLY A CA 1
ATOM 2457 C C . GLY A 1 331 ? -12.508 1.779 -10.748 1.00 39.47 331 GLY A C 1
ATOM 2458 O O . GLY A 1 331 ? -12.632 0.563 -10.592 1.00 39.47 331 GLY A O 1
ATOM 2459 N N . SER A 1 332 ? -11.599 2.289 -11.584 1.00 40.09 332 SER A N 1
ATOM 2460 C CA . SER A 1 332 ? -10.660 1.438 -12.310 1.00 40.09 332 SER A CA 1
ATOM 2461 C C . SER A 1 332 ? -9.463 1.123 -11.403 1.00 40.09 332 SER A C 1
ATOM 2463 O O . SER A 1 332 ? -8.857 2.011 -10.803 1.00 40.09 332 SER A O 1
ATOM 2465 N N . ARG A 1 333 ? -9.080 -0.158 -11.312 1.00 39.09 333 ARG A N 1
ATOM 2466 C CA . ARG A 1 333 ? -7.821 -0.602 -10.673 1.00 39.09 333 ARG A CA 1
ATOM 2467 C C . ARG A 1 333 ? -6.575 0.103 -11.250 1.00 39.09 333 ARG A C 1
ATOM 2469 O O . ARG A 1 333 ? -5.504 -0.027 -10.671 1.00 39.09 333 ARG A O 1
ATOM 2476 N N . GLN A 1 334 ? -6.711 0.817 -12.369 1.00 38.84 334 GLN A N 1
ATOM 2477 C CA . GLN A 1 334 ? -5.643 1.513 -13.080 1.00 38.84 334 GLN A CA 1
ATOM 2478 C C . GLN A 1 334 ? -5.548 3.015 -12.725 1.00 38.84 334 GLN A C 1
ATOM 2480 O O . GLN A 1 334 ? -4.462 3.573 -12.834 1.00 38.84 334 GLN A O 1
ATOM 2485 N N . ASP A 1 335 ? -6.602 3.658 -12.199 1.00 43.97 335 ASP A N 1
ATOM 2486 C CA . ASP A 1 335 ? -6.655 5.129 -12.038 1.00 43.97 335 ASP A CA 1
ATOM 2487 C C . ASP A 1 335 ? -6.283 5.678 -10.648 1.00 43.97 335 ASP A C 1
ATOM 2489 O O . ASP A 1 335 ? -6.210 6.896 -10.461 1.00 43.97 335 ASP A O 1
ATOM 2493 N N . ALA A 1 336 ? -6.005 4.819 -9.663 1.00 50.72 336 ALA A N 1
ATOM 2494 C CA . ALA A 1 336 ? -5.495 5.244 -8.351 1.00 50.72 336 ALA A CA 1
ATOM 2495 C C . ALA A 1 336 ? -3.954 5.233 -8.256 1.00 50.72 336 ALA A C 1
ATOM 2497 O O . ALA A 1 336 ? -3.390 5.814 -7.332 1.00 50.72 336 ALA A O 1
ATOM 2498 N N . GLY A 1 337 ? -3.261 4.573 -9.188 1.00 66.06 337 GLY A N 1
ATOM 2499 C CA . GLY A 1 337 ? -1.809 4.387 -9.125 1.00 66.06 337 GLY A CA 1
ATOM 2500 C C . GLY A 1 337 ? -1.032 5.584 -9.668 1.00 66.06 337 GLY A C 1
ATOM 2501 O O . GLY A 1 337 ? -1.449 6.195 -10.638 1.00 66.06 337 GLY A O 1
ATOM 2502 N N . CYS A 1 338 ? 0.128 5.906 -9.091 1.00 77.44 338 CYS A N 1
ATOM 2503 C CA . CYS A 1 338 ? 1.023 6.936 -9.636 1.00 77.44 338 CYS A CA 1
ATOM 2504 C C . CYS A 1 338 ? 1.416 6.630 -11.102 1.00 77.44 338 CYS A C 1
ATOM 2506 O O . CYS A 1 338 ? 1.676 5.449 -11.380 1.00 77.44 338 CYS A O 1
ATOM 2508 N N . PRO A 1 339 ? 1.472 7.636 -12.007 1.00 85.38 339 PRO A N 1
ATOM 2509 C CA . PRO A 1 339 ? 1.941 7.454 -13.381 1.00 85.38 339 PRO A CA 1
ATOM 2510 C C . PRO A 1 339 ? 3.288 6.731 -13.440 1.00 85.38 339 PRO A C 1
ATOM 2512 O O . PRO A 1 339 ? 4.190 7.021 -12.651 1.00 85.38 339 PRO A O 1
ATOM 2515 N N . SER A 1 340 ? 3.437 5.788 -14.375 1.00 83.56 340 SER A N 1
ATOM 2516 C CA . SER A 1 340 ? 4.622 4.917 -14.466 1.00 83.56 340 SER A CA 1
ATOM 2517 C C . SER A 1 340 ? 5.922 5.719 -14.549 1.00 83.56 340 SER A C 1
ATOM 2519 O O . SER A 1 340 ? 6.866 5.438 -13.815 1.00 83.56 340 SER A O 1
ATOM 2521 N N . ARG A 1 341 ? 5.939 6.784 -15.354 1.00 85.50 341 ARG A N 1
ATOM 2522 C CA . ARG A 1 341 ? 7.089 7.684 -15.516 1.00 85.50 341 ARG A CA 1
ATOM 2523 C C . ARG A 1 341 ? 7.508 8.385 -14.222 1.00 85.50 341 ARG A C 1
ATOM 2525 O O . ARG A 1 341 ? 8.695 8.467 -13.926 1.00 85.50 341 ARG A O 1
ATOM 2532 N N . VAL A 1 342 ? 6.549 8.827 -13.409 1.00 88.81 342 VAL A N 1
ATOM 2533 C CA . VAL A 1 342 ? 6.836 9.447 -12.104 1.00 88.81 342 VAL A CA 1
ATOM 2534 C C . VAL A 1 342 ? 7.423 8.414 -11.138 1.00 88.81 342 VAL A C 1
ATOM 2536 O O . VAL A 1 342 ? 8.340 8.733 -10.383 1.00 88.81 342 VAL A O 1
ATOM 2539 N N . ARG A 1 343 ? 6.976 7.150 -11.203 1.00 87.44 343 ARG A N 1
ATOM 2540 C CA . ARG A 1 343 ? 7.579 6.060 -10.416 1.00 87.44 343 ARG A CA 1
ATOM 2541 C C . ARG A 1 343 ? 9.016 5.752 -10.827 1.00 87.44 343 ARG A C 1
ATOM 2543 O O . ARG A 1 343 ? 9.818 5.444 -9.954 1.00 87.44 343 ARG A O 1
ATOM 2550 N N . VAL A 1 344 ? 9.352 5.828 -12.119 1.00 88.50 344 VAL A N 1
ATOM 2551 C CA . VAL A 1 344 ? 10.742 5.653 -12.588 1.00 88.50 344 VAL A CA 1
ATOM 2552 C C . VAL A 1 344 ? 11.635 6.712 -11.971 1.00 88.50 344 VAL A C 1
ATOM 2554 O O . VAL A 1 344 ? 12.657 6.379 -11.377 1.00 88.50 344 VAL A O 1
ATOM 2557 N N . ILE A 1 345 ? 11.220 7.973 -12.067 1.00 90.94 345 ILE A N 1
ATOM 2558 C CA . ILE A 1 345 ? 11.967 9.103 -11.519 1.00 90.94 345 ILE A CA 1
ATOM 2559 C C . ILE A 1 345 ? 12.150 8.940 -10.012 1.00 90.94 345 ILE A C 1
ATOM 2561 O O . ILE A 1 345 ? 13.274 9.030 -9.524 1.00 90.94 345 ILE A O 1
ATOM 2565 N N . ALA A 1 346 ? 11.077 8.627 -9.283 1.00 88.38 346 ALA A N 1
ATOM 2566 C CA . ALA A 1 346 ? 11.159 8.376 -7.851 1.00 88.38 346 ALA A CA 1
ATOM 2567 C C . ALA A 1 346 ? 12.094 7.199 -7.529 1.00 88.38 346 ALA A C 1
ATOM 2569 O O . ALA A 1 346 ? 12.957 7.321 -6.663 1.00 88.38 346 ALA A O 1
ATOM 2570 N N . GLY A 1 347 ? 12.009 6.099 -8.281 1.00 88.75 347 GLY A N 1
ATOM 2571 C CA . GLY A 1 347 ? 12.909 4.954 -8.153 1.00 88.75 347 GLY A CA 1
ATOM 2572 C C . GLY A 1 347 ? 14.375 5.333 -8.375 1.00 88.75 347 GLY A C 1
ATOM 2573 O O . GLY A 1 347 ? 15.228 4.990 -7.562 1.00 88.75 347 GLY A O 1
ATOM 2574 N N . VAL A 1 348 ? 14.694 6.098 -9.422 1.00 91.25 348 VAL A N 1
ATOM 2575 C CA . VAL A 1 348 ? 16.065 6.558 -9.705 1.00 91.25 348 VAL A CA 1
ATOM 2576 C C . VAL A 1 348 ? 16.560 7.536 -8.637 1.00 91.25 348 VAL A C 1
ATOM 2578 O O . VAL A 1 348 ? 17.714 7.425 -8.198 1.00 91.25 348 VAL A O 1
ATOM 2581 N N . ALA A 1 349 ? 15.705 8.455 -8.187 1.00 88.12 349 ALA A N 1
ATOM 2582 C CA . ALA A 1 349 ? 16.008 9.442 -7.155 1.00 88.12 349 ALA A CA 1
ATOM 2583 C C . ALA A 1 349 ? 16.138 8.820 -5.751 1.00 88.12 349 ALA A C 1
ATOM 2585 O O . ALA A 1 349 ? 16.859 9.363 -4.914 1.00 88.12 349 ALA A O 1
ATOM 2586 N N . GLY A 1 350 ? 15.525 7.654 -5.512 1.00 88.94 350 GLY A N 1
ATOM 2587 C CA . GLY A 1 350 ? 15.431 7.033 -4.188 1.00 88.94 350 GLY A CA 1
ATOM 2588 C C . GLY A 1 350 ? 14.340 7.652 -3.322 1.00 88.94 350 GLY A C 1
ATOM 2589 O O . GLY A 1 350 ? 14.560 7.863 -2.134 1.00 88.94 350 GLY A O 1
ATOM 2590 N N . LEU A 1 351 ? 13.202 7.978 -3.928 1.00 89.31 351 LEU A N 1
ATOM 2591 C CA . LEU A 1 351 ? 12.062 8.624 -3.292 1.00 89.31 351 LEU A CA 1
ATOM 2592 C C . LEU A 1 351 ? 10.897 7.653 -3.126 1.00 89.31 351 LEU A C 1
ATOM 2594 O O . LEU A 1 351 ? 10.655 6.796 -3.977 1.00 89.31 351 LEU A O 1
ATOM 2598 N N . GLY A 1 352 ? 10.151 7.839 -2.041 1.00 89.44 352 GLY A N 1
ATOM 2599 C CA . GLY A 1 352 ? 8.832 7.259 -1.867 1.00 89.44 352 GLY A CA 1
ATOM 2600 C C . GLY A 1 352 ? 7.776 8.033 -2.654 1.00 89.44 352 GLY A C 1
ATOM 2601 O O . GLY A 1 352 ? 7.869 9.248 -2.834 1.00 89.44 352 GLY A O 1
ATOM 2602 N N . VAL A 1 353 ? 6.748 7.322 -3.107 1.00 90.00 353 VAL A N 1
ATOM 2603 C CA . VAL A 1 353 ? 5.601 7.873 -3.827 1.00 90.00 353 VAL A CA 1
ATOM 2604 C C . VAL A 1 353 ? 4.319 7.444 -3.132 1.00 90.00 353 VAL A C 1
ATOM 2606 O O . VAL A 1 353 ? 3.952 6.267 -3.173 1.00 90.00 353 VAL A O 1
ATOM 2609 N N . LYS A 1 354 ? 3.587 8.396 -2.548 1.00 88.75 354 LYS A N 1
ATOM 2610 C CA . LYS A 1 354 ? 2.227 8.145 -2.051 1.00 88.75 354 LYS A CA 1
ATOM 2611 C C . LYS A 1 354 ? 1.219 8.608 -3.098 1.00 88.75 354 LYS A C 1
ATOM 2613 O O . LYS A 1 354 ? 1.296 9.732 -3.582 1.00 88.75 354 LYS A O 1
ATOM 2618 N N . ALA A 1 355 ? 0.270 7.746 -3.450 1.00 87.69 355 ALA A N 1
ATOM 2619 C CA . ALA A 1 355 ? -0.840 8.077 -4.341 1.00 87.69 355 ALA A CA 1
ATOM 2620 C C . ALA A 1 355 ? -2.157 7.658 -3.685 1.00 87.69 355 ALA A C 1
ATOM 2622 O O . ALA A 1 355 ? -2.326 6.495 -3.322 1.00 87.69 355 ALA A O 1
ATOM 2623 N N . PHE A 1 356 ? -3.068 8.610 -3.499 1.00 87.88 356 PHE A N 1
ATOM 2624 C CA . PHE A 1 356 ? -4.322 8.383 -2.779 1.00 87.88 356 PHE A CA 1
ATOM 2625 C C . PHE A 1 356 ? -5.401 9.401 -3.168 1.00 87.88 356 PHE A C 1
ATOM 2627 O O . PHE A 1 356 ? -5.174 10.323 -3.951 1.00 87.88 356 PHE A O 1
ATOM 2634 N N . TRP A 1 357 ? -6.603 9.218 -2.629 1.00 86.06 357 TRP A N 1
ATOM 2635 C CA . TRP A 1 357 ? -7.759 10.081 -2.831 1.00 86.06 357 TRP A CA 1
ATOM 2636 C C . TRP A 1 357 ? -8.139 10.811 -1.545 1.00 86.06 357 TRP A C 1
ATOM 2638 O O . TRP A 1 357 ? -8.277 10.192 -0.490 1.00 86.06 357 TRP A O 1
ATOM 2648 N N . ALA A 1 358 ? -8.408 12.112 -1.649 1.00 85.62 358 ALA A N 1
ATOM 2649 C CA . ALA A 1 358 ? -8.971 12.905 -0.563 1.00 85.62 358 ALA A CA 1
ATOM 2650 C C . ALA A 1 358 ? -9.931 13.969 -1.107 1.00 85.62 358 ALA A C 1
ATOM 2652 O O . ALA A 1 358 ? -9.604 14.719 -2.021 1.00 85.62 358 ALA A O 1
ATOM 2653 N N . GLY A 1 359 ? -11.142 14.042 -0.550 1.00 83.00 359 GLY A N 1
ATOM 2654 C CA . GLY A 1 359 ? -12.098 15.104 -0.886 1.00 83.00 359 GLY A CA 1
ATOM 2655 C C . GLY A 1 359 ? -12.551 15.156 -2.355 1.00 83.00 359 GLY A C 1
ATOM 2656 O O . GLY A 1 359 ? -12.973 16.214 -2.809 1.00 83.00 359 GLY A O 1
ATOM 2657 N N . GLY A 1 360 ? -12.490 14.050 -3.106 1.00 81.50 360 GLY A N 1
ATOM 2658 C CA . GLY A 1 360 ? -12.752 14.038 -4.556 1.00 81.50 360 GLY A CA 1
ATOM 2659 C C . GLY A 1 360 ? -11.558 14.483 -5.407 1.00 81.50 360 GLY A C 1
ATOM 2660 O O . GLY A 1 360 ? -11.686 14.687 -6.613 1.00 81.50 360 GLY A O 1
ATOM 2661 N N . ARG A 1 361 ? -10.388 14.633 -4.786 1.00 85.81 361 ARG A N 1
ATOM 2662 C CA . ARG A 1 361 ? -9.126 14.938 -5.451 1.00 85.81 361 ARG A CA 1
ATOM 2663 C C . ARG A 1 361 ? -8.221 13.726 -5.397 1.00 85.81 361 ARG A C 1
ATOM 2665 O O . ARG A 1 361 ? -8.141 13.047 -4.372 1.00 85.81 361 ARG A O 1
ATOM 2672 N N . ARG A 1 362 ? -7.519 13.486 -6.495 1.00 85.94 362 ARG A N 1
ATOM 2673 C CA . ARG A 1 362 ? -6.406 12.545 -6.530 1.00 85.94 362 ARG A CA 1
ATOM 2674 C C . ARG A 1 362 ? -5.150 13.286 -6.108 1.00 85.94 362 ARG A C 1
ATOM 2676 O O . ARG A 1 362 ? -4.872 14.344 -6.662 1.00 85.94 362 ARG A O 1
ATOM 2683 N N . ILE A 1 363 ? -4.422 12.739 -5.146 1.00 87.31 363 ILE A N 1
ATOM 2684 C CA . ILE A 1 363 ? -3.221 13.330 -4.560 1.00 87.31 363 ILE A CA 1
ATOM 2685 C C . ILE A 1 363 ? -2.034 12.413 -4.844 1.00 87.31 363 ILE A C 1
ATOM 2687 O O . ILE A 1 363 ? -2.140 11.193 -4.705 1.00 87.31 363 ILE A O 1
ATOM 2691 N N . ILE A 1 364 ? -0.919 13.012 -5.258 1.00 90.38 364 ILE A N 1
ATOM 2692 C CA . ILE A 1 364 ? 0.377 12.350 -5.406 1.00 90.38 364 ILE A CA 1
ATOM 2693 C C . ILE A 1 364 ? 1.407 13.136 -4.601 1.00 90.38 364 ILE A C 1
ATOM 2695 O O . ILE A 1 364 ? 1.499 14.357 -4.722 1.00 90.38 364 ILE A O 1
ATOM 2699 N N . GLU A 1 365 ? 2.179 12.429 -3.788 1.00 89.38 365 GLU A N 1
ATOM 2700 C CA . GLU A 1 365 ? 3.236 12.987 -2.952 1.00 89.38 365 GLU A CA 1
ATOM 2701 C C . GLU A 1 365 ? 4.557 12.291 -3.248 1.00 89.38 365 GLU A C 1
ATOM 2703 O O . GLU A 1 365 ? 4.608 11.061 -3.335 1.00 89.38 365 GLU A O 1
ATOM 2708 N N . LEU A 1 366 ? 5.617 13.088 -3.362 1.00 89.56 366 LEU A N 1
ATOM 2709 C CA . LEU A 1 366 ? 6.993 12.610 -3.355 1.00 89.56 366 LEU A CA 1
ATOM 2710 C C . LEU A 1 366 ? 7.578 12.811 -1.964 1.00 89.56 366 LEU A C 1
ATOM 2712 O O . LEU A 1 366 ? 7.490 13.902 -1.393 1.00 89.56 366 LEU A O 1
ATOM 2716 N N . VAL A 1 367 ? 8.160 11.747 -1.427 1.00 87.12 367 VAL A N 1
ATOM 2717 C CA . VAL A 1 367 ? 8.578 11.660 -0.030 1.00 87.12 367 VAL A CA 1
ATOM 2718 C C . VAL A 1 367 ? 10.033 11.202 0.029 1.00 87.12 367 VAL A C 1
ATOM 2720 O O . VAL A 1 367 ? 10.401 10.214 -0.604 1.00 87.12 367 VAL A O 1
ATOM 2723 N N . GLU A 1 368 ? 10.871 11.895 0.794 1.00 83.19 368 GLU A N 1
ATOM 2724 C CA . GLU A 1 368 ? 12.193 11.393 1.153 1.00 83.19 368 GLU A CA 1
ATOM 2725 C C . GLU A 1 368 ? 12.065 10.260 2.171 1.00 83.19 368 GLU A C 1
ATOM 2727 O O . GLU A 1 368 ? 11.351 10.400 3.171 1.00 83.19 368 GLU A O 1
ATOM 2732 N N . PRO A 1 369 ? 12.782 9.141 1.982 1.00 75.75 369 PRO A N 1
ATOM 2733 C CA . PRO A 1 369 ? 12.887 8.148 3.033 1.00 75.75 369 PRO A CA 1
ATOM 2734 C C . PRO A 1 369 ? 13.511 8.798 4.268 1.00 75.75 369 PRO A C 1
ATOM 2736 O O . PRO A 1 369 ? 14.538 9.472 4.182 1.00 75.75 369 PRO A O 1
ATOM 2739 N N . THR A 1 370 ? 12.892 8.592 5.431 1.00 68.38 370 THR A N 1
ATOM 2740 C CA . THR A 1 370 ? 13.452 9.077 6.694 1.00 68.38 370 THR A CA 1
ATOM 2741 C C . THR A 1 370 ? 14.877 8.534 6.835 1.00 68.38 370 THR A C 1
ATOM 2743 O O . THR A 1 370 ? 15.074 7.330 6.634 1.00 68.38 370 THR A O 1
ATOM 2746 N N . PRO A 1 371 ? 15.882 9.376 7.143 1.00 59.84 371 PRO A N 1
ATOM 2747 C CA . PRO A 1 371 ? 17.247 8.901 7.296 1.00 59.84 371 PRO A CA 1
ATOM 2748 C C . PRO A 1 371 ? 17.280 7.851 8.405 1.00 59.84 371 PRO A C 1
ATOM 2750 O O . PRO A 1 371 ? 17.021 8.152 9.570 1.00 59.84 371 PRO A O 1
ATOM 2753 N N . GLY A 1 372 ? 17.553 6.605 8.013 1.00 54.69 372 GLY A N 1
ATOM 2754 C CA . GLY A 1 372 ? 17.620 5.481 8.934 1.00 54.69 372 GLY A CA 1
ATOM 2755 C C . GLY A 1 372 ? 18.747 5.650 9.952 1.00 54.69 372 GLY A C 1
ATOM 2756 O O . GLY A 1 372 ? 19.666 6.458 9.784 1.00 54.69 372 GLY A O 1
ATOM 2757 N N . VAL A 1 373 ? 18.687 4.853 11.018 1.00 51.22 373 VAL A N 1
ATOM 2758 C CA . VAL A 1 373 ? 19.743 4.783 12.035 1.00 51.22 373 VAL A CA 1
ATOM 2759 C C . VAL A 1 373 ? 21.113 4.601 11.347 1.00 51.22 373 VAL A C 1
ATOM 2761 O O . VAL A 1 373 ? 21.226 3.732 10.480 1.00 51.22 373 VAL A O 1
ATOM 2764 N N . PRO A 1 374 ? 22.149 5.397 11.691 1.00 43.09 374 PRO A N 1
ATOM 2765 C CA . PRO A 1 374 ? 23.442 5.374 11.007 1.00 43.09 374 PRO A CA 1
ATOM 2766 C C . PRO A 1 374 ? 24.034 3.965 10.897 1.00 43.09 374 PRO A C 1
ATOM 2768 O O . PRO A 1 374 ? 23.884 3.151 11.810 1.00 43.09 374 PRO A O 1
ATOM 2771 N N . ALA A 1 375 ? 24.751 3.716 9.795 1.00 40.44 375 ALA A N 1
ATOM 2772 C CA . ALA A 1 375 ? 25.326 2.421 9.412 1.00 40.44 375 ALA A CA 1
ATOM 2773 C C . ALA A 1 375 ? 26.138 1.719 10.524 1.00 40.44 375 ALA A C 1
ATOM 2775 O O . ALA A 1 375 ? 26.241 0.499 10.531 1.00 40.44 375 ALA A O 1
ATOM 2776 N N . GLU A 1 376 ? 26.650 2.460 11.510 1.00 36.53 376 GLU A N 1
ATOM 2777 C CA . GLU A 1 376 ? 27.352 1.919 12.684 1.00 36.53 376 GLU A CA 1
ATOM 2778 C C . GLU A 1 376 ? 26.455 1.111 13.645 1.00 36.53 376 GLU A C 1
ATOM 2780 O O . GLU A 1 376 ? 26.965 0.319 14.431 1.00 36.53 376 GLU A O 1
ATOM 2785 N N . ARG A 1 377 ? 25.124 1.265 13.583 1.00 43.12 377 ARG A N 1
ATOM 2786 C CA . ARG A 1 377 ? 24.141 0.398 14.271 1.00 43.12 377 ARG A CA 1
ATOM 2787 C C . ARG A 1 377 ? 23.501 -0.637 13.337 1.00 43.12 377 ARG A C 1
ATOM 2789 O O . ARG A 1 377 ? 22.675 -1.430 13.785 1.00 43.12 377 ARG A O 1
ATOM 2796 N N . ALA A 1 378 ? 23.869 -0.646 12.054 1.00 45.75 378 ALA A N 1
ATOM 2797 C CA . ALA A 1 378 ? 23.347 -1.556 11.039 1.00 45.75 378 ALA A CA 1
ATOM 2798 C C . ALA A 1 378 ? 24.089 -2.903 11.047 1.00 45.75 378 ALA A C 1
ATOM 2800 O O . ALA A 1 378 ? 24.552 -3.376 10.014 1.00 45.75 378 ALA A O 1
ATOM 2801 N N . GLU A 1 379 ? 24.160 -3.575 12.199 1.00 44.16 379 GLU A N 1
ATOM 2802 C CA . GLU A 1 379 ? 24.702 -4.945 12.279 1.00 44.16 379 GLU A CA 1
ATOM 2803 C C . GLU A 1 379 ? 23.882 -5.966 11.451 1.00 44.16 379 GLU A C 1
ATOM 2805 O O . GLU A 1 379 ? 24.239 -7.139 11.382 1.00 44.16 379 GLU A O 1
ATOM 2810 N N . ARG A 1 380 ? 22.771 -5.551 10.817 1.00 60.50 380 ARG A N 1
ATOM 2811 C CA . ARG A 1 380 ? 21.866 -6.399 10.025 1.00 60.50 380 ARG A CA 1
ATOM 2812 C C . ARG A 1 380 ? 21.357 -5.665 8.779 1.00 60.50 380 ARG A C 1
ATOM 2814 O O . ARG A 1 380 ? 20.214 -5.214 8.738 1.00 60.50 380 ARG A O 1
ATOM 2821 N N . SER A 1 381 ? 22.220 -5.514 7.777 1.00 72.81 381 SER A N 1
ATOM 2822 C CA . SER A 1 381 ? 21.789 -5.153 6.419 1.00 72.81 381 SER A CA 1
ATOM 2823 C C . SER A 1 381 ? 20.999 -6.317 5.815 1.00 72.81 381 SER A C 1
ATOM 2825 O O . SER A 1 381 ? 21.454 -7.459 5.866 1.00 72.81 381 SER A O 1
ATOM 2827 N N . ILE A 1 382 ? 19.830 -6.037 5.247 1.00 83.94 382 ILE A N 1
ATOM 2828 C CA . ILE A 1 382 ? 18.995 -7.004 4.536 1.00 83.94 382 ILE A CA 1
ATOM 2829 C C . ILE A 1 382 ? 19.433 -6.998 3.075 1.00 83.94 382 ILE A C 1
ATOM 2831 O O . ILE A 1 382 ? 19.332 -5.982 2.389 1.00 83.94 382 ILE A O 1
ATOM 2835 N N . ASP A 1 383 ? 19.920 -8.138 2.599 1.00 87.75 383 ASP A N 1
ATOM 2836 C CA . ASP A 1 383 ? 20.069 -8.376 1.169 1.00 87.75 383 ASP A CA 1
ATOM 2837 C C . ASP A 1 383 ? 18.756 -8.955 0.632 1.00 87.75 383 ASP A C 1
ATOM 2839 O O . ASP A 1 383 ? 18.417 -10.107 0.906 1.00 87.75 383 ASP A O 1
ATOM 2843 N N . PHE A 1 384 ? 17.997 -8.136 -0.097 1.00 89.00 384 PHE A N 1
ATOM 2844 C CA . PHE A 1 384 ? 16.707 -8.532 -0.663 1.00 89.00 384 PHE A CA 1
ATOM 2845 C C . PHE A 1 384 ? 16.831 -9.496 -1.853 1.00 89.00 384 PHE A C 1
ATOM 2847 O O . PHE A 1 384 ? 15.826 -10.088 -2.236 1.00 89.00 384 PHE A O 1
ATOM 2854 N N . ASP A 1 385 ? 18.034 -9.691 -2.407 1.00 86.44 385 ASP A N 1
ATOM 2855 C CA . ASP A 1 385 ? 18.295 -10.694 -3.448 1.00 86.44 385 ASP A CA 1
ATOM 2856 C C . ASP A 1 385 ? 18.719 -12.056 -2.879 1.00 86.44 385 ASP A C 1
ATOM 2858 O O . ASP A 1 385 ? 18.736 -13.057 -3.599 1.00 86.44 385 ASP A O 1
ATOM 2862 N N . SER A 1 386 ? 19.063 -12.111 -1.590 1.00 88.56 386 SER A N 1
ATOM 2863 C CA . SER A 1 386 ? 19.503 -13.341 -0.940 1.00 88.56 386 SER A CA 1
ATOM 2864 C C . SER A 1 386 ? 18.331 -14.299 -0.687 1.00 88.56 386 SER A C 1
ATOM 2866 O O . SER A 1 386 ? 17.257 -13.855 -0.270 1.00 88.56 386 SER A O 1
ATOM 2868 N N . PRO A 1 387 ? 18.524 -15.627 -0.823 1.00 85.38 387 PRO A N 1
ATOM 2869 C CA . PRO A 1 387 ? 17.538 -16.613 -0.370 1.00 85.38 387 PRO A CA 1
ATOM 2870 C C . PRO A 1 387 ? 17.239 -16.512 1.139 1.00 85.38 387 PRO A C 1
ATOM 2872 O O . PRO A 1 387 ? 16.175 -16.938 1.584 1.00 85.38 387 PRO A O 1
ATOM 2875 N N . ASP A 1 388 ? 18.134 -15.899 1.921 1.00 88.12 388 ASP A N 1
ATOM 2876 C CA . ASP A 1 388 ? 17.974 -15.692 3.363 1.00 88.12 388 ASP A CA 1
ATOM 2877 C C . ASP A 1 388 ? 17.265 -14.368 3.720 1.00 88.12 388 ASP A C 1
ATOM 2879 O O . ASP A 1 388 ? 17.177 -14.010 4.901 1.00 88.12 388 ASP A O 1
ATOM 2883 N N . CYS A 1 389 ? 16.738 -13.626 2.735 1.00 91.19 389 CYS A N 1
ATOM 2884 C CA . CYS A 1 389 ? 16.145 -12.298 2.934 1.00 91.19 389 CYS A CA 1
ATOM 2885 C C . CYS A 1 389 ? 15.012 -12.289 3.976 1.00 91.19 389 CYS A C 1
ATOM 2887 O O . CYS A 1 389 ? 14.936 -11.376 4.803 1.00 91.19 389 CYS A O 1
ATOM 2889 N N . VAL A 1 390 ? 14.180 -13.335 4.007 1.00 91.50 390 VAL A N 1
ATOM 2890 C CA . VAL A 1 390 ? 13.085 -13.486 4.980 1.00 91.50 390 VAL A CA 1
ATOM 2891 C C . VAL A 1 390 ? 13.639 -13.644 6.393 1.00 91.50 390 VAL A C 1
ATOM 2893 O O . VAL A 1 390 ? 13.173 -12.983 7.320 1.00 91.50 390 VAL A O 1
ATOM 2896 N N . SER A 1 391 ? 14.665 -14.479 6.569 1.00 88.06 391 SER A N 1
ATOM 2897 C CA . SER A 1 391 ? 15.321 -14.702 7.862 1.00 88.06 391 SER A CA 1
ATOM 2898 C C . SER A 1 391 ? 16.008 -13.431 8.369 1.00 88.06 391 SER A C 1
ATOM 2900 O O . SER A 1 391 ? 15.876 -13.087 9.546 1.00 88.06 391 SER A O 1
ATOM 2902 N N . ALA A 1 392 ? 16.679 -12.690 7.481 1.00 87.19 392 ALA A N 1
ATOM 2903 C CA . ALA A 1 392 ? 17.302 -11.408 7.804 1.00 87.19 392 ALA A CA 1
ATOM 2904 C C . ALA A 1 392 ? 16.257 -10.348 8.199 1.00 87.19 392 ALA A C 1
ATOM 2906 O O . ALA A 1 392 ? 16.385 -9.709 9.245 1.00 87.19 392 ALA A O 1
ATOM 2907 N N . THR A 1 393 ? 15.178 -10.221 7.423 1.00 89.38 393 THR A N 1
ATOM 2908 C CA . THR A 1 393 ? 14.065 -9.299 7.706 1.00 89.38 393 THR A CA 1
ATOM 2909 C C . THR A 1 393 ? 13.395 -9.640 9.034 1.00 89.38 393 THR A C 1
ATOM 2911 O O . THR A 1 393 ? 13.171 -8.764 9.869 1.00 89.38 393 THR A O 1
ATOM 2914 N N . LEU A 1 394 ? 13.153 -10.926 9.295 1.00 89.44 394 LEU A N 1
ATOM 2915 C CA . LEU A 1 394 ? 12.610 -11.411 10.561 1.00 89.44 394 LEU A CA 1
ATOM 2916 C C . LEU A 1 394 ? 13.524 -11.068 11.748 1.00 89.44 394 LEU A C 1
ATOM 2918 O O . LEU A 1 394 ? 13.037 -10.677 12.812 1.00 89.44 394 LEU A O 1
ATOM 2922 N N . ALA A 1 395 ? 14.843 -11.186 11.575 1.00 84.88 395 ALA A N 1
ATOM 2923 C CA . ALA A 1 395 ? 15.821 -10.824 12.595 1.00 84.88 395 ALA A CA 1
ATOM 2924 C C . ALA A 1 395 ? 15.842 -9.312 12.880 1.00 84.88 395 ALA A C 1
ATOM 2926 O O . ALA A 1 395 ? 16.068 -8.925 14.029 1.00 84.88 395 ALA A O 1
ATOM 2927 N N . VAL A 1 396 ? 15.595 -8.463 11.877 1.00 85.56 396 VAL A N 1
ATOM 2928 C CA . VAL A 1 396 ? 15.434 -7.009 12.056 1.00 85.56 396 VAL A CA 1
ATOM 2929 C C . VAL A 1 396 ? 14.128 -6.701 12.788 1.00 85.56 396 VAL A C 1
ATOM 2931 O O . VAL A 1 396 ? 14.156 -6.051 13.830 1.00 85.56 396 VAL A O 1
ATOM 2934 N N . LEU A 1 397 ? 13.003 -7.250 12.320 1.00 85.06 397 LEU A N 1
ATOM 2935 C CA . LEU A 1 397 ? 11.677 -7.056 12.919 1.00 85.06 397 LEU A CA 1
ATOM 2936 C C . LEU A 1 397 ? 11.622 -7.459 14.400 1.00 85.06 397 LEU A C 1
ATOM 2938 O O . LEU A 1 397 ? 11.024 -6.760 15.213 1.00 85.06 397 LEU A O 1
ATOM 2942 N N . ARG A 1 398 ? 12.253 -8.583 14.766 1.00 78.62 398 ARG A N 1
ATOM 2943 C CA . ARG A 1 398 ? 12.273 -9.088 16.152 1.00 78.62 398 ARG A CA 1
ATOM 2944 C C . ARG A 1 398 ? 13.375 -8.478 17.015 1.00 78.62 398 ARG A C 1
ATOM 2946 O O . ARG A 1 398 ? 13.286 -8.528 18.239 1.00 78.62 398 ARG A O 1
ATOM 2953 N N . GLY A 1 399 ? 14.438 -7.979 16.391 1.00 69.12 399 GLY A N 1
ATOM 2954 C CA . GLY A 1 399 ? 15.645 -7.499 17.060 1.00 69.12 399 GLY A CA 1
ATOM 2955 C C . GLY A 1 399 ? 15.716 -5.985 17.222 1.00 69.12 399 GLY A C 1
ATOM 2956 O O . GLY A 1 399 ? 16.787 -5.487 17.545 1.00 69.12 399 GLY A O 1
ATOM 2957 N N . SER A 1 400 ? 14.642 -5.245 16.937 1.00 69.62 400 SER A N 1
ATOM 2958 C CA . SER A 1 400 ? 14.582 -3.776 16.976 1.00 69.62 400 SER A CA 1
ATOM 2959 C C . SER A 1 400 ? 13.212 -3.286 17.459 1.00 69.62 400 SER A C 1
ATOM 2961 O O . SER A 1 400 ? 12.234 -4.029 17.452 1.00 69.62 400 SER A O 1
ATOM 2963 N N . VAL A 1 401 ? 13.139 -2.032 17.918 1.00 75.88 401 VAL A N 1
ATOM 2964 C CA . VAL A 1 401 ? 11.861 -1.369 18.247 1.00 75.88 401 VAL A CA 1
ATOM 2965 C C . VAL A 1 401 ? 11.037 -1.223 16.957 1.00 75.88 401 VAL A C 1
ATOM 2967 O O . VAL A 1 401 ? 11.645 -0.889 15.941 1.00 75.88 401 VAL A O 1
ATOM 2970 N N . PRO A 1 402 ? 9.697 -1.410 16.960 1.00 80.88 402 PRO A N 1
ATOM 2971 C CA . PRO A 1 402 ? 8.873 -1.369 15.745 1.00 80.88 402 PRO A CA 1
ATOM 2972 C C . PRO A 1 402 ? 9.128 -0.169 14.825 1.00 80.88 402 PRO A C 1
ATOM 2974 O O . PRO A 1 402 ? 9.294 -0.357 13.625 1.00 80.88 402 PRO A O 1
ATOM 2977 N N . ALA A 1 403 ? 9.238 1.041 15.387 1.00 78.69 403 ALA A N 1
ATOM 2978 C CA . ALA A 1 403 ? 9.533 2.255 14.625 1.00 78.69 403 ALA A CA 1
ATOM 2979 C C . ALA A 1 403 ? 10.918 2.204 13.952 1.00 78.69 403 ALA A C 1
ATOM 2981 O O . ALA A 1 403 ? 11.028 2.410 12.750 1.00 78.69 403 ALA A O 1
ATOM 2982 N N . LEU A 1 404 ? 11.966 1.834 14.697 1.00 78.31 404 LEU A N 1
ATOM 2983 C CA . LEU A 1 404 ? 13.333 1.734 14.167 1.00 78.31 404 LEU A CA 1
ATOM 2984 C C . LEU A 1 404 ? 13.489 0.592 13.155 1.00 78.31 404 LEU A C 1
ATOM 2986 O O . LEU A 1 404 ? 14.217 0.727 12.174 1.00 78.31 404 LEU A O 1
ATOM 2990 N N . ALA A 1 405 ? 12.809 -0.535 13.387 1.00 83.38 405 ALA A N 1
ATOM 2991 C CA . ALA A 1 405 ? 12.767 -1.647 12.445 1.00 83.38 405 ALA A CA 1
ATOM 2992 C C . ALA A 1 405 ? 12.124 -1.200 11.128 1.00 83.38 4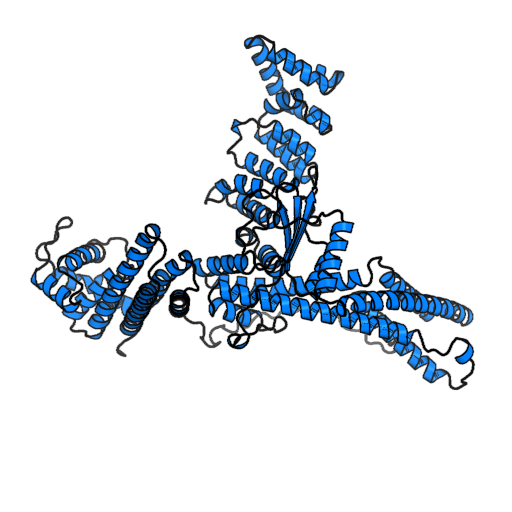05 ALA A C 1
ATOM 2994 O O . ALA A 1 405 ? 12.674 -1.458 10.062 1.00 83.38 405 ALA A O 1
ATOM 2995 N N . ALA A 1 406 ? 10.996 -0.491 11.204 1.00 87.56 406 ALA A N 1
ATOM 2996 C CA . ALA A 1 406 ? 10.296 0.024 10.039 1.00 87.56 406 ALA A CA 1
ATOM 2997 C C . ALA A 1 406 ? 11.110 1.084 9.281 1.00 87.56 406 ALA A C 1
ATOM 2999 O O . ALA A 1 406 ? 11.247 0.972 8.067 1.00 87.56 406 ALA A O 1
ATOM 3000 N N . GLU A 1 407 ? 11.711 2.057 9.973 1.00 85.38 407 GLU A N 1
ATOM 3001 C CA . GLU A 1 407 ? 12.624 3.041 9.369 1.00 85.38 407 GLU A CA 1
ATOM 3002 C C . GLU A 1 407 ? 13.799 2.363 8.654 1.00 85.38 407 GLU A C 1
ATOM 3004 O O . GLU A 1 407 ? 14.085 2.671 7.497 1.00 85.38 407 GLU A O 1
ATOM 3009 N N . GLY A 1 408 ? 14.452 1.401 9.316 1.00 84.00 408 GLY A N 1
ATOM 3010 C CA . GLY A 1 408 ? 15.570 0.654 8.743 1.00 84.00 408 GLY A CA 1
ATOM 3011 C C . GLY A 1 408 ? 15.168 -0.161 7.513 1.00 84.00 408 GLY A C 1
ATOM 3012 O O . GLY A 1 408 ? 15.858 -0.108 6.496 1.00 84.00 408 GLY A O 1
ATOM 3013 N N . ILE A 1 409 ? 14.040 -0.873 7.580 1.00 90.25 409 ILE A N 1
ATOM 3014 C CA . ILE A 1 409 ? 13.515 -1.673 6.466 1.00 90.25 409 ILE A CA 1
ATOM 3015 C C . ILE A 1 409 ? 13.142 -0.777 5.286 1.00 90.25 409 ILE A C 1
ATOM 3017 O O . ILE A 1 409 ? 13.557 -1.067 4.168 1.00 90.25 409 ILE A O 1
ATOM 3021 N N . VAL A 1 410 ? 12.408 0.318 5.512 1.00 90.56 410 VAL A N 1
ATOM 3022 C CA . VAL A 1 410 ? 12.005 1.248 4.444 1.00 90.56 410 VAL A CA 1
ATOM 3023 C C . VAL A 1 410 ? 13.229 1.886 3.790 1.00 90.56 410 VAL A C 1
ATOM 3025 O O . VAL A 1 410 ? 13.328 1.889 2.564 1.00 90.56 410 VAL A O 1
ATOM 3028 N N . ALA A 1 411 ? 14.198 2.364 4.574 1.00 86.12 411 ALA A N 1
ATOM 3029 C CA . ALA A 1 411 ? 15.416 2.964 4.034 1.00 86.12 411 ALA A CA 1
ATOM 3030 C C . ALA A 1 411 ? 16.229 1.966 3.186 1.00 86.12 411 ALA A C 1
ATOM 3032 O O . ALA A 1 411 ? 16.672 2.301 2.081 1.00 86.12 411 ALA A O 1
ATOM 3033 N N . GLN A 1 412 ? 16.398 0.728 3.665 1.00 89.44 412 GLN A N 1
ATOM 3034 C CA . GLN A 1 412 ? 17.101 -0.325 2.923 1.00 89.44 412 GLN A CA 1
ATOM 3035 C C . GLN A 1 412 ? 16.330 -0.752 1.667 1.00 89.44 412 GLN A C 1
ATOM 3037 O O . GLN A 1 412 ? 16.933 -0.895 0.606 1.00 89.44 412 GLN A O 1
ATOM 3042 N N . ALA A 1 413 ? 15.005 -0.884 1.753 1.00 91.94 413 ALA A N 1
ATOM 3043 C CA . ALA A 1 413 ? 14.141 -1.220 0.626 1.00 91.94 413 ALA A CA 1
ATOM 3044 C C . ALA A 1 413 ? 14.192 -0.159 -0.482 1.00 91.94 413 ALA A C 1
ATOM 3046 O O . ALA A 1 413 ? 14.418 -0.496 -1.643 1.00 91.94 413 ALA A O 1
ATOM 3047 N N . ILE A 1 414 ? 14.048 1.126 -0.142 1.00 90.06 414 ILE A N 1
ATOM 3048 C CA . ILE A 1 414 ? 14.135 2.227 -1.115 1.00 90.06 414 ILE A CA 1
ATOM 3049 C C . ILE A 1 414 ? 15.531 2.287 -1.745 1.00 90.06 414 ILE A C 1
ATOM 3051 O O . ILE A 1 414 ? 15.659 2.461 -2.958 1.00 90.06 414 ILE A O 1
ATOM 3055 N N . THR A 1 415 ? 16.586 2.067 -0.955 1.00 89.88 415 THR A N 1
ATOM 3056 C CA . THR A 1 415 ? 17.965 1.992 -1.467 1.00 89.88 415 THR A CA 1
ATOM 3057 C C . THR A 1 415 ? 18.139 0.831 -2.448 1.00 89.88 415 THR A C 1
ATOM 3059 O O . THR A 1 415 ? 18.734 1.005 -3.514 1.00 89.88 415 THR A O 1
ATOM 3062 N N . PHE A 1 416 ? 17.584 -0.337 -2.126 1.00 91.81 416 PHE A N 1
ATOM 3063 C CA . PHE A 1 416 ? 17.606 -1.514 -2.987 1.00 91.81 416 PHE A CA 1
ATOM 3064 C C . PHE A 1 416 ? 16.850 -1.279 -4.302 1.00 91.81 416 PHE A C 1
ATOM 3066 O O . PHE A 1 416 ? 17.406 -1.494 -5.382 1.00 91.81 416 PHE A O 1
ATOM 3073 N N . VAL A 1 417 ? 15.617 -0.765 -4.233 1.00 92.00 417 VAL A N 1
ATOM 3074 C CA . VAL A 1 417 ? 14.807 -0.426 -5.416 1.00 92.00 417 VAL A CA 1
ATOM 3075 C C . VAL A 1 417 ? 15.537 0.597 -6.285 1.00 92.00 417 VAL A C 1
ATOM 3077 O O . VAL A 1 417 ? 15.616 0.420 -7.502 1.00 92.00 417 VAL A O 1
ATOM 3080 N N . ARG A 1 418 ? 16.159 1.617 -5.682 1.00 92.38 418 ARG A N 1
ATOM 3081 C CA . ARG A 1 418 ? 16.982 2.600 -6.398 1.00 92.38 418 ARG A CA 1
ATOM 3082 C C . ARG A 1 418 ? 18.155 1.958 -7.125 1.00 92.38 418 ARG A C 1
ATOM 3084 O O . ARG A 1 418 ? 18.373 2.241 -8.305 1.00 92.38 418 ARG A O 1
ATOM 3091 N N . ALA A 1 419 ? 18.904 1.093 -6.444 1.00 91.75 419 ALA A N 1
ATOM 3092 C CA . ALA A 1 419 ? 20.039 0.391 -7.031 1.00 91.75 419 ALA A CA 1
ATOM 3093 C C . ALA A 1 419 ? 19.604 -0.481 -8.218 1.00 91.75 419 ALA A C 1
ATOM 3095 O O . ALA A 1 419 ? 20.200 -0.389 -9.292 1.00 91.75 419 ALA A O 1
ATOM 3096 N N . ARG A 1 420 ? 18.520 -1.254 -8.067 1.00 92.94 420 ARG A N 1
ATOM 3097 C CA . ARG A 1 420 ? 17.953 -2.099 -9.130 1.00 92.94 420 ARG A CA 1
ATOM 3098 C C . ARG A 1 420 ? 17.407 -1.293 -10.308 1.00 92.94 420 ARG A C 1
ATOM 3100 O O . ARG A 1 420 ? 17.623 -1.686 -11.452 1.00 92.94 420 ARG A O 1
ATOM 3107 N N . THR A 1 421 ? 16.753 -0.163 -10.047 1.00 92.31 421 THR A N 1
ATOM 3108 C CA . THR A 1 421 ? 16.223 0.729 -11.092 1.00 92.31 421 THR A CA 1
ATOM 3109 C C . THR A 1 421 ? 17.362 1.347 -11.903 1.00 92.31 421 THR A C 1
ATOM 3111 O O . THR A 1 421 ? 17.364 1.265 -13.130 1.00 92.31 421 THR A O 1
ATOM 3114 N N . ARG A 1 422 ? 18.394 1.881 -11.230 1.00 93.06 422 ARG A N 1
ATOM 3115 C CA . ARG A 1 422 ? 19.585 2.431 -11.901 1.00 93.06 422 ARG A CA 1
ATOM 3116 C C . ARG A 1 422 ? 20.383 1.360 -12.645 1.00 93.06 422 ARG A C 1
ATOM 3118 O O . ARG A 1 422 ? 20.873 1.639 -13.733 1.00 93.06 422 ARG A O 1
ATOM 3125 N N . ALA A 1 423 ? 20.513 0.153 -12.092 1.00 92.88 423 ALA A N 1
ATOM 3126 C CA . ALA A 1 423 ? 21.168 -0.963 -12.774 1.00 92.88 423 ALA A CA 1
ATOM 3127 C C . ALA A 1 423 ? 20.431 -1.336 -14.068 1.00 92.88 423 ALA A C 1
ATOM 3129 O O . ALA A 1 423 ? 21.057 -1.391 -15.119 1.00 92.88 423 ALA A O 1
ATOM 3130 N N . CYS A 1 424 ? 19.102 -1.473 -14.016 1.00 93.94 424 CYS A N 1
ATOM 3131 C CA . CYS A 1 424 ? 18.280 -1.766 -15.191 1.00 93.94 424 CYS A CA 1
ATOM 3132 C C . CYS A 1 424 ? 18.409 -0.696 -16.286 1.00 93.94 424 CYS A C 1
ATOM 3134 O O . CYS A 1 424 ? 18.554 -1.040 -17.459 1.00 93.94 424 CYS A O 1
ATOM 3136 N N . ALA A 1 425 ? 18.420 0.586 -15.904 1.00 94.00 425 ALA A N 1
ATOM 3137 C CA . ALA A 1 425 ? 18.607 1.687 -16.842 1.00 94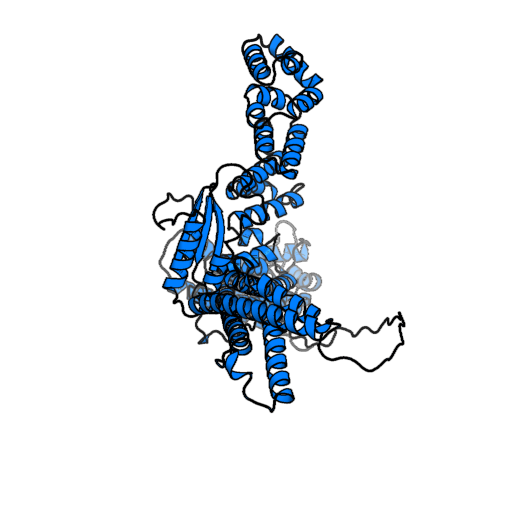.00 425 ALA A CA 1
ATOM 3138 C C . ALA A 1 425 ? 20.015 1.673 -17.472 1.00 94.00 425 ALA A C 1
ATOM 3140 O O . ALA A 1 425 ? 20.140 1.800 -18.687 1.00 94.00 425 ALA A O 1
ATOM 3141 N N . ARG A 1 426 ? 21.076 1.430 -16.682 1.00 95.31 426 ARG A N 1
ATOM 3142 C CA . ARG A 1 426 ? 22.458 1.295 -17.192 1.00 95.31 426 ARG A CA 1
ATOM 3143 C C . ARG A 1 426 ? 22.618 0.100 -18.125 1.00 95.31 426 ARG A C 1
ATOM 3145 O O . ARG A 1 426 ? 23.284 0.212 -19.151 1.00 95.31 426 ARG A O 1
ATOM 3152 N N . ASP A 1 427 ? 22.008 -1.027 -17.773 1.00 94.25 427 ASP A N 1
ATOM 3153 C CA . ASP A 1 427 ? 21.973 -2.209 -18.628 1.00 94.25 427 ASP A CA 1
ATOM 3154 C C . ASP A 1 427 ? 21.265 -1.905 -19.946 1.00 94.25 427 ASP A C 1
ATOM 3156 O O . ASP A 1 427 ? 21.775 -2.287 -20.994 1.00 94.25 427 ASP A O 1
ATOM 3160 N N . GLY A 1 428 ? 20.158 -1.158 -19.901 1.00 93.12 428 GLY A N 1
ATOM 3161 C CA . GLY A 1 428 ? 19.464 -0.668 -21.089 1.00 93.12 428 GLY A CA 1
ATOM 3162 C C . GLY A 1 428 ? 20.373 0.174 -21.980 1.00 93.12 428 GLY A C 1
ATOM 3163 O O . GLY A 1 428 ? 20.528 -0.154 -23.151 1.00 93.12 428 GLY A O 1
ATOM 3164 N N . VAL A 1 429 ? 21.053 1.189 -21.429 1.00 94.94 429 VAL A N 1
ATOM 3165 C CA . VAL A 1 429 ? 22.016 2.020 -22.182 1.00 94.94 429 VAL A CA 1
ATOM 3166 C C . VAL A 1 429 ? 23.084 1.157 -22.853 1.00 94.94 429 VAL A C 1
ATOM 3168 O O . VAL A 1 429 ? 23.317 1.297 -24.051 1.00 94.94 429 VAL A O 1
ATOM 3171 N N . ARG A 1 430 ? 23.704 0.231 -22.111 1.00 94.50 430 ARG A N 1
ATOM 3172 C CA . ARG A 1 430 ? 24.709 -0.692 -22.661 1.00 94.50 430 ARG A CA 1
ATOM 3173 C C . ARG A 1 430 ? 24.142 -1.511 -23.822 1.00 94.50 430 ARG A C 1
ATOM 3175 O O . ARG A 1 430 ? 24.743 -1.542 -24.888 1.00 94.50 430 ARG A O 1
ATOM 3182 N N . VAL A 1 431 ? 22.980 -2.126 -23.623 1.00 92.12 431 VAL A N 1
ATOM 3183 C CA . VAL A 1 431 ? 22.319 -2.979 -24.616 1.00 92.12 431 VAL A CA 1
ATOM 3184 C C . VAL A 1 431 ? 21.943 -2.188 -25.881 1.00 92.12 431 VAL A C 1
ATOM 3186 O O . VAL A 1 431 ? 22.133 -2.683 -26.992 1.00 92.12 431 VAL A O 1
ATOM 3189 N N . MET A 1 432 ? 21.489 -0.936 -25.743 1.00 93.50 432 MET A N 1
ATOM 3190 C CA . MET A 1 432 ? 21.231 -0.058 -26.891 1.00 93.50 432 MET A CA 1
ATOM 3191 C C . MET A 1 432 ? 22.520 0.327 -27.628 1.00 93.50 432 MET A C 1
ATOM 3193 O O . MET A 1 432 ? 22.555 0.304 -28.858 1.00 93.50 432 MET A O 1
ATOM 3197 N N . LEU A 1 433 ? 23.599 0.640 -26.900 1.00 90.69 433 LEU A N 1
ATOM 3198 C CA . LEU A 1 433 ? 24.908 0.936 -27.491 1.00 90.69 433 LEU A CA 1
ATOM 3199 C C . LEU A 1 433 ? 25.486 -0.272 -28.237 1.00 90.69 433 LEU A C 1
ATOM 3201 O O . LEU A 1 433 ? 26.055 -0.098 -29.313 1.00 90.69 433 LEU A O 1
ATOM 3205 N N . ASP A 1 434 ? 25.297 -1.489 -27.726 1.00 87.44 434 ASP A N 1
ATOM 3206 C CA . ASP A 1 434 ? 25.714 -2.716 -28.409 1.00 87.44 434 ASP A CA 1
ATOM 3207 C C . ASP A 1 434 ? 24.987 -2.879 -29.752 1.00 87.44 434 ASP A C 1
ATOM 3209 O O . ASP A 1 434 ? 25.616 -3.219 -30.756 1.00 87.44 434 ASP A O 1
ATOM 3213 N N . VAL A 1 435 ? 23.691 -2.549 -29.820 1.00 86.44 435 VAL A N 1
ATOM 3214 C CA . VAL A 1 435 ? 22.937 -2.529 -31.086 1.00 86.44 435 VAL A CA 1
ATOM 3215 C C . VAL A 1 435 ? 23.417 -1.440 -32.036 1.00 86.44 435 VAL A C 1
ATOM 3217 O O . VAL A 1 435 ? 23.582 -1.718 -33.224 1.00 86.44 435 VAL A O 1
ATOM 3220 N N . ILE A 1 436 ? 23.703 -0.233 -31.545 1.00 86.62 436 ILE A N 1
ATOM 3221 C CA . ILE A 1 436 ? 24.245 0.865 -32.365 1.00 86.62 436 ILE A CA 1
ATOM 3222 C C . ILE A 1 436 ? 25.618 0.486 -32.940 1.00 86.62 436 ILE A C 1
ATOM 3224 O O . ILE A 1 436 ? 25.882 0.719 -34.116 1.00 86.62 436 ILE A O 1
ATOM 3228 N N . ASN A 1 437 ? 26.475 -0.152 -32.144 1.00 84.56 437 ASN A N 1
ATOM 3229 C CA . ASN A 1 437 ? 27.810 -0.583 -32.566 1.00 84.56 437 ASN A CA 1
ATOM 3230 C C . ASN A 1 437 ? 27.769 -1.803 -33.497 1.00 84.56 437 ASN A C 1
ATOM 3232 O O . ASN A 1 437 ? 28.632 -1.969 -34.358 1.00 84.56 437 ASN A O 1
ATOM 3236 N N . ALA A 1 438 ? 26.783 -2.688 -33.333 1.00 79.12 438 ALA A N 1
ATOM 3237 C CA . ALA A 1 438 ? 26.621 -3.843 -34.208 1.00 79.12 438 ALA A CA 1
ATOM 3238 C C . ALA A 1 438 ? 26.071 -3.447 -35.589 1.00 79.12 438 ALA A C 1
ATOM 3240 O O . ALA A 1 438 ? 26.404 -4.071 -36.599 1.00 79.12 438 ALA A O 1
ATOM 3241 N N . THR A 1 439 ? 25.245 -2.401 -35.644 1.00 73.75 439 THR A N 1
ATOM 3242 C CA . THR A 1 439 ? 24.661 -1.857 -36.880 1.00 73.75 439 THR A CA 1
ATOM 3243 C C . THR A 1 439 ? 25.617 -0.886 -37.582 1.00 73.75 439 THR A C 1
ATOM 3245 O O . THR A 1 439 ? 25.746 -0.941 -38.807 1.00 73.75 439 THR A O 1
ATOM 3248 N N . GLY A 1 440 ? 26.362 -0.082 -36.816 1.00 62.12 440 GLY A N 1
ATOM 3249 C CA . GLY A 1 440 ? 27.380 0.855 -37.285 1.00 62.12 440 GLY A CA 1
ATOM 3250 C C . GLY A 1 440 ? 28.809 0.323 -37.155 1.00 62.12 440 GLY A C 1
ATOM 3251 O O . GLY A 1 440 ? 29.432 0.431 -36.105 1.00 62.12 440 GLY A O 1
ATOM 3252 N N . SER A 1 441 ? 29.381 -0.161 -38.258 1.00 45.56 441 SER A N 1
ATOM 3253 C CA . SER A 1 441 ? 30.799 0.104 -38.515 1.00 45.56 441 SER A CA 1
ATOM 3254 C C . SER A 1 441 ? 30.821 1.336 -39.417 1.00 45.56 441 SER A C 1
ATOM 3256 O O . SER A 1 441 ? 30.110 1.361 -40.418 1.00 45.56 441 SER A O 1
ATOM 3258 N N . ASP A 1 442 ? 31.604 2.356 -39.058 1.00 42.00 442 ASP A N 1
ATOM 3259 C CA . ASP A 1 442 ? 31.831 3.604 -39.818 1.00 42.00 442 ASP A CA 1
ATOM 3260 C C . ASP A 1 442 ? 32.379 3.389 -41.249 1.00 42.00 442 ASP A C 1
ATOM 3262 O O . ASP A 1 442 ? 32.690 4.335 -41.973 1.00 42.00 442 ASP A O 1
ATOM 3266 N N . ASP A 1 443 ? 32.465 2.143 -41.701 1.00 38.31 443 ASP A N 1
ATOM 3267 C CA . ASP A 1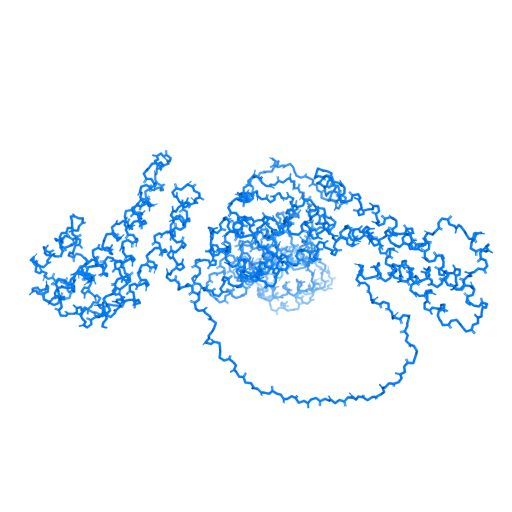 443 ? 32.730 1.785 -43.077 1.00 38.31 443 ASP A CA 1
ATOM 3268 C C . ASP A 1 443 ? 31.392 1.753 -43.813 1.00 38.31 443 ASP A C 1
ATOM 3270 O O . ASP A 1 443 ? 30.681 0.744 -43.837 1.00 38.31 443 ASP A O 1
ATOM 3274 N N . GLY A 1 444 ? 31.036 2.896 -44.406 1.00 34.94 444 GLY A N 1
ATOM 3275 C CA . GLY A 1 444 ? 29.867 3.018 -45.270 1.00 34.94 444 GLY A CA 1
ATOM 3276 C C . GLY A 1 444 ? 29.793 1.898 -46.324 1.00 34.94 444 GLY A C 1
ATOM 3277 O O . GLY A 1 444 ? 30.785 1.215 -46.595 1.00 34.94 444 GLY A O 1
ATOM 3278 N N . PRO A 1 445 ? 28.640 1.714 -46.989 1.00 40.62 445 PRO A N 1
ATOM 3279 C CA . PRO A 1 445 ? 28.421 0.622 -47.946 1.00 40.62 445 PRO A CA 1
ATOM 3280 C C . PRO A 1 445 ? 29.506 0.510 -49.041 1.00 40.62 445 PRO A C 1
ATOM 3282 O O . PRO A 1 445 ? 29.738 -0.577 -49.560 1.00 40.62 445 PRO A O 1
ATOM 3285 N N . ALA A 1 446 ? 30.236 1.596 -49.321 1.00 36.88 446 ALA A N 1
ATOM 3286 C CA . ALA A 1 446 ? 31.367 1.651 -50.247 1.00 36.88 446 ALA A CA 1
ATOM 3287 C C . ALA A 1 446 ? 32.669 0.958 -49.767 1.00 36.88 446 ALA A C 1
ATOM 3289 O O . ALA A 1 446 ? 33.521 0.641 -50.592 1.00 36.88 446 ALA A O 1
ATOM 3290 N N . ALA A 1 447 ? 32.858 0.711 -48.467 1.00 35.81 447 ALA A N 1
ATOM 3291 C CA . ALA A 1 447 ? 34.065 0.070 -47.925 1.00 35.81 447 ALA A CA 1
ATOM 3292 C C . ALA A 1 447 ? 33.933 -1.463 -47.798 1.00 35.81 447 ALA A C 1
ATOM 3294 O O . ALA A 1 447 ? 34.937 -2.180 -47.836 1.00 35.81 447 ALA A O 1
ATOM 3295 N N . ARG A 1 448 ? 32.700 -1.991 -47.756 1.00 43.97 448 ARG A N 1
ATOM 3296 C CA . ARG A 1 448 ? 32.433 -3.443 -47.758 1.00 43.97 448 ARG A CA 1
ATOM 3297 C C . ARG A 1 448 ? 32.720 -4.112 -49.108 1.00 43.97 448 ARG A C 1
ATOM 3299 O O . ARG A 1 448 ? 33.012 -5.300 -49.140 1.00 43.97 448 ARG A O 1
ATOM 3306 N N . GLU A 1 449 ? 32.751 -3.354 -50.204 1.00 38.25 449 GLU A N 1
ATOM 3307 C CA . GLU A 1 449 ? 33.105 -3.870 -51.538 1.00 38.25 449 GLU A CA 1
ATOM 3308 C C . GLU A 1 449 ? 34.626 -4.032 -51.767 1.00 38.25 449 GLU A C 1
ATOM 3310 O O . GLU A 1 449 ? 35.033 -4.652 -52.749 1.00 38.25 449 GLU A O 1
ATOM 3315 N N . ALA A 1 450 ? 35.490 -3.519 -50.877 1.00 36.25 450 ALA A N 1
ATOM 3316 C CA . ALA A 1 450 ? 36.928 -3.386 -51.155 1.00 36.25 450 ALA A CA 1
ATOM 3317 C C . ALA A 1 450 ? 37.852 -4.453 -50.524 1.00 36.25 450 ALA A C 1
ATOM 3319 O O . ALA A 1 450 ? 39.049 -4.458 -50.813 1.00 36.25 450 ALA A O 1
ATOM 3320 N N . SER A 1 451 ? 37.359 -5.374 -49.688 1.00 35.38 451 SER A N 1
ATOM 3321 C CA . SER A 1 451 ? 38.221 -6.339 -48.980 1.00 35.38 451 SER A CA 1
ATOM 3322 C C . SER A 1 451 ? 37.912 -7.790 -49.359 1.00 35.38 451 SER A C 1
ATOM 3324 O O . SER A 1 451 ? 37.119 -8.461 -48.722 1.00 35.38 451 SER A O 1
ATOM 3326 N N . GLY A 1 452 ? 38.591 -8.305 -50.391 1.00 35.53 452 GLY A N 1
ATOM 3327 C CA . GLY A 1 452 ? 38.443 -9.658 -50.967 1.00 35.53 452 GLY A CA 1
ATOM 3328 C C . GLY A 1 452 ? 38.810 -10.864 -50.076 1.00 35.53 452 GLY A C 1
ATOM 3329 O O . GLY A 1 452 ? 39.250 -11.887 -50.593 1.00 35.53 452 GLY A O 1
ATOM 3330 N N . SER A 1 453 ? 38.625 -10.776 -48.757 1.00 37.81 453 SER A N 1
ATOM 3331 C CA . SER A 1 453 ? 38.732 -11.877 -47.786 1.00 37.81 453 SER A CA 1
ATOM 3332 C C . SER A 1 453 ? 37.444 -11.940 -46.946 1.00 37.81 453 SER A C 1
ATOM 3334 O O . SER A 1 453 ? 37.445 -11.737 -45.733 1.00 37.81 453 SER A O 1
ATOM 3336 N N . VAL A 1 454 ? 36.324 -12.160 -47.634 1.00 41.69 454 VAL A N 1
ATOM 3337 C CA . VAL A 1 454 ? 34.984 -11.735 -47.199 1.00 41.69 454 VAL A CA 1
ATOM 3338 C C . VAL A 1 454 ? 34.261 -12.749 -46.289 1.00 41.69 454 VAL A C 1
ATOM 3340 O O . VAL A 1 454 ? 33.589 -12.354 -45.343 1.00 41.69 454 VAL A O 1
ATOM 3343 N N . ALA A 1 455 ? 34.452 -14.060 -46.470 1.00 38.44 455 ALA A N 1
ATOM 3344 C CA . ALA A 1 455 ? 33.579 -15.056 -45.825 1.00 38.44 455 ALA A CA 1
ATOM 3345 C C . ALA A 1 455 ? 33.693 -15.134 -44.282 1.00 38.44 455 ALA A C 1
ATOM 3347 O O . ALA A 1 455 ? 32.693 -15.332 -43.595 1.00 38.44 455 ALA A O 1
ATOM 3348 N N . GLY A 1 456 ? 34.894 -14.968 -43.713 1.00 35.81 456 GLY A N 1
ATOM 3349 C CA . GLY A 1 456 ? 35.107 -15.053 -42.256 1.00 35.81 456 GLY A CA 1
ATOM 3350 C C . GLY A 1 456 ? 34.764 -13.765 -41.493 1.00 35.81 456 GLY A C 1
ATOM 3351 O O . GLY A 1 456 ? 34.260 -13.814 -40.370 1.00 35.81 456 GLY A O 1
ATOM 3352 N N . ALA A 1 457 ? 35.001 -12.603 -42.108 1.00 40.78 457 ALA A N 1
ATOM 3353 C CA . ALA A 1 457 ? 34.701 -11.297 -41.521 1.00 40.78 457 ALA A CA 1
ATOM 3354 C C . ALA A 1 457 ? 33.195 -10.979 -41.570 1.00 40.78 457 ALA A C 1
ATOM 3356 O O . ALA A 1 457 ? 32.650 -10.490 -40.581 1.00 40.78 457 ALA A O 1
ATOM 3357 N N . GLU A 1 458 ? 32.501 -11.344 -42.655 1.00 49.88 458 GLU A N 1
ATOM 3358 C CA . GLU A 1 458 ? 31.040 -11.215 -42.752 1.00 49.88 458 GLU A CA 1
ATOM 3359 C C . GLU A 1 458 ? 30.315 -12.097 -41.730 1.00 49.88 458 GLU A C 1
ATOM 3361 O O . GLU A 1 458 ? 29.405 -11.627 -41.051 1.00 49.88 458 GLU A O 1
ATOM 3366 N N . SER A 1 459 ? 30.766 -13.342 -41.535 1.00 51.00 459 SER A N 1
ATOM 3367 C CA . SER A 1 459 ? 30.164 -14.248 -40.549 1.00 51.00 459 SER A CA 1
ATOM 3368 C C . SER A 1 459 ? 30.285 -13.718 -39.114 1.00 51.00 459 SER A C 1
ATOM 3370 O O . SER A 1 459 ? 29.345 -13.852 -38.338 1.00 51.00 459 SER A O 1
ATOM 3372 N N . SER A 1 460 ? 31.408 -13.091 -38.747 1.00 55.59 460 SER A N 1
ATOM 3373 C CA . SER A 1 460 ? 31.601 -12.532 -37.397 1.00 55.59 460 SER A CA 1
ATOM 3374 C C . SER A 1 460 ? 30.855 -11.211 -37.163 1.00 55.59 460 SER A C 1
ATOM 3376 O O . SER A 1 460 ? 30.454 -10.922 -36.036 1.00 55.59 460 SER A O 1
ATOM 3378 N N . ALA A 1 461 ? 30.641 -10.400 -38.202 1.00 62.28 461 ALA A N 1
ATOM 3379 C CA . ALA A 1 461 ? 29.805 -9.201 -38.122 1.00 62.28 461 ALA A CA 1
ATOM 3380 C C . ALA A 1 461 ? 28.318 -9.557 -37.956 1.00 62.28 461 ALA A C 1
ATOM 3382 O O . ALA A 1 461 ? 27.647 -8.991 -37.096 1.00 62.28 461 ALA A O 1
ATOM 3383 N N . LEU A 1 462 ? 27.837 -10.552 -38.706 1.00 63.25 462 LEU A N 1
ATOM 3384 C CA . LEU A 1 462 ? 26.461 -11.047 -38.611 1.00 63.25 462 LEU A CA 1
ATOM 3385 C C . LEU A 1 462 ? 26.171 -11.720 -37.262 1.00 63.25 462 LEU A C 1
ATOM 3387 O O . LEU A 1 462 ? 25.108 -11.504 -36.687 1.00 63.25 462 LEU A O 1
ATOM 3391 N N . LEU A 1 463 ? 27.129 -12.477 -36.711 1.00 64.12 463 LEU A N 1
ATOM 3392 C CA . LEU A 1 463 ? 26.997 -13.063 -35.370 1.00 64.12 463 LEU A CA 1
ATOM 3393 C C . LEU A 1 463 ? 26.890 -11.989 -34.276 1.00 64.12 463 LEU A C 1
ATOM 3395 O O . LEU A 1 463 ? 26.039 -12.108 -33.397 1.00 64.12 463 LEU A O 1
ATOM 3399 N N . ARG A 1 464 ? 27.690 -10.915 -34.364 1.00 70.50 464 ARG A N 1
ATOM 3400 C CA . ARG A 1 464 ? 27.608 -9.773 -33.435 1.00 70.50 464 ARG A CA 1
ATOM 3401 C C . ARG A 1 464 ? 26.272 -9.035 -33.535 1.00 70.50 464 ARG A C 1
ATOM 3403 O O . ARG A 1 464 ? 25.709 -8.668 -32.511 1.00 70.50 464 ARG A O 1
ATOM 3410 N N . GLN A 1 465 ? 25.743 -8.858 -34.745 1.00 72.88 465 GLN A N 1
ATOM 3411 C CA . GLN A 1 465 ? 24.412 -8.277 -34.962 1.00 72.88 465 GLN A CA 1
ATOM 3412 C C . GLN A 1 465 ? 23.307 -9.140 -34.353 1.00 72.88 465 GLN A C 1
ATOM 3414 O O . GLN A 1 465 ? 22.496 -8.635 -33.583 1.00 72.88 465 GLN A O 1
ATOM 3419 N N . ALA A 1 466 ? 23.330 -10.450 -34.602 1.00 72.56 466 ALA A N 1
ATOM 3420 C CA . ALA A 1 466 ? 22.361 -11.377 -34.026 1.00 72.56 466 ALA A CA 1
ATOM 3421 C C . ALA A 1 466 ? 22.429 -11.434 -32.487 1.00 72.56 466 ALA A C 1
ATOM 3423 O O . ALA A 1 466 ? 21.407 -11.585 -31.822 1.00 72.56 466 ALA A O 1
ATOM 3424 N N . GLU A 1 467 ? 23.616 -11.324 -31.888 1.00 80.31 467 GLU A N 1
ATOM 3425 C CA . GLU A 1 467 ? 23.777 -11.258 -30.429 1.00 80.31 467 GLU A CA 1
ATOM 3426 C C . GLU A 1 467 ? 23.263 -9.935 -29.839 1.00 80.31 467 GLU A C 1
ATOM 3428 O O . GLU A 1 467 ? 22.559 -9.948 -28.826 1.00 80.31 467 GLU A O 1
ATOM 3433 N N . ALA A 1 468 ? 23.516 -8.806 -30.507 1.00 81.00 468 ALA A N 1
ATOM 3434 C CA . ALA A 1 468 ? 23.008 -7.501 -30.090 1.00 81.00 468 ALA A CA 1
ATOM 3435 C C . ALA A 1 468 ? 21.470 -7.423 -30.179 1.00 81.00 468 ALA A C 1
ATOM 3437 O O . ALA A 1 468 ? 20.810 -6.984 -29.235 1.00 81.00 468 ALA A O 1
ATOM 3438 N N . TRP A 1 469 ? 20.873 -7.927 -31.264 1.00 82.69 469 TRP A N 1
ATOM 3439 C CA . TRP A 1 469 ? 19.414 -7.980 -31.430 1.00 82.69 469 TRP A CA 1
ATOM 3440 C C . TRP A 1 469 ? 18.743 -8.912 -30.415 1.00 82.69 469 TRP A C 1
ATOM 3442 O O . TRP A 1 469 ? 17.692 -8.574 -29.863 1.00 82.69 469 TRP A O 1
ATOM 3452 N N . ARG A 1 470 ? 19.376 -10.053 -30.103 1.00 82.94 470 ARG A N 1
ATOM 3453 C CA . ARG A 1 470 ? 18.938 -10.946 -29.017 1.00 82.94 470 ARG A CA 1
ATOM 3454 C C . ARG A 1 470 ? 18.988 -10.257 -27.660 1.00 82.94 470 ARG A C 1
ATOM 3456 O O . ARG A 1 470 ? 18.049 -10.397 -26.883 1.00 82.94 470 ARG A O 1
ATOM 3463 N N . SER A 1 471 ? 20.040 -9.488 -27.399 1.00 85.25 471 SER A N 1
ATOM 3464 C CA . SER A 1 471 ? 20.223 -8.768 -26.136 1.00 85.25 471 SER A CA 1
ATOM 3465 C C . SER A 1 471 ? 19.168 -7.676 -25.933 1.00 85.25 471 SER A C 1
ATOM 3467 O O . SER A 1 471 ? 18.564 -7.622 -24.862 1.00 85.25 471 SER A O 1
ATOM 3469 N N . VAL A 1 472 ? 18.864 -6.868 -26.962 1.00 85.94 472 VAL A N 1
ATOM 3470 C CA . VAL A 1 472 ? 17.752 -5.894 -26.905 1.00 85.94 472 VAL A CA 1
ATOM 3471 C C . VAL A 1 472 ? 16.406 -6.600 -26.741 1.00 85.94 472 VAL A C 1
ATOM 3473 O O . VAL A 1 472 ? 15.618 -6.202 -25.885 1.00 85.94 472 VAL A O 1
ATOM 3476 N N . SER A 1 473 ? 16.154 -7.678 -27.491 1.00 84.88 473 SER A N 1
ATOM 3477 C CA . SER A 1 473 ? 14.909 -8.452 -27.372 1.00 84.88 473 SER A CA 1
ATOM 3478 C C . SER A 1 473 ? 14.717 -9.002 -25.955 1.00 84.88 473 SER A C 1
ATOM 3480 O O . SER A 1 473 ? 13.645 -8.854 -25.370 1.00 84.88 473 SER A O 1
ATOM 3482 N N . ALA A 1 474 ? 15.769 -9.583 -25.371 1.00 87.19 474 ALA A N 1
ATOM 3483 C CA . ALA A 1 474 ? 15.752 -10.116 -24.014 1.00 87.19 474 ALA A CA 1
ATOM 3484 C C . ALA A 1 474 ? 15.562 -9.012 -22.964 1.00 87.19 474 ALA A C 1
ATOM 3486 O O . ALA A 1 474 ? 14.785 -9.184 -22.024 1.00 87.19 474 ALA A O 1
ATOM 3487 N N . TRP A 1 475 ? 16.223 -7.862 -23.132 1.00 90.19 475 TRP A N 1
ATOM 3488 C CA . TRP A 1 475 ? 16.078 -6.732 -22.215 1.00 90.19 475 TRP A CA 1
ATOM 3489 C C . TRP A 1 475 ? 14.663 -6.143 -22.239 1.00 90.19 475 TRP A C 1
ATOM 3491 O O . TRP A 1 475 ? 14.129 -5.836 -21.173 1.00 90.19 475 TRP A O 1
ATOM 3501 N N . LEU A 1 476 ? 14.031 -6.055 -23.416 1.00 85.06 476 LEU A N 1
ATOM 3502 C CA . LEU A 1 476 ? 12.632 -5.637 -23.585 1.00 85.06 476 LEU A CA 1
ATOM 3503 C C . LEU A 1 476 ? 11.623 -6.691 -23.092 1.00 85.06 476 LEU A C 1
ATOM 3505 O O . LEU A 1 476 ? 10.450 -6.375 -22.907 1.00 85.06 476 LEU A O 1
ATOM 3509 N N . GLY A 1 477 ? 12.062 -7.929 -22.841 1.00 82.56 477 GLY A N 1
ATOM 3510 C CA . GLY A 1 477 ? 11.187 -9.037 -22.451 1.00 82.56 477 GLY A CA 1
ATOM 3511 C C . GLY A 1 477 ? 10.379 -9.621 -23.615 1.00 82.56 477 GLY A C 1
ATOM 3512 O O . GLY A 1 477 ? 9.299 -10.166 -23.395 1.00 82.56 477 GLY A O 1
ATOM 3513 N N . LEU A 1 478 ? 10.881 -9.494 -24.846 1.00 81.12 478 LEU A N 1
ATOM 3514 C CA . LEU A 1 478 ? 10.294 -10.098 -26.041 1.00 81.12 478 LEU A CA 1
ATOM 3515 C C . LEU A 1 478 ? 10.628 -11.596 -26.121 1.00 81.12 478 LEU A C 1
ATOM 3517 O O . LEU A 1 478 ? 11.557 -12.083 -25.473 1.00 81.12 478 LEU A O 1
ATOM 3521 N N . ALA A 1 479 ? 9.866 -12.336 -26.932 1.00 72.31 479 ALA A N 1
ATOM 3522 C CA . ALA A 1 479 ? 10.104 -13.762 -27.146 1.00 72.31 479 ALA A CA 1
ATOM 3523 C C . ALA A 1 479 ? 11.548 -14.021 -27.637 1.00 72.31 479 ALA A C 1
ATOM 3525 O O . ALA A 1 479 ? 12.042 -13.268 -28.485 1.00 72.31 479 ALA A O 1
ATOM 3526 N N . PRO A 1 480 ? 12.220 -15.076 -27.133 1.00 67.00 480 PRO A N 1
ATOM 3527 C CA . PRO A 1 480 ? 13.589 -15.386 -27.523 1.00 67.00 480 PRO A CA 1
ATOM 3528 C C . PRO A 1 480 ? 13.670 -15.688 -29.023 1.00 67.00 480 PRO A C 1
ATOM 3530 O O . PRO A 1 480 ? 12.786 -16.338 -29.584 1.00 67.00 480 PRO A O 1
ATOM 3533 N N . TRP A 1 481 ? 14.735 -15.217 -29.676 1.00 63.09 481 TRP A N 1
ATOM 3534 C CA . TRP A 1 481 ? 15.016 -15.593 -31.062 1.00 63.09 481 TRP A CA 1
ATOM 3535 C C . TRP A 1 481 ? 15.329 -17.092 -31.150 1.00 63.09 481 TRP A C 1
ATOM 3537 O O . TRP A 1 481 ? 16.027 -17.607 -30.272 1.00 63.09 481 TRP A O 1
ATOM 3547 N N . PRO A 1 482 ? 14.868 -17.790 -32.201 1.00 55.41 482 PRO A N 1
ATOM 3548 C CA . PRO A 1 482 ? 15.288 -19.160 -32.455 1.00 55.41 482 PRO A CA 1
ATOM 3549 C C . PRO A 1 482 ? 16.802 -19.209 -32.698 1.00 55.41 482 PRO A C 1
ATOM 3551 O O . PRO A 1 482 ? 17.367 -18.345 -33.372 1.00 55.41 482 PRO A O 1
ATOM 3554 N N . ASP A 1 483 ? 17.473 -20.214 -32.133 1.00 50.94 483 ASP A N 1
ATOM 3555 C CA . ASP A 1 483 ? 18.911 -20.384 -32.316 1.00 50.94 483 ASP A CA 1
ATOM 3556 C C . ASP A 1 483 ? 19.235 -20.627 -33.795 1.00 50.94 483 ASP A C 1
ATOM 3558 O O . ASP A 1 483 ? 18.855 -21.638 -34.389 1.00 50.94 483 ASP A O 1
ATOM 3562 N N . ALA A 1 484 ? 19.990 -19.704 -34.392 1.00 41.03 484 ALA A N 1
ATOM 3563 C CA . ALA A 1 484 ? 20.606 -19.888 -35.698 1.00 41.03 484 ALA A CA 1
ATOM 3564 C C . ALA A 1 484 ? 21.786 -20.871 -35.572 1.00 41.03 484 ALA A C 1
ATOM 3566 O O . ALA A 1 484 ? 22.951 -20.477 -35.584 1.00 41.03 484 ALA A O 1
ATOM 3567 N N . GLY A 1 485 ? 21.487 -22.158 -35.387 1.00 36.50 485 GLY A N 1
ATOM 3568 C CA . GLY A 1 485 ? 22.504 -23.201 -35.279 1.00 36.50 485 GLY A CA 1
ATOM 3569 C C . GLY A 1 485 ? 21.947 -24.560 -34.875 1.00 36.50 485 GLY A C 1
ATOM 3570 O O . GLY A 1 485 ? 22.078 -24.960 -33.724 1.00 36.50 485 GLY A O 1
ATOM 3571 N N . GLY A 1 486 ? 21.369 -25.297 -35.824 1.00 28.48 486 GLY A N 1
ATOM 3572 C CA . GLY A 1 486 ? 20.953 -26.677 -35.579 1.00 28.48 486 GLY A CA 1
ATOM 3573 C C . GLY A 1 486 ? 20.433 -27.390 -36.821 1.00 28.48 486 GLY A C 1
ATOM 3574 O O . GLY A 1 486 ? 19.228 -27.558 -36.973 1.00 28.48 486 GLY A O 1
ATOM 3575 N N . VAL A 1 487 ? 21.337 -27.842 -37.693 1.00 28.98 487 VAL A N 1
ATOM 3576 C CA . VAL A 1 487 ? 21.057 -28.952 -38.614 1.00 28.98 487 VAL A CA 1
ATOM 3577 C C . VAL A 1 487 ? 22.094 -30.043 -38.345 1.00 28.98 487 VAL A C 1
ATOM 3579 O O . VAL A 1 487 ? 23.290 -29.766 -38.320 1.00 28.98 487 VAL A O 1
ATOM 3582 N N . ASP A 1 488 ? 21.567 -31.252 -38.142 1.00 28.78 488 ASP A N 1
ATOM 3583 C CA . ASP A 1 488 ? 22.175 -32.553 -37.825 1.00 28.78 488 ASP A CA 1
ATOM 3584 C C . ASP A 1 488 ? 22.481 -32.812 -36.326 1.00 28.78 488 ASP A C 1
ATOM 3586 O O . ASP A 1 488 ? 23.338 -32.180 -35.726 1.00 28.78 488 ASP A O 1
ATOM 3590 N N . GLY A 1 489 ? 21.831 -33.749 -35.624 1.00 26.45 489 GLY A N 1
ATOM 3591 C CA . GLY A 1 489 ? 21.081 -34.904 -36.099 1.00 26.45 489 GLY A CA 1
ATOM 3592 C C . GLY A 1 489 ? 20.017 -35.416 -35.131 1.00 26.45 489 GLY A C 1
ATOM 3593 O O . GLY A 1 489 ? 20.098 -35.307 -33.911 1.00 26.45 489 GLY A O 1
ATOM 3594 N N . GLN A 1 490 ? 19.018 -36.013 -35.767 1.00 29.05 490 GLN A N 1
ATOM 3595 C CA . GLN A 1 490 ? 18.046 -36.971 -35.271 1.00 29.05 490 GLN A CA 1
ATOM 3596 C C . GLN A 1 490 ? 18.440 -37.693 -33.966 1.00 29.05 490 GLN A C 1
ATOM 3598 O O . GLN A 1 490 ? 19.335 -38.541 -33.949 1.00 29.05 490 GLN A O 1
ATOM 3603 N N . ARG A 1 491 ? 17.630 -37.509 -32.922 1.00 22.91 491 ARG A N 1
ATOM 3604 C CA . ARG A 1 491 ? 17.193 -38.644 -32.105 1.00 22.91 491 ARG A CA 1
ATOM 3605 C C . ARG A 1 491 ? 15.738 -38.454 -31.690 1.00 22.91 491 ARG A C 1
ATOM 3607 O O . ARG A 1 491 ? 15.410 -37.613 -30.865 1.00 22.91 491 ARG A O 1
ATOM 3614 N N . CYS A 1 492 ? 14.879 -39.231 -32.340 1.00 23.69 492 CYS A N 1
ATOM 3615 C CA . CYS A 1 492 ? 13.552 -39.572 -31.852 1.00 23.69 492 CYS A CA 1
ATOM 3616 C C . CYS A 1 492 ? 13.666 -40.494 -30.624 1.00 23.69 492 CYS A C 1
ATOM 3618 O O . CYS A 1 492 ? 14.604 -41.294 -30.564 1.00 23.69 492 CYS A O 1
ATOM 3620 N N . GLY A 1 493 ? 12.650 -40.432 -29.758 1.00 24.50 493 GLY A N 1
ATOM 3621 C CA . GLY A 1 493 ? 12.361 -41.378 -28.670 1.00 24.50 493 GLY A CA 1
ATOM 3622 C C . GLY A 1 493 ? 12.965 -40.941 -27.330 1.00 24.50 493 GLY A C 1
ATOM 3623 O O . GLY A 1 493 ? 14.165 -40.705 -27.269 1.00 24.50 493 GLY A O 1
ATOM 3624 N N . ASP A 1 494 ? 12.230 -40.761 -26.232 1.00 23.41 494 ASP A N 1
ATOM 3625 C CA . ASP A 1 494 ? 10.944 -41.359 -25.871 1.00 23.41 494 ASP A CA 1
ATOM 3626 C C . ASP A 1 494 ? 10.103 -40.424 -24.986 1.00 23.41 494 ASP A C 1
ATOM 3628 O O . ASP A 1 494 ? 10.606 -39.770 -24.071 1.00 23.41 494 ASP A O 1
ATOM 3632 N N . GLU A 1 495 ? 8.797 -40.409 -25.256 1.00 28.36 495 GLU A N 1
ATOM 3633 C CA . GLU A 1 495 ? 7.786 -40.221 -24.221 1.00 28.36 495 GLU A CA 1
ATOM 3634 C C . GLU A 1 495 ? 7.787 -41.475 -23.337 1.00 28.36 495 GLU A C 1
ATOM 3636 O O . GLU A 1 495 ? 7.486 -42.557 -23.830 1.00 28.36 495 GLU A O 1
ATOM 3641 N N . GLU A 1 496 ? 8.014 -41.332 -22.033 1.00 26.39 496 GLU A N 1
ATOM 3642 C CA . GLU A 1 496 ? 7.298 -42.153 -21.056 1.00 26.39 496 GLU A CA 1
ATOM 3643 C C . GLU A 1 496 ? 6.810 -41.283 -19.900 1.00 26.39 496 GLU A C 1
ATOM 3645 O O . GLU A 1 496 ? 7.556 -40.609 -19.189 1.00 26.39 496 GLU A O 1
ATOM 3650 N N . ALA A 1 497 ? 5.491 -41.301 -19.763 1.00 26.06 497 ALA A N 1
ATOM 3651 C CA . ALA A 1 497 ? 4.748 -40.784 -18.646 1.00 26.06 497 ALA A CA 1
ATOM 3652 C C . ALA A 1 497 ? 4.956 -41.651 -17.395 1.00 26.06 497 ALA A C 1
ATOM 3654 O O . ALA A 1 497 ? 4.921 -42.873 -17.465 1.00 26.06 497 ALA A O 1
ATOM 3655 N N . GLY A 1 498 ? 5.002 -40.982 -16.243 1.00 25.05 498 GLY A N 1
ATOM 3656 C CA . GLY A 1 498 ? 4.295 -41.408 -15.037 1.00 25.05 498 GLY A CA 1
ATOM 3657 C C . GLY A 1 498 ? 4.816 -42.633 -14.283 1.00 25.05 498 GLY A C 1
ATOM 3658 O O . GLY A 1 498 ? 4.458 -43.763 -14.587 1.00 25.05 498 GLY A O 1
ATOM 3659 N N . GLN A 1 499 ? 5.479 -42.362 -13.161 1.00 23.70 499 GLN A N 1
ATOM 3660 C CA . GLN A 1 499 ? 5.294 -43.021 -11.858 1.00 23.70 499 GLN A CA 1
ATOM 3661 C C . GLN A 1 499 ? 5.997 -42.108 -10.836 1.00 23.70 499 GLN A C 1
ATOM 3663 O O . GLN A 1 499 ? 7.136 -41.712 -11.037 1.00 23.70 499 GLN A O 1
ATOM 3668 N N . GLY A 1 500 ? 5.321 -41.565 -9.825 1.00 25.67 500 GLY A N 1
ATOM 3669 C CA . GLY A 1 500 ? 4.697 -42.357 -8.774 1.00 25.67 500 GLY A CA 1
ATOM 3670 C C . GLY A 1 500 ? 5.783 -42.727 -7.766 1.00 25.67 500 GLY A C 1
ATOM 3671 O O . GLY A 1 500 ? 6.347 -43.809 -7.855 1.00 25.67 500 GLY A O 1
ATOM 3672 N N . GLY A 1 501 ? 6.099 -41.800 -6.861 1.00 24.06 501 GLY A N 1
ATOM 3673 C CA . GLY A 1 501 ? 7.087 -41.969 -5.797 1.00 24.06 501 GLY A CA 1
ATOM 3674 C C . GLY A 1 501 ? 6.602 -41.279 -4.530 1.00 24.06 501 GLY A C 1
ATOM 3675 O O . GLY A 1 501 ? 7.008 -40.165 -4.220 1.00 24.06 501 GLY A O 1
ATOM 3676 N N . GLU A 1 502 ? 5.649 -41.929 -3.872 1.00 22.38 502 GLU A N 1
ATOM 3677 C CA . GLU A 1 502 ? 5.344 -41.756 -2.455 1.00 22.38 502 GLU A CA 1
ATOM 3678 C C . GLU A 1 502 ? 6.577 -42.070 -1.591 1.00 22.38 502 GLU A C 1
ATOM 3680 O O . GLU A 1 502 ? 7.260 -43.057 -1.857 1.00 22.38 502 GLU A O 1
ATOM 3685 N N . CYS A 1 503 ? 6.724 -41.282 -0.515 1.00 23.70 503 CYS A N 1
ATOM 3686 C CA . CYS A 1 503 ? 7.435 -41.568 0.743 1.00 23.70 503 CYS A CA 1
ATOM 3687 C C . CYS A 1 503 ? 8.977 -41.639 0.641 1.00 23.70 503 CYS A C 1
ATOM 3689 O O . CYS A 1 503 ? 9.541 -42.314 -0.204 1.00 23.70 503 CYS A O 1
ATOM 3691 N N . ASP A 1 504 ? 9.740 -40.902 1.447 1.00 23.42 504 ASP A N 1
ATOM 3692 C CA . ASP A 1 504 ? 9.690 -40.969 2.904 1.00 23.42 504 ASP A CA 1
ATOM 3693 C C . ASP A 1 504 ? 9.780 -39.604 3.594 1.00 23.42 504 ASP A C 1
ATOM 3695 O O . ASP A 1 504 ? 10.493 -38.692 3.177 1.00 23.42 504 ASP A O 1
ATOM 3699 N N . GLY A 1 505 ? 9.027 -39.490 4.689 1.00 29.31 505 GLY A N 1
ATOM 3700 C CA . GLY A 1 505 ? 9.067 -38.352 5.589 1.00 29.31 505 GLY A CA 1
ATOM 3701 C C . GLY A 1 505 ? 10.409 -38.260 6.302 1.00 29.31 505 GLY A C 1
ATOM 3702 O O . GLY A 1 505 ? 10.726 -39.074 7.169 1.00 29.31 505 GLY A O 1
ATOM 3703 N N . GLU A 1 506 ? 11.158 -37.209 5.998 1.00 25.50 506 GLU A N 1
ATOM 3704 C CA . GLU A 1 506 ? 12.175 -36.709 6.907 1.00 25.50 506 GLU A CA 1
ATOM 3705 C C . GLU A 1 506 ? 11.473 -35.903 8.005 1.00 25.50 506 GLU A C 1
ATOM 3707 O O . GLU A 1 506 ? 10.922 -34.824 7.779 1.00 25.50 506 GLU A O 1
ATOM 3712 N N . ASN A 1 507 ? 11.446 -36.489 9.203 1.00 25.38 507 ASN A N 1
ATOM 3713 C CA . ASN A 1 507 ? 11.090 -35.831 10.456 1.00 25.38 507 ASN A CA 1
ATOM 3714 C C . ASN A 1 507 ? 11.717 -34.425 10.532 1.00 25.38 507 ASN A C 1
ATOM 3716 O O . ASN A 1 507 ? 12.945 -34.322 10.594 1.00 25.38 507 ASN A O 1
ATOM 3720 N N . PRO A 1 508 ? 10.930 -33.342 10.660 1.00 30.81 508 PRO A N 1
ATOM 3721 C CA . PRO A 1 508 ? 11.453 -32.049 11.066 1.00 30.81 508 PRO A CA 1
ATOM 3722 C C . PRO A 1 508 ? 11.605 -32.039 12.595 1.00 30.81 508 PRO A C 1
ATOM 3724 O O . PRO A 1 508 ? 10.978 -31.252 13.292 1.00 30.81 508 PRO A O 1
ATOM 3727 N N . GLU A 1 509 ? 12.426 -32.938 13.130 1.00 32.94 509 GLU A N 1
ATOM 3728 C CA . GLU A 1 509 ? 12.842 -32.941 14.536 1.00 32.94 509 GLU A CA 1
ATOM 3729 C C . GLU A 1 509 ? 14.358 -33.133 14.615 1.00 32.94 509 GLU A C 1
ATOM 3731 O O . GLU A 1 509 ? 14.821 -34.080 15.236 1.00 32.94 509 GLU A O 1
ATOM 3736 N N . GLN A 1 510 ? 15.147 -32.282 13.941 1.00 32.50 510 GLN A N 1
ATOM 3737 C CA . GLN A 1 510 ? 16.589 -32.116 14.229 1.00 32.50 510 GLN A CA 1
ATOM 3738 C C . GLN A 1 510 ? 17.271 -30.952 13.479 1.00 32.50 510 GLN A C 1
ATOM 3740 O O . GLN A 1 510 ? 18.480 -30.971 13.259 1.00 32.50 510 GLN A O 1
ATOM 3745 N N . ALA A 1 511 ? 16.534 -29.889 13.141 1.00 30.08 511 ALA A N 1
ATOM 3746 C CA . ALA A 1 511 ? 17.154 -28.586 12.890 1.00 30.08 511 ALA A CA 1
ATOM 3747 C C . ALA A 1 511 ? 17.254 -27.853 14.235 1.00 30.08 511 ALA A C 1
ATOM 3749 O O . ALA A 1 511 ? 16.241 -27.700 14.913 1.00 30.08 511 ALA A O 1
ATOM 3750 N N . GLY A 1 512 ? 18.475 -27.480 14.629 1.00 30.30 512 GLY A N 1
ATOM 3751 C CA . GLY A 1 512 ? 18.821 -26.926 15.940 1.00 30.30 512 GLY A CA 1
ATOM 3752 C C . GLY A 1 512 ? 17.807 -25.922 16.486 1.00 30.30 512 GLY A C 1
ATOM 3753 O O . GLY A 1 512 ? 17.420 -24.962 15.819 1.00 30.30 512 GLY A O 1
ATOM 3754 N N . ASP A 1 513 ? 17.383 -26.186 17.715 1.00 33.09 513 ASP A N 1
ATOM 3755 C CA . ASP A 1 513 ? 16.419 -25.422 18.492 1.00 33.09 513 ASP A CA 1
ATOM 3756 C C . ASP A 1 513 ? 17.047 -24.093 18.961 1.00 33.09 513 ASP A C 1
ATOM 3758 O O . ASP A 1 513 ? 17.383 -23.918 20.124 1.00 33.09 513 ASP A O 1
ATOM 3762 N N . ASP A 1 514 ? 17.248 -23.158 18.027 1.00 38.25 514 ASP A N 1
ATOM 3763 C CA . ASP A 1 514 ? 17.579 -21.746 18.301 1.00 38.25 514 ASP A CA 1
ATOM 3764 C C . ASP A 1 514 ? 16.327 -20.849 18.169 1.00 38.25 514 ASP A C 1
ATOM 3766 O O . ASP A 1 514 ? 16.397 -19.629 17.967 1.00 38.25 514 ASP A O 1
ATOM 3770 N N . ARG A 1 515 ? 15.127 -21.434 18.277 1.00 42.44 515 ARG A N 1
ATOM 3771 C CA . ARG A 1 515 ? 13.893 -20.663 18.447 1.00 42.44 515 ARG A CA 1
ATOM 3772 C C . ARG A 1 515 ? 13.798 -20.253 19.909 1.00 42.44 515 ARG A C 1
ATOM 3774 O O . ARG A 1 515 ? 13.352 -21.026 20.745 1.00 42.44 515 ARG A O 1
ATOM 3781 N N . LEU A 1 516 ? 14.199 -19.016 20.199 1.00 51.22 516 LEU A N 1
ATOM 3782 C CA . LEU A 1 516 ? 13.929 -18.382 21.493 1.00 51.22 516 LEU A CA 1
ATOM 3783 C C . LEU A 1 516 ? 12.472 -18.630 21.878 1.00 51.22 516 LEU A C 1
ATOM 3785 O O . LEU A 1 516 ? 11.565 -18.342 21.094 1.00 51.22 516 LEU A O 1
ATOM 3789 N N . SER A 1 517 ? 12.257 -19.153 23.079 1.00 67.94 517 SER A N 1
ATOM 3790 C CA . SER A 1 517 ? 10.916 -19.356 23.612 1.00 67.94 517 SER A CA 1
ATOM 3791 C C . SER A 1 517 ? 10.154 -18.024 23.657 1.00 67.94 517 SER A C 1
ATOM 3793 O O . SER A 1 517 ? 10.752 -16.965 23.862 1.00 67.94 517 SER A O 1
ATOM 3795 N N . ASP A 1 518 ? 8.822 -18.052 23.546 1.00 66.25 518 ASP A N 1
ATOM 3796 C CA . ASP A 1 518 ? 7.969 -16.849 23.631 1.00 66.25 518 ASP A CA 1
ATOM 3797 C C . ASP A 1 518 ? 8.283 -15.970 24.859 1.00 66.25 518 ASP A C 1
ATOM 3799 O O . ASP A 1 518 ? 8.125 -14.749 24.830 1.00 66.25 518 ASP A O 1
ATOM 3803 N N . THR A 1 519 ? 8.750 -16.587 25.950 1.00 69.94 519 THR A N 1
ATOM 3804 C CA . THR A 1 519 ? 9.181 -15.904 27.176 1.00 69.94 519 THR A CA 1
ATOM 3805 C C . THR A 1 519 ? 10.523 -15.197 27.030 1.00 69.94 519 THR A C 1
ATOM 3807 O O . THR A 1 519 ? 10.671 -14.083 27.523 1.00 69.94 519 THR A O 1
ATOM 3810 N N . GLU A 1 520 ? 11.488 -15.801 26.337 1.00 68.25 520 GLU A N 1
ATOM 3811 C CA . GLU A 1 520 ? 12.793 -15.188 26.062 1.00 68.25 520 GLU A CA 1
ATOM 3812 C C . GLU A 1 520 ? 12.675 -14.082 25.016 1.00 68.25 520 GLU A C 1
ATOM 3814 O O . GLU A 1 520 ? 13.351 -13.057 25.118 1.00 68.25 520 GLU A O 1
ATOM 3819 N N . GLN A 1 521 ? 11.777 -14.248 24.042 1.00 70.38 521 GLN A N 1
ATOM 3820 C CA . GLN A 1 521 ? 11.445 -13.194 23.094 1.00 70.38 521 GLN A CA 1
ATOM 3821 C C . GLN A 1 521 ? 10.779 -12.012 23.812 1.00 70.38 521 GLN A C 1
ATOM 3823 O O . GLN A 1 521 ? 11.243 -10.885 23.662 1.00 70.38 521 GLN A O 1
ATOM 3828 N N . ALA A 1 522 ? 9.767 -12.257 24.656 1.00 70.50 522 ALA A N 1
ATOM 3829 C CA . ALA A 1 522 ? 9.134 -11.207 25.459 1.00 70.50 522 ALA A CA 1
ATOM 3830 C C . ALA A 1 522 ? 10.139 -10.487 26.376 1.00 70.50 522 ALA A C 1
ATOM 3832 O O . ALA A 1 522 ? 10.088 -9.263 26.486 1.00 70.50 522 ALA A O 1
ATOM 3833 N N . TRP A 1 523 ? 11.079 -11.227 26.978 1.00 75.38 523 TRP A N 1
ATOM 3834 C CA . TRP A 1 523 ? 12.150 -10.675 27.810 1.00 75.38 523 TRP A CA 1
ATOM 3835 C C . TRP A 1 523 ? 13.064 -9.737 27.017 1.00 75.38 523 TRP A C 1
ATOM 3837 O O . TRP A 1 523 ? 13.226 -8.573 27.377 1.00 75.38 523 TRP A O 1
ATOM 3847 N N . ARG A 1 524 ? 13.607 -10.213 25.887 1.00 71.25 524 ARG A N 1
ATOM 3848 C CA . ARG A 1 524 ? 14.486 -9.412 25.023 1.00 71.25 524 ARG A CA 1
ATOM 3849 C C . ARG A 1 524 ? 13.783 -8.159 24.511 1.00 71.25 524 ARG A C 1
ATOM 3851 O O . ARG A 1 524 ? 14.357 -7.075 24.585 1.00 71.25 524 ARG A O 1
ATOM 3858 N N . THR A 1 525 ? 12.539 -8.285 24.047 1.00 71.56 525 THR A N 1
ATOM 3859 C CA . THR A 1 525 ? 11.745 -7.140 23.582 1.00 71.56 525 THR A CA 1
ATOM 3860 C C . THR A 1 525 ? 11.493 -6.142 24.714 1.00 71.56 525 THR A C 1
ATOM 3862 O O . THR A 1 525 ? 11.635 -4.940 24.503 1.00 71.56 525 THR A O 1
ATOM 3865 N N . ALA A 1 526 ? 11.190 -6.604 25.930 1.00 74.88 526 ALA A N 1
ATOM 3866 C CA . ALA A 1 526 ? 10.975 -5.717 27.068 1.00 74.88 526 ALA A CA 1
ATOM 3867 C C . ALA A 1 526 ? 12.246 -4.958 27.487 1.00 74.88 526 ALA A C 1
ATOM 3869 O O . ALA A 1 526 ? 12.193 -3.742 27.655 1.00 74.88 526 ALA A O 1
ATOM 3870 N N . SER A 1 527 ? 13.394 -5.638 27.595 1.00 73.75 527 SER A N 1
ATOM 3871 C CA . SER A 1 527 ? 14.683 -4.998 27.909 1.00 73.75 527 SER A CA 1
ATOM 3872 C C . SER A 1 527 ? 15.098 -3.981 26.842 1.00 73.75 527 SER A C 1
ATOM 3874 O O . SER A 1 527 ? 15.643 -2.923 27.151 1.00 73.75 527 SER A O 1
ATOM 3876 N N . MET A 1 528 ? 14.805 -4.260 25.570 1.00 72.19 528 MET A N 1
ATOM 3877 C CA . MET A 1 528 ? 15.023 -3.299 24.488 1.00 72.19 528 MET A CA 1
ATOM 3878 C C . MET A 1 528 ? 14.149 -2.049 24.626 1.00 72.19 528 MET A C 1
ATOM 3880 O O . MET A 1 528 ? 14.651 -0.934 24.479 1.00 72.19 528 MET A O 1
ATOM 3884 N N . LEU A 1 529 ? 12.861 -2.222 24.938 1.00 70.88 529 LEU A N 1
ATOM 3885 C CA . LEU A 1 529 ? 11.937 -1.105 25.136 1.00 70.88 529 LEU A CA 1
ATOM 3886 C C . LEU A 1 529 ? 12.297 -0.270 26.372 1.00 70.88 529 LEU A C 1
ATOM 3888 O O . LEU A 1 529 ? 12.194 0.949 26.311 1.00 70.88 529 LEU A O 1
ATOM 3892 N N . VAL A 1 530 ? 12.796 -0.880 27.454 1.00 73.56 530 VAL A N 1
ATOM 3893 C CA . VAL A 1 530 ? 13.311 -0.137 28.621 1.00 73.56 530 VAL A CA 1
ATOM 3894 C C . VAL A 1 530 ? 14.445 0.805 28.224 1.00 73.56 530 VAL A C 1
ATOM 3896 O O . VAL A 1 530 ? 14.414 1.985 28.575 1.00 73.56 530 VAL A O 1
ATOM 3899 N N . ARG A 1 531 ? 15.424 0.319 27.453 1.00 70.25 531 ARG A N 1
ATOM 3900 C CA . ARG A 1 531 ? 16.557 1.144 27.001 1.00 70.25 531 ARG A CA 1
ATOM 3901 C C . ARG A 1 531 ? 16.101 2.302 26.112 1.00 70.25 531 ARG A C 1
ATOM 3903 O O . ARG A 1 531 ? 16.614 3.410 26.244 1.00 70.25 531 ARG A O 1
ATOM 3910 N N . ALA A 1 532 ? 15.119 2.063 25.243 1.00 64.75 532 ALA A N 1
ATOM 3911 C CA . ALA A 1 532 ? 14.547 3.093 24.379 1.00 64.75 532 ALA A CA 1
ATOM 3912 C C . ALA A 1 532 ? 13.694 4.116 25.160 1.00 64.75 532 ALA A C 1
ATOM 3914 O O . ALA A 1 532 ? 13.793 5.316 24.901 1.00 64.75 532 ALA A O 1
ATOM 3915 N N . ALA A 1 533 ? 12.926 3.677 26.165 1.00 68.19 533 ALA A N 1
ATOM 3916 C CA . ALA A 1 533 ? 12.190 4.561 27.074 1.00 68.19 533 ALA A CA 1
ATOM 3917 C C . ALA A 1 533 ? 13.144 5.441 27.894 1.00 68.19 533 ALA A C 1
ATOM 3919 O O . ALA A 1 533 ? 12.936 6.648 27.999 1.00 68.19 533 ALA A O 1
ATOM 3920 N N . ALA A 1 534 ? 14.228 4.863 28.423 1.00 65.19 534 ALA A N 1
ATOM 3921 C CA . ALA A 1 534 ? 15.255 5.589 29.169 1.00 65.19 534 ALA A CA 1
ATOM 3922 C C . ALA A 1 534 ? 15.975 6.648 28.313 1.00 65.19 534 ALA A C 1
ATOM 3924 O O . ALA A 1 534 ? 16.367 7.696 28.824 1.00 65.19 534 ALA A O 1
ATOM 3925 N N . ALA A 1 535 ? 16.099 6.405 27.004 1.00 62.00 535 ALA A N 1
ATOM 3926 C CA . ALA A 1 535 ? 16.641 7.356 26.036 1.00 62.00 535 ALA A CA 1
ATOM 3927 C C . ALA A 1 535 ? 15.618 8.403 25.541 1.00 62.00 535 ALA A C 1
ATOM 3929 O O . ALA A 1 535 ? 15.974 9.252 24.724 1.00 62.00 535 ALA A O 1
ATOM 3930 N N . GLY A 1 536 ? 14.359 8.350 25.998 1.00 61.75 536 GLY A N 1
ATOM 3931 C CA . GLY A 1 536 ? 13.287 9.254 25.562 1.00 61.75 536 GLY A CA 1
ATOM 3932 C C . GLY A 1 536 ? 12.850 9.049 24.106 1.00 61.75 536 GLY A C 1
ATOM 3933 O O . GLY A 1 536 ? 12.373 9.987 23.475 1.00 61.75 536 GLY A O 1
ATOM 3934 N N . GLN A 1 537 ? 13.055 7.849 23.557 1.00 58.59 537 GLN A N 1
ATOM 3935 C CA . GLN A 1 537 ? 12.840 7.527 22.139 1.00 58.59 537 GLN A CA 1
ATOM 3936 C C . GLN A 1 537 ? 11.494 6.845 21.858 1.00 58.59 537 GLN A C 1
ATOM 3938 O O . GLN A 1 537 ? 11.220 6.497 20.712 1.00 58.59 537 GLN A O 1
ATOM 3943 N N . LEU A 1 538 ? 10.667 6.625 22.883 1.00 60.84 538 LEU A N 1
ATOM 3944 C CA . LEU A 1 538 ? 9.373 5.954 22.762 1.00 60.84 538 LEU A CA 1
ATOM 3945 C C . LEU A 1 538 ? 8.218 6.922 23.055 1.00 60.84 538 LEU A C 1
ATOM 3947 O O . LEU A 1 538 ? 8.294 7.654 24.043 1.00 60.84 538 LEU A O 1
ATOM 3951 N N . PRO A 1 539 ? 7.135 6.890 22.257 1.00 64.75 539 PRO A N 1
ATOM 3952 C CA . PRO A 1 539 ? 5.850 7.470 22.634 1.00 64.75 539 PRO A CA 1
ATOM 3953 C C . PRO A 1 539 ? 5.309 6.860 23.934 1.00 64.75 539 PRO A C 1
ATOM 3955 O O . PRO A 1 539 ? 5.584 5.694 24.251 1.00 64.75 539 PRO A O 1
ATOM 3958 N N . ASP A 1 540 ? 4.491 7.624 24.660 1.00 64.56 540 ASP A N 1
ATOM 3959 C CA . ASP A 1 540 ? 3.912 7.194 25.937 1.00 64.56 540 ASP A CA 1
ATOM 3960 C C . ASP A 1 540 ? 3.067 5.917 25.773 1.00 64.56 540 ASP A C 1
ATOM 3962 O O . ASP A 1 540 ? 3.158 5.015 26.607 1.00 64.56 540 ASP A O 1
ATOM 3966 N N . GLU A 1 541 ? 2.340 5.762 24.654 1.00 62.69 541 GLU A N 1
ATOM 3967 C CA . GLU A 1 541 ? 1.544 4.555 24.380 1.00 62.69 541 GLU A CA 1
ATOM 3968 C C . GLU A 1 541 ? 2.407 3.293 24.198 1.00 62.69 541 GLU A C 1
ATOM 3970 O O . GLU A 1 541 ? 1.970 2.179 24.494 1.00 62.69 541 GLU A O 1
ATOM 3975 N N . GLN A 1 542 ? 3.652 3.436 23.730 1.00 63.66 542 GLN A N 1
ATOM 3976 C CA . GLN A 1 542 ? 4.580 2.309 23.572 1.00 63.66 542 GLN A CA 1
ATOM 3977 C C . GLN A 1 542 ? 5.265 1.944 24.895 1.00 63.66 542 GLN A C 1
ATOM 3979 O O . GLN A 1 542 ? 5.586 0.774 25.123 1.00 63.66 542 GLN A O 1
ATOM 3984 N N . CYS A 1 543 ? 5.428 2.912 25.801 1.00 67.94 543 CYS A N 1
ATOM 3985 C CA . CYS A 1 543 ? 5.952 2.674 27.146 1.00 67.94 543 CYS A CA 1
ATOM 3986 C C . CYS A 1 543 ? 5.006 1.803 27.995 1.00 67.94 543 CYS A C 1
ATOM 3988 O O . CYS A 1 543 ? 5.466 1.042 28.850 1.00 67.94 543 CYS A O 1
ATOM 3990 N N . GLU A 1 544 ? 3.696 1.834 27.721 1.00 70.56 544 GLU A N 1
ATOM 3991 C CA . GLU A 1 544 ? 2.695 0.992 28.397 1.00 70.56 544 GLU A CA 1
ATOM 3992 C C . GLU A 1 544 ? 2.898 -0.522 28.150 1.00 70.56 544 GLU A C 1
ATOM 3994 O O . GLU A 1 544 ? 2.439 -1.346 28.946 1.00 70.56 544 GLU A O 1
ATOM 3999 N N . LEU A 1 545 ? 3.636 -0.917 27.100 1.00 72.94 545 LEU A N 1
ATOM 4000 C CA . LEU A 1 545 ? 3.941 -2.325 26.805 1.00 72.94 545 LEU A CA 1
ATOM 4001 C C . LEU A 1 545 ? 5.050 -2.918 27.676 1.00 72.94 545 LEU A C 1
ATOM 4003 O O . LEU A 1 545 ? 5.100 -4.140 27.847 1.00 72.94 545 LEU A O 1
ATOM 4007 N N . ILE A 1 546 ? 5.939 -2.087 28.226 1.00 79.94 546 ILE A N 1
ATOM 4008 C CA . ILE A 1 546 ? 7.101 -2.549 28.995 1.00 79.94 546 ILE A CA 1
ATOM 4009 C C . ILE A 1 546 ? 6.657 -3.392 30.208 1.00 79.94 546 ILE A C 1
ATOM 4011 O O . ILE A 1 546 ? 7.098 -4.541 30.322 1.00 79.94 546 ILE A O 1
ATOM 4015 N N . PRO A 1 547 ? 5.727 -2.920 31.071 1.00 81.81 547 PRO A N 1
ATOM 4016 C CA . PRO A 1 547 ? 5.208 -3.714 32.186 1.00 81.81 547 PRO A CA 1
ATOM 4017 C C . PRO A 1 547 ? 4.556 -5.029 31.746 1.00 81.81 547 PRO A C 1
ATOM 4019 O O . PRO A 1 547 ? 4.713 -6.053 32.414 1.00 81.81 547 PRO A O 1
ATOM 4022 N N . PHE A 1 548 ? 3.826 -5.015 30.625 1.00 81.25 548 PHE A N 1
ATOM 4023 C CA . PHE A 1 548 ? 3.124 -6.188 30.105 1.00 81.25 548 PHE A CA 1
ATOM 4024 C C . PHE A 1 548 ? 4.098 -7.272 29.636 1.00 81.25 548 PHE A C 1
ATOM 4026 O O . PHE A 1 548 ? 3.972 -8.428 30.046 1.00 81.25 548 PHE A O 1
ATOM 4033 N N . LEU A 1 549 ? 5.092 -6.907 28.822 1.00 79.88 549 LEU A N 1
ATOM 4034 C CA . LEU A 1 549 ? 6.070 -7.850 28.277 1.00 79.88 549 LEU A CA 1
ATOM 4035 C C . LEU A 1 549 ? 6.991 -8.414 29.365 1.00 79.88 549 LEU A C 1
ATOM 4037 O O . LEU A 1 549 ? 7.219 -9.624 29.382 1.00 79.88 549 LEU A O 1
ATOM 4041 N N . MET A 1 550 ? 7.434 -7.588 30.324 1.00 84.94 550 MET A N 1
ATOM 4042 C CA . MET A 1 550 ? 8.214 -8.070 31.474 1.00 84.94 550 MET A CA 1
ATOM 4043 C C . MET A 1 550 ? 7.405 -9.028 32.347 1.00 84.94 550 MET A C 1
ATOM 4045 O O . MET A 1 550 ? 7.896 -10.094 32.717 1.00 84.94 550 MET A O 1
ATOM 4049 N N . THR A 1 551 ? 6.138 -8.701 32.621 1.00 85.25 551 THR A N 1
ATOM 4050 C CA . THR A 1 551 ? 5.254 -9.598 33.377 1.00 85.25 551 THR A CA 1
ATOM 4051 C C . THR A 1 551 ? 5.043 -10.911 32.627 1.00 85.25 551 THR A C 1
ATOM 4053 O O . THR A 1 551 ? 5.137 -11.976 33.227 1.00 85.25 551 THR A O 1
ATOM 4056 N N . ARG A 1 552 ? 4.808 -10.871 31.310 1.00 83.31 552 ARG A N 1
ATOM 4057 C CA . ARG A 1 552 ? 4.626 -12.077 30.489 1.00 83.31 552 ARG A CA 1
ATOM 4058 C C . ARG A 1 552 ? 5.873 -12.961 30.484 1.00 83.31 552 ARG A C 1
ATOM 4060 O O . ARG A 1 552 ? 5.741 -14.173 30.624 1.00 83.31 552 ARG A O 1
ATOM 4067 N N . ALA A 1 553 ? 7.058 -12.369 30.349 1.00 83.12 553 ALA A N 1
ATOM 4068 C CA . ALA A 1 553 ? 8.321 -13.098 30.374 1.00 83.12 553 ALA A CA 1
ATOM 4069 C C . ALA A 1 553 ? 8.543 -13.797 31.723 1.00 83.12 553 ALA A C 1
ATOM 4071 O O . ALA A 1 553 ? 8.724 -15.011 31.763 1.00 83.12 553 ALA A O 1
ATOM 4072 N N . VAL A 1 554 ? 8.445 -13.052 32.830 1.00 87.19 554 VAL A N 1
ATOM 4073 C CA . VAL A 1 554 ? 8.662 -13.580 34.187 1.00 87.19 554 VAL A CA 1
ATOM 4074 C C . VAL A 1 554 ? 7.611 -14.629 34.558 1.00 87.19 554 VAL A C 1
ATOM 4076 O O . VAL A 1 554 ? 7.956 -15.710 35.031 1.00 87.19 554 VAL A O 1
ATOM 4079 N N . MET A 1 555 ? 6.327 -14.350 34.318 1.00 87.75 555 MET A N 1
ATOM 4080 C CA . MET A 1 555 ? 5.245 -15.267 34.691 1.00 87.75 555 MET A CA 1
ATOM 4081 C C . MET A 1 555 ? 5.187 -16.502 33.786 1.00 87.75 555 MET A C 1
ATOM 4083 O O . MET A 1 555 ? 4.847 -17.582 34.262 1.00 87.75 555 MET A O 1
ATOM 4087 N N . GLY A 1 556 ? 5.563 -16.382 32.509 1.00 83.50 556 GLY A N 1
ATOM 4088 C CA . GLY A 1 556 ? 5.692 -17.537 31.622 1.00 83.50 556 GLY A CA 1
ATOM 4089 C C . GLY A 1 556 ? 6.848 -18.456 32.028 1.00 83.50 556 GLY A C 1
ATOM 4090 O O . GLY A 1 556 ? 6.681 -19.675 32.039 1.00 83.50 556 GLY A O 1
ATOM 4091 N N . THR A 1 557 ? 7.990 -17.894 32.443 1.00 84.56 557 THR A N 1
ATOM 4092 C CA . THR A 1 557 ? 9.090 -18.680 33.027 1.00 84.56 557 THR A CA 1
ATOM 4093 C C . THR A 1 557 ? 8.665 -19.324 34.346 1.00 84.56 557 THR A C 1
ATOM 4095 O O . THR A 1 557 ? 8.962 -20.490 34.579 1.00 84.56 557 THR A O 1
ATOM 4098 N N . LEU A 1 558 ? 7.886 -18.624 35.177 1.00 87.06 558 LEU A N 1
ATOM 4099 C CA . LEU A 1 558 ? 7.339 -19.176 36.419 1.00 87.06 558 LEU A CA 1
ATOM 4100 C C . LEU A 1 558 ? 6.423 -20.375 36.181 1.00 87.06 558 LEU A C 1
ATOM 4102 O O . LEU A 1 558 ? 6.552 -21.384 36.872 1.00 87.06 558 LEU A O 1
ATOM 4106 N N . GLU A 1 559 ? 5.502 -20.272 35.223 1.00 85.75 559 GLU A N 1
ATOM 4107 C CA . GLU A 1 559 ? 4.615 -21.381 34.867 1.00 85.75 559 GLU A CA 1
ATOM 4108 C C . GLU A 1 559 ? 5.400 -22.600 34.376 1.00 85.75 559 GLU A C 1
ATOM 4110 O O . GLU A 1 559 ? 5.061 -23.723 34.755 1.00 85.75 559 GLU A O 1
ATOM 4115 N N . ARG A 1 560 ? 6.463 -22.381 33.592 1.00 82.44 560 ARG A N 1
ATOM 4116 C CA . ARG A 1 560 ? 7.313 -23.448 33.050 1.00 82.44 560 ARG A CA 1
ATOM 4117 C C . ARG A 1 560 ? 8.172 -24.121 34.119 1.00 82.44 560 ARG A C 1
ATOM 4119 O O . ARG A 1 560 ? 8.161 -25.342 34.225 1.00 82.44 560 ARG A O 1
ATOM 4126 N N . GLU A 1 561 ? 8.897 -23.332 34.907 1.00 82.50 561 GLU A N 1
ATOM 4127 C CA . GLU A 1 561 ? 9.942 -23.843 35.803 1.00 82.50 561 GLU A CA 1
ATOM 4128 C C . GLU A 1 561 ? 9.408 -24.242 37.184 1.00 82.50 561 GLU A C 1
ATOM 4130 O O . GLU A 1 561 ? 9.916 -25.173 37.808 1.00 82.50 561 GLU A O 1
ATOM 4135 N N . ARG A 1 562 ? 8.369 -23.553 37.678 1.00 80.94 562 ARG A N 1
ATOM 4136 C CA . ARG A 1 562 ? 7.875 -23.682 39.064 1.00 80.94 562 ARG A CA 1
ATOM 4137 C C . ARG A 1 562 ? 6.355 -23.822 39.177 1.00 80.94 562 ARG A C 1
ATOM 4139 O O . ARG A 1 562 ? 5.806 -23.754 40.277 1.00 80.94 562 ARG A O 1
ATOM 4146 N N . GLY A 1 563 ? 5.648 -24.068 38.072 1.00 81.88 563 GLY A N 1
ATOM 4147 C CA . GLY A 1 563 ? 4.185 -24.195 38.064 1.00 81.88 563 GLY A CA 1
ATOM 4148 C C . GLY A 1 563 ? 3.646 -25.276 39.011 1.00 81.88 563 GLY A C 1
ATOM 4149 O O . GLY A 1 563 ? 2.600 -25.087 39.632 1.00 81.88 563 GLY A O 1
ATOM 4150 N N . ASP A 1 564 ? 4.381 -26.378 39.189 1.00 82.00 564 ASP A N 1
ATOM 4151 C CA . ASP A 1 564 ? 3.999 -27.467 40.099 1.00 82.00 564 ASP A CA 1
ATOM 4152 C C . ASP A 1 564 ? 4.139 -27.080 41.586 1.00 82.00 564 ASP A C 1
ATOM 4154 O O . ASP A 1 564 ? 3.362 -27.536 42.424 1.00 82.00 564 ASP A O 1
ATOM 4158 N N . GLU A 1 565 ? 5.065 -26.179 41.937 1.00 84.12 565 GLU A N 1
ATOM 4159 C CA . GLU A 1 565 ? 5.181 -25.625 43.300 1.00 84.12 565 GLU A CA 1
ATOM 4160 C C . GLU A 1 565 ? 3.941 -24.800 43.673 1.00 84.12 565 GLU A C 1
ATOM 4162 O O . GLU A 1 565 ? 3.507 -24.784 44.825 1.00 84.12 565 GLU A O 1
ATOM 4167 N N . LEU A 1 566 ? 3.328 -24.170 42.669 1.00 85.25 566 LEU A N 1
ATOM 4168 C CA . LEU A 1 566 ? 2.143 -23.328 42.800 1.00 85.25 566 LEU A CA 1
ATOM 4169 C C . LEU A 1 566 ? 0.822 -24.083 42.606 1.00 85.25 566 LEU A C 1
ATOM 4171 O O . LEU A 1 566 ? -0.251 -23.471 42.585 1.00 85.25 566 LEU A O 1
ATOM 4175 N N . ALA A 1 567 ? 0.867 -25.410 42.487 1.00 84.12 567 ALA A N 1
ATOM 4176 C CA . ALA A 1 567 ? -0.327 -26.214 42.318 1.00 84.12 567 ALA A CA 1
ATOM 4177 C C . ALA A 1 567 ? -1.232 -26.159 43.563 1.00 84.12 567 ALA A C 1
ATOM 4179 O O . ALA A 1 567 ? -0.790 -26.268 44.710 1.00 84.12 567 ALA A O 1
ATOM 4180 N N . THR A 1 568 ? -2.544 -26.059 43.333 1.00 83.62 568 THR A N 1
ATOM 4181 C CA . THR A 1 568 ? -3.572 -25.915 44.378 1.00 83.62 568 THR A CA 1
ATOM 4182 C C . THR A 1 568 ? -3.445 -26.962 45.489 1.00 83.62 568 THR A C 1
ATOM 4184 O O . THR A 1 568 ? -3.608 -26.638 46.664 1.00 83.62 568 THR A O 1
ATOM 4187 N N . TYR A 1 569 ? -3.128 -28.213 45.140 1.00 81.88 569 TYR A N 1
ATOM 4188 C CA . TYR A 1 569 ? -3.011 -29.309 46.104 1.00 81.88 569 TYR A CA 1
ATOM 4189 C C . TYR A 1 569 ? -1.803 -29.159 47.048 1.00 81.88 569 TYR A C 1
ATOM 4191 O O . TYR A 1 569 ? -1.890 -29.615 48.187 1.00 81.88 569 TYR A O 1
ATOM 4199 N N . ARG A 1 570 ? -0.721 -28.484 46.623 1.00 83.88 570 ARG A N 1
ATOM 4200 C CA . ARG A 1 570 ? 0.471 -28.210 47.449 1.00 83.88 570 ARG A CA 1
ATOM 4201 C C . ARG A 1 570 ? 0.312 -26.984 48.332 1.00 83.88 570 ARG A C 1
ATOM 4203 O O . ARG A 1 570 ? 0.749 -26.996 49.475 1.00 83.88 570 ARG A O 1
ATOM 4210 N N . LEU A 1 571 ? -0.354 -25.945 47.830 1.00 87.44 571 LEU A N 1
ATOM 4211 C CA . LEU A 1 571 ? -0.570 -24.706 48.584 1.00 87.44 571 LEU A CA 1
ATOM 4212 C C . LEU A 1 571 ? -1.659 -24.848 49.660 1.00 87.44 571 LEU A C 1
ATOM 4214 O O . LEU A 1 571 ? -1.643 -24.146 50.672 1.00 87.44 571 LEU A O 1
ATOM 4218 N N . ARG A 1 572 ? -2.622 -25.754 49.458 1.00 87.06 572 ARG A N 1
ATOM 4219 C CA . ARG A 1 572 ? -3.797 -25.904 50.326 1.00 87.06 572 ARG A CA 1
ATOM 4220 C C . ARG A 1 572 ? -3.460 -26.216 51.796 1.00 87.06 572 ARG A C 1
ATOM 4222 O O . ARG A 1 572 ? -4.046 -25.544 52.644 1.00 87.06 572 ARG A O 1
ATOM 4229 N N . PRO A 1 573 ? -2.555 -27.156 52.141 1.00 86.50 573 PRO A N 1
ATOM 4230 C CA . PRO A 1 573 ? -2.171 -27.407 53.533 1.00 86.50 573 PRO A CA 1
ATOM 4231 C C . PRO A 1 573 ? -1.567 -26.173 54.214 1.00 86.50 573 PRO A C 1
ATOM 4233 O O . PRO A 1 573 ? -1.986 -25.811 55.312 1.00 86.50 573 PRO A O 1
ATOM 4236 N N . THR A 1 574 ? -0.660 -25.482 53.521 1.00 86.81 574 THR A N 1
ATOM 4237 C CA . THR A 1 574 ? 0.006 -24.267 54.006 1.00 86.81 574 THR A CA 1
ATOM 4238 C C . THR A 1 574 ? -0.984 -23.140 54.291 1.00 86.81 574 THR A C 1
ATOM 4240 O O . THR A 1 574 ? -0.915 -22.505 55.338 1.00 86.81 574 THR A O 1
ATOM 4243 N N . LEU A 1 575 ? -1.959 -22.912 53.404 1.00 87.88 575 LEU A N 1
ATOM 4244 C CA . LEU A 1 575 ? -2.976 -21.874 53.604 1.00 87.88 575 LEU A CA 1
ATOM 4245 C C . LEU A 1 575 ? -3.961 -22.210 54.726 1.00 87.88 575 LEU A C 1
ATOM 4247 O O . LEU A 1 575 ? -4.409 -21.305 55.428 1.00 87.88 575 LEU A O 1
ATOM 4251 N N . ILE A 1 576 ? -4.304 -23.488 54.910 1.00 86.94 576 ILE A N 1
ATOM 4252 C CA . ILE A 1 576 ? -5.172 -23.920 56.015 1.00 86.94 576 ILE A CA 1
ATOM 4253 C C . ILE A 1 576 ? -4.490 -23.654 57.361 1.00 86.94 576 ILE A C 1
ATOM 4255 O O . ILE A 1 576 ? -5.147 -23.161 58.274 1.00 86.94 576 ILE A O 1
ATOM 4259 N N . ASP A 1 577 ? -3.182 -23.900 57.472 1.00 85.88 577 ASP A N 1
ATOM 4260 C CA . ASP A 1 577 ? -2.433 -23.645 58.709 1.00 85.88 577 ASP A CA 1
ATOM 4261 C C . ASP A 1 577 ? -2.268 -22.144 59.031 1.00 85.88 577 ASP A C 1
ATOM 4263 O O . ASP A 1 577 ? -1.978 -21.757 60.160 1.00 85.88 577 ASP A O 1
ATOM 4267 N N . MET A 1 578 ? -2.517 -21.251 58.072 1.00 86.44 578 MET A N 1
ATOM 4268 C CA . MET A 1 578 ? -2.475 -19.800 58.296 1.00 86.44 578 MET A CA 1
ATOM 4269 C C . MET A 1 578 ? -3.813 -19.213 58.788 1.00 86.44 578 MET A C 1
ATOM 4271 O O . MET A 1 578 ? -3.878 -18.021 59.108 1.00 86.44 578 MET A O 1
ATOM 4275 N N . ILE A 1 579 ? -4.881 -20.017 58.863 1.00 86.06 579 ILE A N 1
ATOM 4276 C CA . ILE A 1 579 ? -6.249 -19.582 59.190 1.00 86.06 579 ILE A CA 1
ATOM 4277 C C . ILE A 1 579 ? -6.648 -20.078 60.591 1.00 86.06 579 ILE A C 1
ATOM 4279 O O . ILE A 1 579 ? -6.552 -21.264 60.890 1.00 86.06 579 ILE A O 1
ATOM 4283 N N . ASP A 1 580 ? -7.168 -19.179 61.435 1.00 77.06 580 ASP A N 1
ATOM 4284 C CA . ASP A 1 580 ? -7.719 -19.516 62.761 1.00 77.06 580 ASP A CA 1
ATOM 4285 C C . ASP A 1 580 ? -9.210 -19.881 62.708 1.00 77.06 580 ASP A C 1
ATOM 4287 O O . ASP A 1 580 ? -9.656 -20.798 63.399 1.00 77.06 580 ASP A O 1
ATOM 4291 N N . ARG A 1 581 ? -10.000 -19.196 61.866 1.00 71.19 581 ARG A N 1
ATOM 4292 C CA . ARG A 1 581 ? -11.412 -19.539 61.606 1.00 71.19 581 ARG A CA 1
ATOM 4293 C C . ARG A 1 581 ? -11.719 -19.569 60.113 1.00 71.19 581 ARG A C 1
ATOM 4295 O O . ARG A 1 581 ? -11.622 -18.557 59.415 1.00 71.19 581 ARG A O 1
ATOM 4302 N N . ALA A 1 582 ? -12.150 -20.734 59.630 1.00 58.22 582 ALA A N 1
ATOM 4303 C CA . ALA A 1 582 ? -12.521 -20.948 58.237 1.00 58.22 582 ALA A CA 1
ATOM 4304 C C . ALA A 1 582 ? -13.964 -20.479 57.968 1.00 58.22 582 ALA A C 1
ATOM 4306 O O . ALA A 1 582 ? -14.929 -21.137 58.348 1.00 58.22 582 ALA A O 1
ATOM 4307 N N . GLY A 1 583 ? -14.123 -19.347 57.278 1.00 58.38 583 GLY A N 1
ATOM 4308 C CA . GLY A 1 583 ? -15.424 -18.860 56.813 1.00 58.38 583 GLY A CA 1
ATOM 4309 C C . GLY A 1 583 ? -15.325 -18.195 55.441 1.00 58.38 583 GLY A C 1
ATOM 4310 O O . GLY A 1 583 ? -14.439 -17.378 55.217 1.00 58.38 583 GLY A O 1
ATOM 4311 N N . LYS A 1 584 ? -16.259 -18.497 54.525 1.00 55.25 584 LYS A N 1
ATOM 4312 C CA . LYS A 1 584 ? -16.271 -17.978 53.136 1.00 55.25 584 LYS A CA 1
ATOM 4313 C C . LYS A 1 584 ? -16.431 -16.451 53.014 1.00 55.25 584 LYS A C 1
ATOM 4315 O O . LYS A 1 584 ? -16.175 -15.907 51.950 1.00 55.25 584 LYS A O 1
ATOM 4320 N N . ARG A 1 585 ? -16.897 -15.757 54.065 1.00 54.22 585 ARG A N 1
ATOM 4321 C CA . ARG A 1 585 ? -17.188 -14.302 54.041 1.00 54.22 585 ARG A CA 1
ATOM 4322 C C . ARG A 1 585 ? -16.332 -13.449 54.988 1.00 54.22 585 ARG A C 1
ATOM 4324 O O . ARG A 1 585 ? -16.290 -12.239 54.807 1.00 54.22 585 ARG A O 1
ATOM 4331 N N . ARG A 1 586 ? -15.671 -14.048 55.987 1.00 61.81 586 ARG A N 1
ATOM 4332 C CA . ARG A 1 586 ? -14.728 -13.395 56.919 1.00 61.81 586 ARG A CA 1
ATOM 4333 C C . ARG A 1 586 ? -13.724 -14.444 57.404 1.00 61.81 586 ARG A C 1
ATOM 4335 O O . ARG A 1 586 ? -14.029 -15.189 58.330 1.00 61.81 586 ARG A O 1
ATOM 4342 N N . ARG A 1 587 ? -12.572 -14.546 56.736 1.00 75.06 587 ARG A N 1
ATOM 4343 C CA . ARG A 1 587 ? -11.455 -15.391 57.188 1.00 75.06 587 ARG A CA 1
ATOM 4344 C C . ARG A 1 587 ? -10.671 -14.639 58.259 1.00 75.06 587 ARG A C 1
ATOM 4346 O O . ARG A 1 587 ? -10.292 -13.488 58.047 1.00 75.06 587 ARG A O 1
ATOM 4353 N N . GLU A 1 588 ? -10.446 -15.282 59.399 1.00 82.31 588 GLU A N 1
ATOM 4354 C CA . GLU A 1 588 ? -9.520 -14.785 60.421 1.00 82.31 588 GLU A CA 1
ATOM 4355 C C . GLU A 1 588 ? -8.175 -15.484 60.216 1.00 82.31 588 GLU A C 1
ATOM 4357 O O . GLU A 1 588 ? -8.074 -16.701 60.375 1.00 82.31 588 GLU A O 1
ATOM 4362 N N . PHE A 1 589 ? -7.163 -14.720 59.801 1.00 85.88 589 PHE A N 1
ATOM 4363 C CA . PHE A 1 589 ? -5.792 -15.202 59.640 1.00 85.88 589 PHE A CA 1
ATOM 4364 C C . PHE A 1 589 ? -5.026 -15.064 60.951 1.00 85.88 589 PHE A C 1
ATOM 4366 O O . PHE A 1 589 ? -5.187 -14.066 61.659 1.00 85.88 589 PHE A O 1
ATOM 4373 N N . ARG A 1 590 ? -4.141 -16.024 61.226 1.00 86.38 590 ARG A N 1
ATOM 4374 C CA . ARG A 1 590 ? -3.243 -15.989 62.383 1.00 86.38 590 ARG A CA 1
ATOM 4375 C C . ARG A 1 590 ? -2.368 -14.732 62.334 1.00 86.38 590 ARG A C 1
ATOM 4377 O O . ARG A 1 590 ? -1.611 -14.576 61.371 1.00 86.38 590 ARG A O 1
ATOM 4384 N N . PRO A 1 591 ? -2.368 -13.872 63.371 1.00 85.12 591 PRO A N 1
ATOM 4385 C CA . PRO A 1 591 ? -1.501 -12.692 63.408 1.00 85.12 591 PRO A CA 1
ATOM 4386 C C . PRO A 1 591 ? -0.014 -13.041 63.249 1.00 85.12 591 PRO A C 1
ATOM 4388 O O . PRO A 1 591 ? 0.716 -12.333 62.563 1.00 85.12 591 PRO A O 1
ATOM 4391 N N . ALA A 1 592 ? 0.417 -14.179 63.807 1.00 84.44 592 ALA A N 1
ATOM 4392 C CA . ALA A 1 592 ? 1.783 -14.681 63.666 1.00 84.44 592 ALA A CA 1
ATOM 4393 C C . ALA A 1 592 ? 2.136 -15.084 62.220 1.00 84.44 592 ALA A C 1
ATOM 4395 O O . ALA A 1 592 ? 3.275 -14.899 61.801 1.00 84.44 592 ALA A O 1
ATOM 4396 N N . ALA A 1 593 ? 1.176 -15.601 61.444 1.00 84.00 593 ALA A N 1
ATOM 4397 C CA . ALA A 1 593 ? 1.394 -15.943 60.038 1.00 84.00 593 ALA A CA 1
ATOM 4398 C C . ALA A 1 593 ? 1.521 -14.681 59.172 1.00 84.00 593 ALA A C 1
ATOM 4400 O O . ALA A 1 593 ? 2.423 -14.599 58.343 1.00 84.00 593 ALA A O 1
ATOM 4401 N N . ILE A 1 594 ? 0.675 -13.671 59.414 1.00 88.50 594 ILE A N 1
ATOM 4402 C CA . ILE A 1 594 ? 0.780 -12.368 58.739 1.00 88.50 594 ILE A CA 1
ATOM 4403 C C . ILE A 1 594 ? 2.122 -11.704 59.061 1.00 88.50 594 ILE A C 1
ATOM 4405 O O . ILE A 1 594 ? 2.785 -11.218 58.150 1.00 88.50 594 ILE A O 1
ATOM 4409 N N . ALA A 1 595 ? 2.535 -11.708 60.333 1.00 85.81 595 ALA A N 1
ATOM 4410 C CA . ALA A 1 595 ? 3.808 -11.129 60.754 1.00 85.81 595 ALA A CA 1
ATOM 4411 C C . ALA A 1 595 ? 5.001 -11.821 60.078 1.00 85.81 595 ALA A C 1
ATOM 4413 O O . ALA A 1 595 ? 5.845 -11.138 59.511 1.00 85.81 595 ALA A O 1
ATOM 4414 N N . ARG A 1 596 ? 5.024 -13.162 60.046 1.00 87.75 596 ARG A N 1
ATOM 4415 C CA . ARG A 1 596 ? 6.081 -13.938 59.372 1.00 87.75 596 ARG A CA 1
ATOM 4416 C C . ARG A 1 596 ? 6.144 -13.683 57.867 1.00 87.75 596 ARG A C 1
ATOM 4418 O O . ARG A 1 596 ? 7.232 -13.562 57.320 1.00 87.75 596 ARG A O 1
ATOM 4425 N N . LEU A 1 597 ? 4.995 -13.600 57.196 1.00 89.31 597 LEU A N 1
ATOM 4426 C CA . LEU A 1 597 ? 4.938 -13.302 55.762 1.00 89.31 597 LEU A CA 1
ATOM 4427 C C . LEU A 1 597 ? 5.380 -11.865 55.465 1.00 89.31 597 LEU A C 1
ATOM 4429 O O . LEU A 1 597 ? 6.119 -11.646 54.515 1.00 89.31 597 LEU A O 1
ATOM 4433 N N . SER A 1 598 ? 4.954 -10.901 56.283 1.00 88.75 598 SER A N 1
ATOM 4434 C CA . SER A 1 598 ? 5.368 -9.496 56.178 1.00 88.75 598 SER A CA 1
ATOM 4435 C C . SER A 1 598 ? 6.875 -9.340 56.399 1.00 88.75 598 SER A C 1
ATOM 4437 O O . SER A 1 598 ? 7.545 -8.693 55.602 1.00 88.75 598 SER A O 1
ATOM 4439 N N . GLU A 1 599 ? 7.430 -10.010 57.412 1.00 87.88 599 GLU A N 1
ATOM 4440 C CA . GLU A 1 599 ? 8.870 -10.035 57.683 1.00 87.88 599 GLU A CA 1
ATOM 4441 C C . GLU A 1 599 ? 9.653 -10.665 56.523 1.00 87.88 599 GLU A C 1
ATOM 4443 O O . GLU A 1 599 ? 10.629 -10.083 56.053 1.00 87.88 599 GLU A O 1
ATOM 4448 N N . ALA A 1 600 ? 9.189 -11.806 56.003 1.00 86.06 600 ALA A N 1
ATOM 4449 C CA . ALA A 1 600 ? 9.834 -12.490 54.887 1.00 86.06 600 ALA A CA 1
ATOM 4450 C C . ALA A 1 600 ? 9.748 -11.712 53.562 1.00 86.06 600 ALA A C 1
ATOM 4452 O O . ALA A 1 600 ? 10.650 -11.831 52.742 1.00 86.06 600 ALA A O 1
ATOM 4453 N N . LEU A 1 601 ? 8.697 -10.922 53.330 1.00 84.81 601 LEU A N 1
ATOM 4454 C CA . LEU A 1 601 ? 8.539 -10.096 52.123 1.00 84.81 601 LEU A CA 1
ATOM 4455 C C . LEU A 1 601 ? 9.259 -8.738 52.216 1.00 84.81 601 LEU A C 1
ATOM 4457 O O . LEU A 1 601 ? 9.455 -8.079 51.194 1.00 84.81 601 LEU A O 1
ATOM 4461 N N . GLY A 1 602 ? 9.660 -8.323 53.420 1.00 83.06 602 GLY A N 1
ATOM 4462 C CA . GLY A 1 602 ? 10.399 -7.090 53.674 1.00 83.06 602 GLY A CA 1
ATOM 4463 C C . GLY A 1 602 ? 9.525 -5.859 53.942 1.00 83.06 602 GLY A C 1
ATOM 4464 O O . GLY A 1 602 ? 8.295 -5.892 53.942 1.00 83.06 602 GLY A O 1
ATOM 4465 N N . THR A 1 603 ? 10.185 -4.721 54.167 1.00 71.56 603 THR A N 1
ATOM 4466 C CA . THR A 1 603 ? 9.588 -3.488 54.723 1.00 71.56 603 THR A CA 1
ATOM 4467 C C . THR A 1 603 ? 8.497 -2.838 53.864 1.00 71.56 603 THR A C 1
ATOM 4469 O O . THR A 1 603 ? 7.739 -2.014 54.369 1.00 71.56 603 THR A O 1
ATOM 4472 N N . GLN A 1 604 ? 8.383 -3.203 52.584 1.00 77.44 604 GLN A N 1
ATOM 4473 C CA . GLN A 1 604 ? 7.383 -2.659 51.655 1.00 77.44 604 GLN A CA 1
ATOM 4474 C C . GLN A 1 604 ? 6.040 -3.429 51.659 1.00 77.44 604 GLN A C 1
ATOM 4476 O O . GLN A 1 604 ? 5.082 -3.023 50.988 1.00 77.44 604 GLN A O 1
ATOM 4481 N N . TRP A 1 605 ? 5.954 -4.533 52.410 1.00 84.75 605 TRP A N 1
ATOM 4482 C CA . TRP A 1 605 ? 4.766 -5.378 52.543 1.00 84.75 605 TRP A CA 1
ATOM 4483 C C . TRP A 1 605 ? 4.222 -5.342 53.969 1.00 84.75 605 TRP A C 1
ATOM 4485 O O . TRP A 1 605 ? 4.607 -6.139 54.822 1.00 84.75 605 TRP A O 1
ATOM 4495 N N . ASP A 1 606 ? 3.292 -4.424 54.225 1.00 84.81 606 ASP A N 1
ATOM 4496 C CA . ASP A 1 606 ? 2.634 -4.307 55.523 1.00 84.81 606 ASP A CA 1
ATOM 4497 C C . ASP A 1 606 ? 1.583 -5.410 55.767 1.00 84.81 606 ASP A C 1
ATOM 4499 O O . ASP A 1 606 ? 1.148 -6.141 54.868 1.00 84.81 606 ASP A O 1
ATOM 4503 N N . ALA A 1 607 ? 1.136 -5.520 57.020 1.00 84.06 607 ALA A N 1
ATOM 4504 C CA . ALA A 1 607 ? 0.142 -6.510 57.430 1.00 84.06 607 ALA A CA 1
ATOM 4505 C C . ALA A 1 607 ? -1.187 -6.391 56.655 1.00 84.06 607 ALA A C 1
ATOM 4507 O O . ALA A 1 607 ? -1.890 -7.389 56.477 1.00 84.06 607 ALA A O 1
ATOM 4508 N N . VAL A 1 608 ? -1.534 -5.190 56.178 1.00 86.62 608 VAL A N 1
ATOM 4509 C CA . VAL A 1 608 ? -2.767 -4.930 55.422 1.00 86.62 608 VAL A CA 1
ATOM 4510 C C . VAL A 1 608 ? -2.669 -5.522 54.018 1.00 86.62 608 VAL A C 1
ATOM 4512 O O . VAL A 1 608 ? -3.560 -6.270 53.604 1.00 86.62 608 VAL A O 1
ATOM 4515 N N . ARG A 1 609 ? -1.576 -5.253 53.298 1.00 87.00 609 ARG A N 1
ATOM 4516 C CA . ARG A 1 609 ? -1.326 -5.759 51.943 1.00 87.00 609 ARG A CA 1
ATOM 4517 C C . ARG A 1 609 ? -1.148 -7.275 51.931 1.00 87.00 609 ARG A C 1
ATOM 4519 O O . ARG A 1 609 ? -1.710 -7.942 51.056 1.00 87.00 609 ARG A O 1
ATOM 4526 N N . VAL A 1 610 ? -0.440 -7.826 52.922 1.00 88.62 610 VAL A N 1
ATOM 4527 C CA . VAL A 1 610 ? -0.305 -9.281 53.106 1.00 88.62 610 VAL A CA 1
ATOM 4528 C C . VAL A 1 610 ? -1.676 -9.916 53.319 1.00 88.62 610 VAL A C 1
ATOM 4530 O O . VAL A 1 610 ? -2.029 -10.855 52.607 1.00 88.62 610 VAL A O 1
ATOM 4533 N N . ARG A 1 611 ? -2.497 -9.369 54.223 1.00 88.31 611 ARG A N 1
ATOM 4534 C CA . ARG A 1 611 ? -3.849 -9.884 54.478 1.00 88.31 611 ARG A CA 1
ATOM 4535 C C . ARG A 1 611 ? -4.738 -9.833 53.233 1.00 88.31 611 ARG A C 1
ATOM 4537 O O . ARG A 1 611 ? -5.355 -10.839 52.895 1.00 88.31 611 ARG A O 1
ATOM 4544 N N . ALA A 1 612 ? -4.784 -8.703 52.529 1.00 88.00 612 ALA A N 1
ATOM 4545 C CA . ALA A 1 612 ? -5.606 -8.554 51.326 1.00 88.00 612 ALA A CA 1
ATOM 4546 C C . ALA A 1 612 ? -5.192 -9.532 50.211 1.00 88.00 612 ALA A C 1
ATOM 4548 O O . ALA A 1 612 ? -6.034 -10.077 49.494 1.00 88.00 612 ALA A O 1
ATOM 4549 N N . THR A 1 613 ? -3.891 -9.788 50.072 1.00 89.38 613 THR A N 1
ATOM 4550 C CA . THR A 1 613 ? -3.362 -10.719 49.068 1.00 89.38 613 THR A CA 1
ATOM 4551 C C . THR A 1 613 ? -3.588 -12.180 49.484 1.00 89.38 613 THR A C 1
ATOM 4553 O O . THR A 1 613 ? -3.964 -12.996 48.642 1.00 89.38 613 THR A O 1
ATOM 4556 N N . LEU A 1 614 ? -3.484 -12.504 50.780 1.00 89.50 614 LEU A N 1
ATOM 4557 C CA . LEU A 1 614 ? -3.859 -13.813 51.334 1.00 89.50 614 LEU A CA 1
ATOM 4558 C C . LEU A 1 614 ? -5.339 -14.133 51.098 1.00 89.50 614 LEU A C 1
ATOM 4560 O O . LEU A 1 614 ? -5.672 -15.270 50.768 1.00 89.50 614 LEU A O 1
ATOM 4564 N N . GLU A 1 615 ? -6.235 -13.150 51.223 1.00 89.00 615 GLU A N 1
ATOM 4565 C CA . GLU A 1 615 ? -7.663 -13.333 50.929 1.00 89.00 615 GLU A CA 1
ATOM 4566 C C . GLU A 1 615 ? -7.895 -13.726 49.465 1.00 89.00 615 GLU A C 1
ATOM 4568 O O . GLU A 1 615 ? -8.637 -14.678 49.197 1.00 89.00 615 GLU A O 1
ATOM 4573 N N . LYS A 1 616 ? -7.208 -13.060 48.525 1.00 89.06 616 LYS A N 1
ATOM 4574 C CA . LYS A 1 616 ? -7.251 -13.395 47.091 1.00 89.06 616 LYS A CA 1
ATOM 4575 C C . LYS A 1 616 ? -6.686 -14.789 46.815 1.00 89.06 616 LYS A C 1
ATOM 4577 O O . LYS A 1 616 ? -7.322 -15.572 46.112 1.00 89.06 616 LYS A O 1
ATOM 4582 N N . LEU A 1 617 ? -5.537 -15.122 47.403 1.00 89.50 617 LEU A N 1
ATOM 4583 C CA . LEU A 1 617 ? -4.906 -16.433 47.246 1.00 89.50 617 LEU A CA 1
ATOM 4584 C C . LEU A 1 617 ? -5.797 -17.558 47.799 1.00 89.50 617 LEU A C 1
ATOM 4586 O O . LEU A 1 617 ? -5.980 -18.582 47.146 1.00 89.50 617 LEU A O 1
ATOM 4590 N N . CYS A 1 618 ? -6.430 -17.350 48.956 1.00 87.94 618 CYS A N 1
ATOM 4591 C CA . CYS A 1 618 ? -7.374 -18.310 49.528 1.00 87.94 618 CYS A CA 1
ATOM 4592 C C . CYS A 1 618 ? -8.647 -18.460 48.680 1.00 87.94 618 CYS A C 1
ATOM 4594 O O . CYS A 1 618 ? -9.169 -19.566 48.574 1.00 87.94 618 CYS A O 1
ATOM 4596 N N . SER A 1 619 ? -9.136 -17.388 48.050 1.00 86.81 619 SER A N 1
ATOM 4597 C CA . SER A 1 619 ? -10.254 -17.470 47.097 1.00 86.81 619 SER A CA 1
ATOM 4598 C C . SER A 1 619 ? -9.920 -18.376 45.904 1.00 86.81 619 SER A C 1
ATOM 4600 O O . SER A 1 619 ? -10.721 -19.214 45.493 1.00 86.81 619 SER A O 1
ATOM 4602 N N . ILE A 1 620 ? -8.691 -18.284 45.397 1.00 87.06 620 ILE A N 1
ATOM 4603 C CA . ILE A 1 620 ? -8.212 -19.124 44.295 1.00 87.06 620 ILE A CA 1
ATOM 4604 C C . ILE A 1 620 ? -8.023 -20.578 44.747 1.00 87.06 620 ILE A C 1
ATOM 4606 O O . ILE A 1 620 ? -8.574 -21.496 44.146 1.00 87.06 620 ILE A O 1
ATOM 4610 N N . VAL A 1 621 ? -7.268 -20.798 45.826 1.00 86.38 621 VAL A N 1
ATOM 4611 C CA . VAL A 1 621 ? -6.804 -22.140 46.213 1.00 86.38 621 VAL A CA 1
ATOM 4612 C C . VAL A 1 621 ? -7.836 -22.919 47.035 1.00 86.38 621 VAL A C 1
ATOM 4614 O O . VAL A 1 621 ? -7.965 -24.131 46.873 1.00 86.38 621 VAL A O 1
ATOM 4617 N N . LEU A 1 622 ? -8.566 -22.252 47.935 1.00 84.75 622 LEU A N 1
ATOM 4618 C CA . LEU A 1 622 ? -9.498 -22.905 48.863 1.00 84.75 622 LEU A CA 1
ATOM 4619 C C . LEU A 1 622 ? -10.950 -22.856 48.380 1.00 84.75 622 LEU A C 1
ATOM 4621 O O . LEU A 1 622 ? -11.686 -23.812 48.621 1.00 84.75 622 LEU A O 1
ATOM 4625 N N . ASP A 1 623 ? -11.360 -21.770 47.715 1.00 83.00 623 ASP A N 1
ATOM 4626 C CA . ASP A 1 623 ? -12.731 -21.619 47.202 1.00 83.00 623 ASP A CA 1
ATOM 4627 C C . ASP A 1 623 ? -12.882 -22.028 45.730 1.00 83.00 623 ASP A C 1
ATOM 4629 O O . ASP A 1 623 ? -14.012 -22.151 45.257 1.00 83.00 623 ASP A O 1
ATOM 4633 N N . GLY A 1 624 ? -11.773 -22.277 45.023 1.00 78.69 624 GLY A N 1
ATOM 4634 C CA . GLY A 1 624 ? -11.780 -22.716 43.627 1.00 78.69 624 GLY A CA 1
ATOM 4635 C C . GLY A 1 624 ? -12.225 -21.630 42.649 1.00 78.69 624 GLY A C 1
ATOM 4636 O O . GLY A 1 624 ? -12.894 -21.936 41.663 1.00 78.69 624 GLY A O 1
ATOM 4637 N N . ALA A 1 625 ? -11.903 -20.360 42.920 1.00 78.50 625 ALA A N 1
ATOM 4638 C CA . ALA A 1 625 ? -12.152 -19.290 41.958 1.00 78.50 625 ALA A CA 1
ATOM 4639 C C . ALA A 1 625 ? -11.463 -19.600 40.616 1.00 78.50 625 ALA A C 1
ATOM 4641 O O . ALA A 1 625 ? -10.338 -20.097 40.590 1.00 78.50 625 ALA A O 1
ATOM 4642 N N . ASN A 1 626 ? -12.126 -19.282 39.498 1.00 74.75 626 ASN A N 1
ATOM 4643 C CA . ASN A 1 626 ? -11.629 -19.555 38.145 1.00 74.75 626 ASN A CA 1
ATOM 4644 C C . ASN A 1 626 ? -10.495 -18.587 37.743 1.00 74.75 626 ASN A C 1
ATOM 4646 O O . ASN A 1 626 ? -10.661 -17.737 36.868 1.00 74.75 626 ASN A O 1
ATOM 4650 N N . ARG A 1 627 ? -9.361 -18.651 38.446 1.00 80.38 627 ARG A N 1
ATOM 4651 C CA . ARG A 1 627 ? -8.172 -17.824 38.219 1.00 80.38 627 ARG A CA 1
ATOM 4652 C C . ARG A 1 627 ? -6.923 -18.611 38.614 1.00 80.38 627 ARG A C 1
ATOM 4654 O O . ARG A 1 627 ? -6.926 -19.280 39.639 1.00 80.38 627 ARG A O 1
ATOM 4661 N N . LYS A 1 628 ? -5.849 -18.536 37.824 1.00 82.38 628 LYS A N 1
ATOM 4662 C CA . LYS A 1 628 ? -4.575 -19.196 38.159 1.00 82.38 628 LYS A CA 1
ATOM 4663 C C . LYS A 1 628 ? -3.798 -18.397 39.210 1.00 82.38 628 LYS A C 1
ATOM 4665 O O . LYS A 1 628 ? -3.847 -17.169 39.212 1.00 82.38 628 LYS A O 1
ATOM 4670 N N . VAL A 1 629 ? -3.033 -19.084 40.061 1.00 84.19 629 VAL A N 1
ATOM 4671 C CA . VAL A 1 629 ? -2.106 -18.453 41.028 1.00 84.19 629 VAL A CA 1
ATOM 4672 C C . VAL A 1 629 ? -1.003 -17.669 40.302 1.00 84.19 629 VAL A C 1
ATOM 4674 O O . VAL A 1 629 ? -0.607 -16.597 40.746 1.00 84.19 629 VAL A O 1
ATOM 4677 N N . THR A 1 630 ? -0.589 -18.154 39.132 1.00 83.56 630 THR A N 1
ATOM 4678 C CA . THR A 1 630 ? 0.393 -17.547 38.220 1.00 83.56 630 THR A CA 1
ATOM 4679 C C . THR A 1 630 ? -0.163 -16.385 37.390 1.00 83.56 630 THR A C 1
ATOM 4681 O O . THR A 1 630 ? 0.540 -15.842 36.548 1.00 83.56 630 THR A O 1
ATOM 4684 N N . ALA A 1 631 ? -1.414 -15.966 37.608 1.00 78.50 631 ALA A N 1
ATOM 4685 C CA . ALA A 1 631 ? -2.005 -14.864 36.848 1.00 78.50 631 ALA A CA 1
ATOM 4686 C C . ALA A 1 631 ? -1.468 -13.480 37.257 1.00 78.50 631 ALA A C 1
ATOM 4688 O O . ALA A 1 631 ? -1.552 -12.543 36.471 1.00 78.50 631 ALA A O 1
ATOM 4689 N N . GLU A 1 632 ? -0.957 -13.328 38.484 1.00 85.81 632 GLU A N 1
ATOM 4690 C CA . GLU A 1 632 ? -0.443 -12.053 38.998 1.00 85.81 632 GLU A CA 1
ATOM 4691 C C . GLU A 1 632 ? 0.836 -12.277 39.827 1.00 85.81 632 GLU A C 1
ATOM 4693 O O . GLU A 1 632 ? 0.818 -13.124 40.730 1.00 85.81 632 GLU A O 1
ATOM 4698 N N . PRO A 1 633 ? 1.910 -11.483 39.620 1.00 88.25 633 PRO A N 1
ATOM 4699 C CA . PRO A 1 633 ? 3.161 -11.612 40.379 1.00 88.25 633 PRO A CA 1
ATOM 4700 C C . PRO A 1 633 ? 2.958 -11.470 41.893 1.00 88.25 633 PRO A C 1
ATOM 4702 O O . PRO A 1 633 ? 3.607 -12.145 42.684 1.00 88.25 633 PRO A O 1
ATOM 4705 N N . THR A 1 634 ? 1.998 -10.639 42.310 1.00 90.06 634 THR A N 1
ATOM 4706 C CA . THR A 1 634 ? 1.645 -10.395 43.717 1.00 90.06 634 THR A CA 1
ATOM 4707 C C . THR A 1 634 ? 1.111 -11.654 44.409 1.00 90.06 634 THR A C 1
ATOM 4709 O O . THR A 1 634 ? 1.461 -11.932 45.554 1.00 90.06 634 THR A O 1
ATOM 4712 N N . ILE A 1 635 ? 0.257 -12.419 43.718 1.00 90.19 635 ILE A N 1
ATOM 4713 C CA . ILE A 1 635 ? -0.375 -13.633 44.251 1.00 90.19 635 ILE A CA 1
ATOM 4714 C C . ILE A 1 635 ? 0.626 -14.790 44.228 1.00 90.19 635 ILE A C 1
ATOM 4716 O O . ILE A 1 635 ? 0.764 -15.498 45.225 1.00 90.19 635 ILE A O 1
ATOM 4720 N N . ALA A 1 636 ? 1.348 -14.946 43.117 1.00 90.88 636 ALA A N 1
ATOM 4721 C CA . ALA A 1 636 ? 2.386 -15.958 42.972 1.00 90.88 636 ALA A CA 1
ATOM 4722 C C . ALA A 1 636 ? 3.542 -15.760 43.962 1.00 90.88 636 ALA A C 1
ATOM 4724 O O . ALA A 1 636 ? 3.960 -16.717 44.608 1.00 90.88 636 ALA A O 1
ATOM 4725 N N . GLY A 1 637 ? 4.009 -14.520 44.138 1.00 91.44 637 GLY A N 1
ATOM 4726 C CA . GLY A 1 637 ? 5.082 -14.189 45.073 1.00 91.44 637 GLY A CA 1
ATOM 4727 C C . GLY A 1 637 ? 4.723 -14.551 46.514 1.00 91.44 637 GLY A C 1
ATOM 4728 O O . GLY A 1 637 ? 5.473 -15.253 47.187 1.00 91.44 637 GLY A O 1
ATOM 4729 N N . LEU A 1 638 ? 3.522 -14.171 46.965 1.00 92.31 638 LEU A N 1
ATOM 4730 C CA . LEU A 1 638 ? 3.032 -14.529 48.298 1.00 92.31 638 LEU A CA 1
ATOM 4731 C C . LEU A 1 638 ? 2.858 -16.048 48.474 1.00 92.31 638 LEU A C 1
ATOM 4733 O O . LEU A 1 638 ? 3.150 -16.577 49.546 1.00 92.31 638 LEU A O 1
ATOM 4737 N N . ALA A 1 639 ? 2.388 -16.747 47.438 1.00 91.56 639 ALA A N 1
ATOM 4738 C CA . ALA A 1 639 ? 2.237 -18.198 47.464 1.00 91.56 639 ALA A CA 1
ATOM 4739 C C . ALA A 1 639 ? 3.591 -18.912 47.610 1.00 91.56 639 ALA A C 1
ATOM 4741 O O . ALA A 1 639 ? 3.703 -19.808 48.445 1.00 91.56 639 ALA A O 1
ATOM 4742 N N . LEU A 1 640 ? 4.618 -18.478 46.868 1.00 91.38 640 LEU A N 1
ATOM 4743 C CA . LEU A 1 640 ? 5.976 -19.022 46.970 1.00 91.38 640 LEU A CA 1
ATOM 4744 C C . LEU A 1 640 ? 6.629 -18.717 48.320 1.00 91.38 640 LEU A C 1
ATOM 4746 O O . LEU A 1 640 ? 7.218 -19.616 48.908 1.00 91.38 640 LEU A O 1
ATOM 4750 N N . VAL A 1 641 ? 6.482 -17.501 48.862 1.00 91.69 641 VAL A N 1
ATOM 4751 C CA . VAL A 1 641 ? 7.002 -17.192 50.208 1.00 91.69 641 VAL A CA 1
ATOM 4752 C C . VAL A 1 641 ? 6.300 -18.040 51.268 1.00 91.69 641 VAL A C 1
ATOM 4754 O O . VAL A 1 641 ? 6.955 -18.605 52.140 1.00 91.69 641 VAL A O 1
ATOM 4757 N N . GLY A 1 642 ? 4.974 -18.181 51.190 1.00 88.12 642 GLY A N 1
ATOM 4758 C CA . GLY A 1 642 ? 4.219 -19.021 52.119 1.00 88.12 642 GLY A CA 1
ATOM 4759 C C . GLY A 1 642 ? 4.623 -20.494 52.049 1.00 88.12 642 GLY A C 1
ATOM 4760 O O . GLY A 1 642 ? 4.826 -21.119 53.090 1.00 88.12 642 GLY A O 1
ATOM 4761 N N . ALA A 1 643 ? 4.774 -21.036 50.838 1.00 87.06 643 ALA A N 1
ATOM 4762 C CA . ALA A 1 643 ? 5.245 -22.400 50.617 1.00 87.06 643 ALA A CA 1
ATOM 4763 C C . ALA A 1 643 ? 6.688 -22.589 51.107 1.00 87.06 643 ALA A C 1
ATOM 4765 O O . ALA A 1 643 ? 6.938 -23.515 51.873 1.00 87.06 643 ALA A O 1
ATOM 4766 N N . GLY A 1 644 ? 7.590 -21.670 50.758 1.00 87.38 644 GLY A N 1
ATOM 4767 C CA . GLY A 1 644 ? 9.000 -21.681 51.143 1.00 87.38 644 GLY A CA 1
ATOM 4768 C C . GLY A 1 644 ? 9.223 -21.579 52.653 1.00 87.38 644 GLY A C 1
ATOM 4769 O O . GLY A 1 644 ? 10.074 -22.275 53.198 1.00 87.38 644 GLY A O 1
ATOM 4770 N N . LEU A 1 645 ? 8.416 -20.789 53.374 1.00 87.75 645 LEU A N 1
ATOM 4771 C CA . LEU A 1 645 ? 8.454 -20.747 54.844 1.00 87.75 645 LEU A CA 1
ATOM 4772 C C . LEU A 1 645 ? 8.007 -22.070 55.482 1.00 87.75 645 LEU A C 1
ATOM 4774 O O . LEU A 1 645 ? 8.506 -22.434 56.546 1.00 87.75 645 LEU A O 1
ATOM 4778 N N . ALA A 1 646 ? 7.054 -22.770 54.863 1.00 85.12 646 ALA A N 1
ATOM 4779 C CA . ALA A 1 646 ? 6.550 -24.046 55.363 1.00 85.12 646 ALA A CA 1
ATOM 4780 C C . ALA A 1 646 ? 7.484 -25.219 55.022 1.00 85.12 646 ALA A C 1
ATOM 4782 O O . ALA A 1 646 ? 7.622 -26.142 55.822 1.00 85.12 646 ALA A O 1
ATOM 4783 N N . SER A 1 647 ? 8.124 -25.181 53.851 1.00 84.50 647 SER A N 1
ATOM 4784 C CA . SER A 1 647 ? 9.050 -26.210 53.367 1.00 84.50 647 SER A CA 1
ATOM 4785 C C . SER A 1 647 ? 10.496 -25.998 53.832 1.00 84.50 647 SER A C 1
ATOM 4787 O O . SER A 1 647 ? 11.270 -26.952 53.858 1.00 84.50 647 SER A O 1
ATOM 4789 N N . GLY A 1 648 ? 10.866 -24.769 54.209 1.00 83.38 648 GLY A N 1
ATOM 4790 C CA . GLY A 1 648 ? 12.251 -24.367 54.466 1.00 83.38 648 GLY A CA 1
ATOM 4791 C C . GLY A 1 648 ? 13.075 -24.146 53.191 1.00 83.38 648 GLY A C 1
ATOM 4792 O O . GLY A 1 648 ? 14.304 -24.106 53.265 1.00 83.38 648 GLY A O 1
ATOM 4793 N N . ASP A 1 649 ? 12.432 -24.031 52.026 1.00 86.31 649 ASP A N 1
ATOM 4794 C CA . ASP A 1 649 ? 13.116 -23.869 50.745 1.00 86.31 649 ASP A CA 1
ATOM 4795 C C . ASP A 1 649 ? 13.495 -22.401 50.478 1.00 86.31 649 ASP A C 1
ATOM 4797 O O . ASP A 1 649 ? 12.656 -21.549 50.166 1.00 86.31 649 ASP A O 1
ATOM 4801 N N . ALA A 1 650 ? 14.795 -22.118 50.585 1.00 85.12 650 ALA A N 1
ATOM 4802 C CA . ALA A 1 650 ? 15.372 -20.806 50.317 1.00 85.12 650 ALA A CA 1
ATOM 4803 C C . ALA A 1 650 ? 15.159 -20.343 48.865 1.00 85.12 650 ALA A C 1
ATOM 4805 O O . ALA A 1 650 ? 14.983 -19.148 48.635 1.00 85.12 650 ALA A O 1
ATOM 4806 N N . ASP A 1 651 ? 15.113 -21.260 47.896 1.00 84.38 651 ASP A N 1
ATOM 4807 C CA . ASP A 1 651 ? 14.956 -20.908 46.485 1.00 84.38 651 ASP A CA 1
ATOM 4808 C C . ASP A 1 651 ? 13.505 -20.497 46.182 1.00 84.38 651 ASP A C 1
ATOM 4810 O O . ASP A 1 651 ? 13.272 -19.615 45.356 1.00 84.38 651 ASP A O 1
ATOM 4814 N N . GLN A 1 652 ? 12.519 -21.092 46.865 1.00 86.56 652 GLN A N 1
ATOM 4815 C CA . GLN A 1 652 ? 11.112 -20.655 46.827 1.00 86.56 652 GLN A CA 1
ATOM 4816 C C . GLN A 1 652 ? 10.921 -19.301 47.513 1.00 86.56 652 GLN A C 1
ATOM 4818 O O . GLN A 1 652 ? 10.213 -18.439 46.992 1.00 86.56 652 GLN A O 1
ATOM 4823 N N . LEU A 1 653 ? 11.591 -19.086 48.649 1.00 87.62 653 LEU A N 1
ATOM 4824 C CA . LEU A 1 653 ? 11.573 -17.802 49.351 1.00 87.62 653 LEU A CA 1
ATOM 4825 C C . LEU A 1 653 ? 12.131 -16.671 48.479 1.00 87.62 653 LEU A C 1
ATOM 4827 O O . LEU A 1 653 ? 11.468 -15.646 48.334 1.00 87.62 653 LEU A O 1
ATOM 4831 N N . LEU A 1 654 ? 13.296 -16.873 47.857 1.00 88.81 654 LEU A N 1
ATOM 4832 C CA . LEU A 1 654 ? 13.936 -15.881 46.989 1.00 88.81 654 LEU A CA 1
ATOM 4833 C C . LEU A 1 654 ? 13.090 -15.564 45.750 1.00 88.81 654 LEU A C 1
ATOM 4835 O O . LEU A 1 654 ? 12.864 -14.393 45.447 1.00 88.81 654 LEU A O 1
ATOM 4839 N N . ALA A 1 655 ? 12.563 -16.586 45.067 1.00 88.31 655 ALA A N 1
ATOM 4840 C CA . ALA A 1 655 ? 11.666 -16.388 43.928 1.00 88.31 655 ALA A CA 1
ATOM 4841 C C . ALA A 1 655 ? 10.388 -15.635 44.337 1.00 88.31 655 ALA A C 1
ATOM 4843 O O . ALA A 1 655 ? 9.949 -14.713 43.647 1.00 88.31 655 ALA A O 1
ATOM 4844 N N . GLY A 1 656 ? 9.819 -15.975 45.497 1.00 89.31 656 GLY A N 1
ATOM 4845 C CA . GLY A 1 656 ? 8.647 -15.299 46.041 1.00 89.31 656 GLY A CA 1
ATOM 4846 C C . GLY A 1 656 ? 8.896 -13.828 46.392 1.00 89.31 656 GLY A C 1
ATOM 4847 O O . GLY A 1 656 ? 8.084 -12.967 46.046 1.00 89.31 656 GLY A O 1
ATOM 4848 N N . GLN A 1 657 ? 10.035 -13.526 47.020 1.00 91.12 657 GLN A N 1
ATOM 4849 C CA . GLN A 1 657 ? 10.469 -12.163 47.346 1.00 91.12 657 GLN A CA 1
ATOM 4850 C C . GLN A 1 657 ? 10.716 -11.324 46.088 1.00 91.12 657 GLN A C 1
ATOM 4852 O O . GLN A 1 657 ? 10.259 -10.182 46.013 1.00 91.12 657 GLN A O 1
ATOM 4857 N N . ALA A 1 658 ? 11.379 -11.888 45.076 1.00 90.00 658 ALA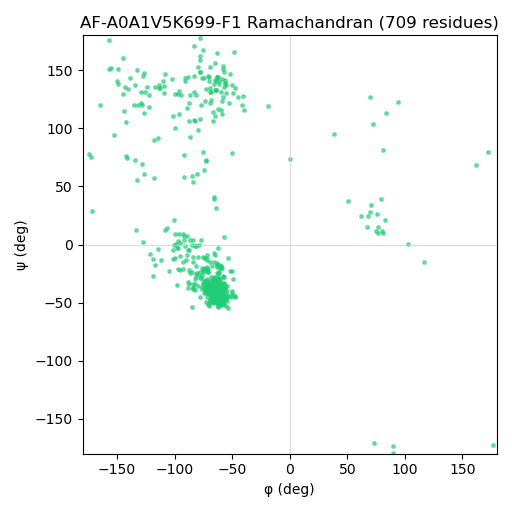 A N 1
ATOM 4858 C CA . ALA A 1 658 ? 11.668 -11.189 43.828 1.00 90.00 658 ALA A CA 1
ATOM 4859 C C . ALA A 1 658 ? 10.385 -10.862 43.038 1.00 90.00 658 ALA A C 1
ATOM 4861 O O . ALA A 1 658 ? 10.197 -9.726 42.600 1.00 90.00 658 ALA A O 1
ATOM 4862 N N . LEU A 1 659 ? 9.432 -11.801 42.950 1.00 90.56 659 LEU A N 1
ATOM 4863 C CA . LEU A 1 659 ? 8.111 -11.549 42.351 1.00 90.56 659 LEU A CA 1
ATOM 4864 C C . LEU A 1 659 ? 7.309 -10.489 43.116 1.00 90.56 659 LEU A C 1
ATOM 4866 O O . LEU A 1 659 ? 6.612 -9.665 42.516 1.00 90.56 659 LEU A O 1
ATOM 4870 N N . ALA A 1 660 ? 7.410 -10.493 44.445 1.00 88.31 660 ALA A N 1
ATOM 4871 C CA . ALA A 1 660 ? 6.763 -9.505 45.291 1.00 88.31 660 ALA A CA 1
ATOM 4872 C C . ALA A 1 660 ? 7.381 -8.105 45.130 1.00 88.31 660 ALA A C 1
ATOM 4874 O O . ALA A 1 660 ? 6.637 -7.123 45.112 1.00 88.31 660 ALA A O 1
ATOM 4875 N N . ARG A 1 661 ? 8.707 -8.002 44.957 1.00 89.50 661 ARG A N 1
ATOM 4876 C CA . ARG A 1 661 ? 9.409 -6.753 44.604 1.00 89.50 661 ARG A CA 1
ATOM 4877 C C . ARG A 1 661 ? 8.955 -6.253 43.233 1.00 89.50 661 ARG A C 1
ATOM 4879 O O . ARG A 1 661 ? 8.519 -5.108 43.126 1.00 89.50 661 ARG A O 1
ATOM 4886 N N . LEU A 1 662 ? 8.957 -7.119 42.216 1.00 89.62 662 LEU A N 1
ATOM 4887 C CA . LEU A 1 662 ? 8.489 -6.794 40.865 1.00 89.62 662 LEU A CA 1
ATOM 4888 C C . LEU A 1 662 ? 7.051 -6.255 40.871 1.00 89.62 662 LEU A C 1
ATOM 4890 O O . LEU A 1 662 ? 6.775 -5.223 40.263 1.00 89.62 662 LEU A O 1
ATOM 4894 N N . ALA A 1 663 ? 6.141 -6.891 41.616 1.00 88.25 663 ALA A N 1
ATOM 4895 C CA . ALA A 1 663 ? 4.757 -6.431 41.746 1.00 88.25 663 ALA A CA 1
ATOM 4896 C C . ALA A 1 663 ? 4.643 -4.984 42.258 1.00 88.25 663 ALA A C 1
ATOM 4898 O O . ALA A 1 663 ? 3.777 -4.233 41.807 1.00 88.25 663 ALA A O 1
ATOM 4899 N N . LEU A 1 664 ? 5.503 -4.586 43.198 1.00 87.62 664 LEU A N 1
ATOM 4900 C CA . LEU A 1 664 ? 5.508 -3.234 43.755 1.00 87.62 664 LEU A CA 1
ATOM 4901 C C . LEU A 1 664 ? 6.074 -2.201 42.786 1.00 87.62 664 LEU A C 1
ATOM 4903 O O . LEU A 1 664 ? 5.580 -1.073 42.744 1.00 87.62 664 LEU A O 1
ATOM 4907 N N . VAL A 1 665 ? 7.093 -2.567 42.007 1.00 87.50 665 VAL A N 1
ATOM 4908 C CA . VAL A 1 665 ? 7.625 -1.685 40.962 1.00 87.50 665 VAL A CA 1
ATOM 4909 C C . VAL A 1 665 ? 6.595 -1.506 39.845 1.00 87.50 665 VAL A C 1
ATOM 4911 O O . VAL A 1 665 ? 6.300 -0.373 39.476 1.00 87.50 665 VAL A O 1
ATOM 4914 N N . LEU A 1 666 ? 5.946 -2.587 39.395 1.00 85.50 666 LEU A N 1
ATOM 4915 C CA . LEU A 1 666 ? 4.868 -2.533 38.399 1.00 85.50 666 LEU A CA 1
ATOM 4916 C C . LEU A 1 666 ? 3.714 -1.618 38.839 1.00 85.50 666 LEU A C 1
ATOM 4918 O O . LEU A 1 666 ? 3.245 -0.804 38.047 1.00 85.50 666 LEU A O 1
ATOM 4922 N N . GLN A 1 667 ? 3.290 -1.693 40.107 1.00 84.12 667 GLN A N 1
ATOM 4923 C CA . GLN A 1 667 ? 2.257 -0.802 40.654 1.00 84.12 667 GLN A CA 1
ATOM 4924 C C . GLN A 1 667 ? 2.682 0.673 40.643 1.00 84.12 667 GLN A C 1
ATOM 4926 O O . GLN A 1 667 ? 1.861 1.539 40.347 1.00 84.12 667 GLN A O 1
ATOM 4931 N N . ARG A 1 668 ? 3.954 0.974 40.940 1.00 83.44 668 ARG A N 1
ATOM 4932 C CA . ARG A 1 668 ? 4.488 2.347 40.889 1.00 83.44 668 ARG A CA 1
ATOM 4933 C C . ARG A 1 668 ? 4.570 2.882 39.460 1.00 83.44 668 ARG A C 1
ATOM 4935 O O . ARG A 1 668 ? 4.188 4.025 39.226 1.00 83.44 668 ARG A O 1
ATOM 4942 N N . VAL A 1 669 ? 5.000 2.051 38.510 1.00 78.50 669 VAL A N 1
ATOM 4943 C CA . VAL A 1 669 ? 5.039 2.393 37.078 1.00 78.50 669 VAL A CA 1
ATOM 4944 C C . VAL A 1 669 ? 3.627 2.680 36.553 1.00 78.50 669 VAL A C 1
ATOM 4946 O O . VAL A 1 669 ? 3.406 3.698 35.903 1.00 78.50 669 VAL A O 1
ATOM 4949 N N . GLN A 1 670 ? 2.645 1.844 36.908 1.00 75.19 670 GLN A N 1
ATOM 4950 C CA . GLN A 1 670 ? 1.242 2.034 36.521 1.00 75.19 670 GLN A CA 1
ATOM 4951 C C . GLN A 1 670 ? 0.605 3.283 37.150 1.00 75.19 670 GLN A C 1
ATOM 4953 O O . GLN A 1 670 ? -0.139 3.990 36.475 1.00 75.19 670 GLN A O 1
ATOM 4958 N N . ALA A 1 671 ? 0.904 3.585 38.419 1.00 72.94 671 ALA A N 1
ATOM 4959 C CA . ALA A 1 671 ? 0.414 4.800 39.074 1.00 72.94 671 ALA A CA 1
ATOM 4960 C C . ALA A 1 671 ? 0.945 6.071 38.387 1.00 72.94 671 ALA A C 1
ATOM 4962 O O . ALA A 1 671 ? 0.186 7.006 38.142 1.00 72.94 671 ALA A O 1
ATOM 4963 N N . ARG A 1 672 ? 2.223 6.071 37.985 1.00 67.19 672 ARG A N 1
ATOM 4964 C CA . ARG A 1 672 ? 2.853 7.205 37.293 1.00 67.19 672 ARG A CA 1
ATOM 4965 C C . ARG A 1 672 ? 2.309 7.417 35.876 1.00 67.19 672 ARG A C 1
ATOM 4967 O O . ARG A 1 672 ? 2.116 8.561 35.473 1.00 67.19 672 ARG A O 1
ATOM 4974 N N . ALA A 1 673 ? 1.999 6.340 35.151 1.00 59.22 673 ALA A N 1
ATOM 4975 C CA . ALA A 1 673 ? 1.314 6.419 33.856 1.00 59.22 673 ALA A CA 1
ATOM 4976 C C . ALA A 1 673 ? -0.105 7.022 33.974 1.00 59.22 673 ALA A C 1
ATOM 4978 O O . ALA A 1 673 ? -0.575 7.700 33.063 1.00 59.22 673 ALA A O 1
ATOM 4979 N N . GLY A 1 674 ? -0.773 6.828 35.118 1.00 53.50 674 GLY A N 1
ATOM 4980 C CA . GLY A 1 674 ? -2.052 7.471 35.434 1.00 53.50 674 GLY A CA 1
ATOM 4981 C C . GLY A 1 674 ? -1.941 8.978 35.707 1.00 53.50 674 GLY A C 1
ATOM 4982 O O . GLY A 1 674 ? -2.785 9.740 35.236 1.00 53.50 674 GLY A O 1
ATOM 4983 N N . ASP A 1 675 ? -0.887 9.409 36.409 1.00 48.44 675 ASP A N 1
ATOM 4984 C CA . ASP A 1 675 ? -0.656 10.815 36.789 1.00 48.44 675 ASP A CA 1
ATOM 4985 C C . ASP A 1 675 ? -0.052 11.673 35.658 1.00 48.44 675 ASP A C 1
ATOM 4987 O O . ASP A 1 675 ? -0.290 12.881 35.603 1.00 48.44 675 ASP A O 1
ATOM 4991 N N . GLY A 1 676 ? 0.656 11.070 34.693 1.00 47.97 676 GLY A N 1
ATOM 4992 C CA . GLY A 1 676 ? 1.202 11.762 33.511 1.00 47.97 676 GLY A CA 1
ATOM 4993 C C . GLY A 1 676 ? 0.147 12.423 32.610 1.00 47.97 676 GLY A C 1
ATOM 4994 O O . GLY A 1 676 ? 0.457 13.351 31.867 1.00 47.97 676 GLY A O 1
ATOM 4995 N N . ARG A 1 677 ? -1.131 12.030 32.734 1.00 44.72 677 ARG A N 1
ATOM 4996 C CA . ARG A 1 677 ? -2.264 12.711 32.077 1.00 44.72 677 ARG A CA 1
ATOM 4997 C C . ARG A 1 677 ? -2.643 14.047 32.737 1.00 44.72 677 ARG A C 1
ATOM 4999 O O . ARG A 1 677 ? -3.427 14.792 32.154 1.00 44.72 677 ARG A O 1
ATOM 5006 N N . ALA A 1 678 ? -2.117 14.360 33.927 1.00 37.94 678 ALA A N 1
ATOM 5007 C CA . ALA A 1 678 ? -2.514 15.520 34.729 1.00 37.94 678 ALA A CA 1
ATOM 5008 C C . ALA A 1 678 ? -1.442 16.620 34.874 1.00 37.94 678 ALA A C 1
ATOM 5010 O O . ALA A 1 678 ? -1.791 17.734 35.265 1.00 37.94 678 ALA A O 1
ATOM 5011 N N . GLN A 1 679 ? -0.169 16.382 34.534 1.00 33.22 679 GLN A N 1
ATOM 5012 C CA . GLN A 1 679 ? 0.875 17.409 34.660 1.00 33.22 679 GLN A CA 1
ATOM 5013 C C . GLN A 1 679 ? 1.910 17.342 33.536 1.00 33.22 679 GLN A C 1
ATOM 5015 O O . GLN A 1 679 ? 2.662 16.384 33.391 1.00 33.22 679 GLN A O 1
ATOM 5020 N N . GLY A 1 680 ? 1.937 18.405 32.731 1.00 36.28 680 GLY A N 1
ATOM 5021 C CA . GLY A 1 680 ? 2.896 18.583 31.653 1.00 36.28 680 GLY A CA 1
ATOM 5022 C C . GLY A 1 680 ? 4.312 18.879 32.149 1.00 36.28 680 GLY A C 1
ATOM 5023 O O . GLY A 1 680 ? 4.504 19.608 33.117 1.00 36.28 680 GLY A O 1
ATOM 5024 N N . ARG A 1 681 ? 5.276 18.341 31.390 1.00 41.47 681 ARG A N 1
ATOM 5025 C CA . ARG A 1 681 ? 6.687 18.746 31.242 1.00 41.47 681 ARG A CA 1
ATOM 5026 C C . ARG A 1 681 ? 7.401 19.212 32.515 1.00 41.47 681 ARG A C 1
ATOM 5028 O O . ARG A 1 681 ? 7.475 20.404 32.799 1.00 41.47 681 ARG A O 1
ATOM 5035 N N . GLY A 1 682 ? 8.093 18.271 33.147 1.00 38.12 682 GLY A N 1
ATOM 5036 C CA . GLY A 1 682 ? 9.226 18.589 34.008 1.00 38.12 682 GLY A CA 1
ATOM 5037 C C . GLY A 1 682 ? 9.598 17.460 34.952 1.00 38.12 682 GLY A C 1
ATOM 5038 O O . GLY A 1 682 ? 9.381 17.625 36.136 1.00 38.12 682 GLY A O 1
ATOM 5039 N N . ASP A 1 683 ? 10.115 16.334 34.443 1.00 43.84 683 ASP A N 1
ATOM 5040 C CA . ASP A 1 683 ? 10.971 15.425 35.233 1.00 43.84 683 ASP A CA 1
ATOM 5041 C C . ASP A 1 683 ? 11.571 14.306 34.361 1.00 43.84 683 ASP A C 1
ATOM 5043 O O . ASP A 1 683 ? 11.148 13.151 34.375 1.00 43.84 683 ASP A O 1
ATOM 5047 N N . HIS A 1 684 ? 12.580 14.646 33.554 1.00 45.38 684 HIS A N 1
ATOM 5048 C CA . HIS A 1 684 ? 13.317 13.653 32.759 1.00 45.38 684 HIS A CA 1
ATOM 5049 C C . HIS A 1 684 ? 14.308 12.820 33.600 1.00 45.38 684 HIS A C 1
ATOM 5051 O O . HIS A 1 684 ? 14.668 11.719 33.191 1.00 45.38 684 HIS A O 1
ATOM 5057 N N . GLY A 1 685 ? 14.723 13.300 34.782 1.00 45.38 685 GLY A N 1
ATOM 5058 C CA . GLY A 1 685 ? 15.653 12.581 35.670 1.00 45.38 685 GLY A CA 1
ATOM 5059 C C . GLY A 1 685 ? 15.024 11.381 36.386 1.00 45.38 685 GLY A C 1
ATOM 5060 O O . GLY A 1 685 ? 15.651 10.333 36.518 1.00 45.38 685 GLY A O 1
ATOM 5061 N N . ASP A 1 686 ? 13.756 11.498 36.772 1.00 55.25 686 ASP A N 1
ATOM 5062 C CA . ASP A 1 686 ? 13.032 10.456 37.504 1.00 55.25 686 ASP A CA 1
ATOM 5063 C C . ASP A 1 686 ? 12.481 9.332 36.607 1.00 55.25 686 ASP A C 1
ATOM 5065 O O . ASP A 1 686 ? 12.276 8.204 37.065 1.00 55.25 686 ASP A O 1
ATOM 5069 N N . ALA A 1 687 ? 12.229 9.618 35.325 1.00 56.84 687 ALA A N 1
ATOM 5070 C CA . ALA A 1 687 ? 11.727 8.629 34.371 1.00 56.84 687 ALA A CA 1
ATOM 5071 C C . ALA A 1 687 ? 12.774 7.542 34.073 1.00 56.84 687 ALA A C 1
ATOM 5073 O O . ALA A 1 687 ? 12.440 6.365 33.989 1.00 56.84 687 ALA A O 1
ATOM 5074 N N . HIS A 1 688 ? 14.059 7.898 33.990 1.00 60.59 688 HIS A N 1
ATOM 5075 C CA . HIS A 1 688 ? 15.119 6.902 33.821 1.00 60.59 688 HIS A CA 1
ATOM 5076 C C . HIS A 1 688 ? 15.249 6.001 35.063 1.00 60.59 688 HIS A C 1
ATOM 5078 O O . HIS A 1 688 ? 15.461 4.792 34.935 1.00 60.59 688 HIS A O 1
ATOM 5084 N N . ALA A 1 689 ? 15.089 6.566 36.264 1.00 68.00 689 ALA A N 1
ATOM 5085 C CA . ALA A 1 689 ? 15.198 5.816 37.511 1.00 68.00 689 ALA A CA 1
ATOM 5086 C C . ALA A 1 689 ? 14.104 4.741 37.638 1.00 68.00 689 ALA A C 1
ATOM 5088 O O . ALA A 1 689 ? 14.405 3.613 38.022 1.00 68.00 689 ALA A O 1
ATOM 5089 N N . ILE A 1 690 ? 12.856 5.050 37.255 1.00 76.12 690 ILE A N 1
ATOM 5090 C CA . ILE A 1 690 ? 11.740 4.100 37.398 1.00 76.12 690 ILE A CA 1
ATOM 5091 C C . ILE A 1 690 ? 11.815 2.934 36.400 1.00 76.12 690 ILE A C 1
ATOM 5093 O O . ILE A 1 690 ? 11.482 1.804 36.754 1.00 76.12 690 ILE A O 1
ATOM 5097 N N . TRP A 1 691 ? 12.291 3.179 35.173 1.00 79.06 691 TRP A N 1
ATOM 5098 C CA . TRP A 1 691 ? 12.483 2.121 34.176 1.00 79.06 691 TRP A CA 1
ATOM 5099 C C . TRP A 1 691 ? 13.675 1.223 34.510 1.00 79.06 691 TRP A C 1
ATOM 5101 O O . TRP A 1 691 ? 13.574 0.006 34.373 1.00 79.06 691 TRP A O 1
ATOM 5111 N N . SER A 1 692 ? 14.761 1.806 35.026 1.00 77.94 692 SER A N 1
ATOM 5112 C CA . SER A 1 692 ? 15.911 1.047 35.528 1.00 77.94 692 SER A CA 1
ATOM 5113 C C . SER A 1 692 ? 15.531 0.176 36.727 1.00 77.94 692 SER A C 1
ATOM 5115 O O . SER A 1 692 ? 15.940 -0.978 36.799 1.00 77.94 692 SER A O 1
ATOM 5117 N N . GLU A 1 693 ? 14.720 0.700 37.651 1.00 83.19 693 GLU A N 1
ATOM 5118 C CA . GLU A 1 693 ? 14.229 -0.064 38.801 1.00 83.19 693 GLU A CA 1
ATOM 5119 C C . GLU A 1 693 ? 13.297 -1.211 38.369 1.00 83.19 693 GLU A C 1
ATOM 5121 O O . GLU A 1 693 ? 13.317 -2.288 38.970 1.00 83.19 693 GLU A O 1
ATOM 5126 N N . LEU A 1 694 ? 12.493 -1.008 37.316 1.00 84.12 694 LEU A N 1
ATOM 5127 C CA . LEU A 1 694 ? 11.643 -2.055 36.746 1.00 84.12 694 LEU A CA 1
ATOM 5128 C C . LEU A 1 694 ? 12.467 -3.164 36.089 1.00 84.12 694 LEU A C 1
ATOM 5130 O O . LEU A 1 694 ? 12.182 -4.335 36.331 1.00 84.12 694 LEU A O 1
ATOM 5134 N N . GLU A 1 695 ? 13.481 -2.814 35.296 1.00 82.31 695 GLU A N 1
ATOM 5135 C CA . GLU A 1 695 ? 14.368 -3.792 34.659 1.00 82.31 695 GLU A CA 1
ATOM 5136 C C . GLU A 1 695 ? 15.152 -4.602 35.693 1.00 82.31 695 GLU A C 1
ATOM 5138 O O . GLU A 1 695 ? 15.197 -5.826 35.587 1.00 82.31 695 GLU A O 1
ATOM 5143 N N . GLU A 1 696 ? 15.688 -3.957 36.732 1.00 86.38 696 GLU A N 1
ATOM 5144 C CA . GLU A 1 696 ? 16.380 -4.643 37.829 1.00 86.38 696 GLU A CA 1
ATOM 5145 C C . GLU A 1 696 ? 15.440 -5.622 38.548 1.00 86.38 696 GLU A C 1
ATOM 5147 O O . GLU A 1 696 ? 15.731 -6.813 38.643 1.00 86.38 696 GLU A O 1
ATOM 5152 N N . ALA A 1 697 ? 14.261 -5.159 38.979 1.00 87.06 697 ALA A N 1
ATOM 5153 C CA . ALA A 1 697 ? 13.311 -6.009 39.695 1.00 87.06 697 ALA A CA 1
ATOM 5154 C C . ALA A 1 697 ? 12.764 -7.155 38.831 1.00 87.06 697 ALA A C 1
ATOM 5156 O O . ALA A 1 697 ? 12.496 -8.245 39.342 1.00 87.06 697 ALA A O 1
ATOM 5157 N N . ALA A 1 698 ? 12.587 -6.927 37.528 1.00 84.88 698 ALA A N 1
ATOM 5158 C CA . ALA A 1 698 ? 12.187 -7.971 36.599 1.00 84.88 698 ALA A CA 1
ATOM 5159 C C . ALA A 1 698 ? 13.317 -8.983 36.380 1.00 84.88 698 ALA A C 1
ATOM 5161 O O . ALA A 1 698 ? 13.030 -10.172 36.271 1.00 84.88 698 ALA A O 1
ATOM 5162 N N . THR A 1 699 ? 14.577 -8.533 36.342 1.00 83.94 699 THR A N 1
ATOM 5163 C CA . THR A 1 699 ? 15.749 -9.395 36.110 1.00 83.94 699 THR A CA 1
ATOM 5164 C C . THR A 1 699 ? 15.964 -10.299 37.309 1.00 83.94 699 THR A C 1
ATOM 5166 O O . THR A 1 699 ? 16.033 -11.517 37.152 1.00 83.94 699 THR A O 1
ATOM 5169 N N . ASP A 1 700 ? 15.925 -9.723 38.511 1.00 86.06 700 ASP A N 1
ATOM 5170 C CA . ASP A 1 700 ? 15.959 -10.468 39.767 1.00 86.06 700 ASP A CA 1
ATOM 5171 C C . ASP A 1 700 ? 14.856 -11.533 39.812 1.00 86.06 700 ASP A C 1
ATOM 5173 O O . ASP A 1 700 ? 15.102 -12.680 40.184 1.00 86.06 700 ASP A O 1
ATOM 5177 N N . ALA A 1 701 ? 13.630 -11.169 39.417 1.00 86.94 701 ALA A N 1
ATOM 5178 C CA . ALA A 1 701 ? 12.502 -12.093 39.401 1.00 86.94 701 ALA A CA 1
ATOM 5179 C C . ALA A 1 701 ? 12.669 -13.195 38.350 1.00 86.94 701 ALA A C 1
ATOM 5181 O O . ALA A 1 701 ? 12.414 -14.359 38.650 1.00 86.94 701 ALA A O 1
ATOM 5182 N N . PHE A 1 702 ? 13.117 -12.851 37.143 1.00 83.69 702 PHE A N 1
ATOM 5183 C CA . PHE A 1 702 ? 13.361 -13.808 36.070 1.00 83.69 702 PHE A CA 1
ATOM 5184 C C . PHE A 1 702 ? 14.436 -14.826 36.473 1.00 83.69 702 PHE A C 1
ATOM 5186 O O . PHE A 1 702 ? 14.208 -16.032 36.377 1.00 83.69 702 PHE A O 1
ATOM 5193 N N . GLU A 1 703 ? 15.569 -14.358 37.002 1.00 83.88 703 GLU A N 1
ATOM 5194 C CA . GLU A 1 703 ? 16.651 -15.222 37.472 1.00 83.88 703 GLU A CA 1
ATOM 5195 C C . GLU A 1 703 ? 16.235 -16.082 38.666 1.00 83.88 703 GLU A C 1
ATOM 5197 O O . GLU A 1 703 ? 16.500 -17.283 38.682 1.00 83.88 703 GLU A O 1
ATOM 5202 N N . ALA A 1 704 ? 15.583 -15.498 39.675 1.00 85.62 704 ALA A N 1
ATOM 5203 C CA . ALA A 1 704 ? 15.189 -16.232 40.875 1.00 85.62 704 ALA A CA 1
ATOM 5204 C C . ALA A 1 704 ? 14.170 -17.337 40.560 1.00 85.62 704 ALA A C 1
ATOM 5206 O O . ALA A 1 704 ? 14.223 -18.420 41.144 1.00 85.62 704 ALA A O 1
ATOM 5207 N N . VAL A 1 705 ? 13.273 -17.087 39.604 1.00 85.06 705 VAL A N 1
ATOM 5208 C CA . VAL A 1 705 ? 12.304 -18.076 39.130 1.00 85.06 705 VAL A CA 1
ATOM 5209 C C . VAL A 1 705 ? 12.977 -19.172 38.297 1.00 85.06 705 VAL A C 1
ATOM 5211 O O . VAL A 1 705 ? 12.635 -20.341 38.472 1.00 85.06 705 VAL A O 1
ATOM 5214 N N . ALA A 1 706 ? 13.951 -18.820 37.451 1.00 79.69 706 ALA A N 1
ATOM 5215 C CA . ALA A 1 706 ? 14.684 -19.764 36.604 1.00 79.69 706 ALA A CA 1
ATOM 5216 C C . ALA A 1 706 ? 15.700 -20.637 37.369 1.00 79.69 706 ALA A C 1
ATOM 5218 O O . ALA A 1 706 ? 16.094 -21.700 36.889 1.00 79.69 706 ALA A O 1
ATOM 5219 N N . ARG A 1 707 ? 16.136 -20.226 38.568 1.00 72.25 707 ARG A N 1
ATOM 5220 C CA . ARG A 1 707 ? 17.007 -21.042 39.429 1.00 72.25 707 ARG A CA 1
ATOM 5221 C C . ARG A 1 707 ? 16.251 -22.280 39.915 1.00 72.25 707 ARG A C 1
ATOM 5223 O O . ARG A 1 707 ? 15.402 -22.187 40.804 1.00 72.25 707 ARG A O 1
ATOM 5230 N N . ARG A 1 708 ? 16.601 -23.442 39.358 1.00 55.69 708 ARG A N 1
ATOM 5231 C CA . ARG A 1 708 ? 16.181 -24.767 39.829 1.00 55.69 708 ARG A CA 1
ATOM 5232 C C . ARG A 1 708 ? 17.375 -25.487 40.457 1.00 55.69 708 ARG A C 1
ATOM 5234 O O . ARG A 1 708 ? 18.459 -25.505 39.874 1.00 55.69 708 ARG A O 1
ATOM 5241 N N . LYS A 1 709 ? 17.187 -26.136 41.610 1.00 45.19 709 LYS A N 1
ATOM 5242 C CA . LYS A 1 709 ? 18.111 -27.202 42.026 1.00 45.19 709 LYS A CA 1
ATOM 5243 C C . LYS A 1 709 ? 17.992 -28.362 41.032 1.00 45.19 709 LYS A C 1
ATOM 5245 O O . LYS A 1 709 ? 16.862 -28.757 40.734 1.00 45.19 709 LYS A O 1
ATOM 5250 N N . PRO A 1 710 ? 19.101 -28.928 40.528 1.00 35.66 710 PRO A N 1
ATOM 5251 C CA . PRO A 1 710 ? 19.028 -30.211 39.844 1.00 35.66 710 PRO A CA 1
ATOM 5252 C C . PRO A 1 710 ? 18.439 -31.232 40.828 1.00 35.66 710 PRO A C 1
ATOM 5254 O O . PRO A 1 710 ? 18.884 -31.305 41.976 1.00 35.66 710 PRO A O 1
ATOM 5257 N N . VAL A 1 711 ? 17.385 -31.927 40.397 1.00 34.25 711 VAL A N 1
ATOM 5258 C CA . VAL A 1 711 ? 16.760 -33.028 41.150 1.00 34.25 711 VAL A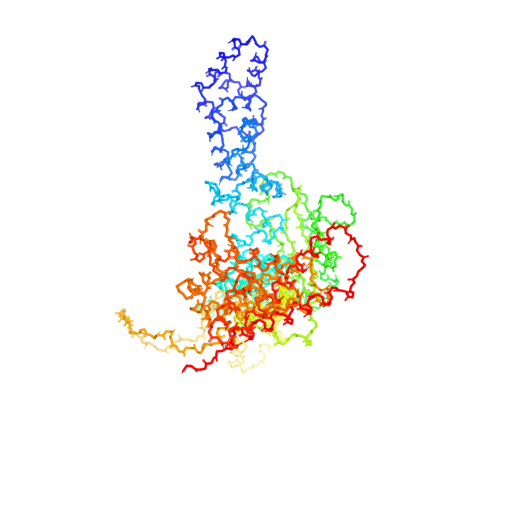 CA 1
ATOM 5259 C C . VAL A 1 711 ? 17.662 -34.248 41.102 1.00 34.25 711 VAL A C 1
ATOM 5261 O O . VAL A 1 711 ? 18.153 -34.549 39.989 1.00 34.25 711 VAL A O 1
#

Mean predicted aligned error: 18.11 Å

Nearest PDB structures (foldseek):
  3as4-assembly1_A  TM=5.151E-01  e=1.262E+00  Paramagnetospirillum magneticum AMB-1
  4n3c-assembly1_A  TM=3.920E-01  e=5.878E-01  Homo sapiens
  2vq2-assembly1_A-2  TM=4.400E-01  e=5.621E+00  Neisseria meningitidis

pLDDT: mean 76.83, std 17.99, range [22.38, 96.69]

Solvent-accessible surface area (backbone atoms only — not comparable to full-atom values): 38174 Å² total; per-residue (Å²): 106,72,54,49,75,76,60,37,69,73,36,35,39,52,51,42,56,49,42,73,74,40,57,72,73,58,26,53,52,52,52,54,53,48,47,77,42,34,73,62,53,51,62,69,58,63,81,52,52,49,77,58,43,57,31,75,18,43,26,54,61,52,39,61,42,64,53,70,63,44,46,56,50,20,51,54,26,46,78,72,68,38,42,59,50,18,51,34,41,55,73,18,50,56,75,87,42,69,89,37,67,68,49,36,53,50,53,23,54,52,26,32,20,32,21,23,12,62,59,19,40,65,55,37,54,80,36,59,54,92,59,99,49,19,82,66,33,43,57,55,39,18,53,23,21,41,41,41,60,39,27,49,72,7,30,90,70,37,50,55,66,18,41,32,48,23,49,46,24,33,33,25,64,42,40,11,51,45,47,45,53,44,63,73,65,72,46,77,67,51,51,53,54,49,21,46,38,48,53,51,24,46,52,50,52,32,53,50,30,41,52,27,44,52,43,63,42,35,75,84,47,58,47,60,50,24,52,49,47,31,51,53,31,49,53,52,39,74,66,44,90,43,73,72,56,33,55,53,32,51,52,53,29,49,52,28,39,51,51,30,29,52,39,26,47,56,22,25,51,56,33,45,53,64,69,71,48,50,68,66,56,38,53,52,50,37,51,53,54,41,43,74,74,61,32,42,79,54,67,96,81,77,70,84,80,72,75,63,73,92,63,70,95,82,28,75,74,49,42,32,37,26,84,51,86,66,62,50,67,50,61,45,95,72,59,57,59,69,57,54,64,46,47,30,40,27,27,58,66,42,36,12,50,41,44,25,26,52,87,22,23,44,36,41,34,40,22,47,46,57,84,40,79,59,74,93,75,47,91,71,78,66,50,82,85,44,94,56,26,43,62,45,40,37,50,42,57,70,71,40,57,40,54,61,27,22,26,41,50,32,36,52,43,39,50,49,30,16,51,52,28,47,48,49,37,52,50,47,30,51,37,24,49,43,31,34,53,43,64,49,61,95,61,52,84,79,54,73,78,71,54,97,71,50,75,71,56,52,52,54,48,51,50,46,32,54,50,24,54,45,46,43,32,54,74,74,68,47,80,81,75,79,79,94,77,87,82,88,77,91,77,82,85,79,92,78,82,90,79,90,80,82,84,80,87,78,74,94,80,78,75,81,89,75,73,70,49,76,34,54,47,27,36,53,51,21,58,52,47,41,57,36,48,56,68,69,74,52,57,74,80,60,56,64,47,35,64,52,28,41,50,48,15,37,41,47,45,31,52,72,70,43,38,75,71,64,30,50,84,64,45,41,62,60,55,53,74,35,45,76,43,96,43,100,89,64,67,42,61,35,67,70,49,45,50,52,52,21,62,70,58,33,94,90,36,47,62,65,60,50,50,57,44,49,53,53,45,43,38,32,51,74,69,60,44,99,58,64,56,70,73,40,47,55,45,34,8,52,50,28,32,53,49,12,69,73,70,68,37,65,61,37,30,49,22,8,36,24,23,40,48,27,36,54,44,49,52,52,55,54,52,48,65,61,50,59,80,76,57,83,88,86,64,75,73,59,54,37,52,54,46,51,51,40,51,50,30,45,47,50,20,38,51,34,38,68,61,68,81,88,128